Protein AF-0000000067855501 (afdb_homodimer)

pLDDT: mean 94.35, std 5.97, range [51.69, 98.94]

Sequence (644 aa):
MAQNIAILSTIPRLSYHLQMQLPNLMIFDVSPDKCDTLSKLQNADILITDCDLFLPYTNKLPSLKWVQTTWAGIEPLVSNLKDKNINYSITRFSDKSFGLAMSEYVIAHIFNFERNQKQQYQNQKHNQWMKDGKISDHRLICDLSVGILGLGNIGKSIAEKLKIFGATVWGMSRTPLKENLNYLDEHRTTACLSEMLTNCDYIINVLPSTPNTVGLLNGNVLQNCKNRGSVFINIGRGTIIKEADLLYALEQQWILGAILDVFEEEPLSKKSKLWTLPQVTISPHISGTSRAQDVVKFFIQNYEKYIKGEKLLNTVNLVEGYMAQNIAILSTIPRLSYHLQMQLPNLMIFDVSPDKCDTLSKLQNADILITDCDLFLPYTNKLPSLKWVQTTWAGIEPLVSNLKDKNINYSITRFSDKSFGLAMSEYVIAHIFNFERNQKQQYQNQKHNQWMKDGKISDHRLICDLSVGILGLGNIGKSIAEKLKIFGATVWGMSRTPLKENLNYLDEHRTTACLSEMLTNCDYIINVLPSTPNTVGLLNGNVLQNCKNRGSVFINIGRGTIIKEADLLYALEQQWILGAILDVFEEEPLSKKSKLWTLPQVTISPHISGTSRAQDVVKFFIQNYEKYIKGEKLLNTVNLVEGY

Structure (mmCIF, N/CA/C/O backbone):
data_AF-0000000067855501-model_v1
#
loop_
_entity.id
_entity.type
_entity.pdbx_description
1 polymer 'Uncharacterized protein LOC725056 isoform X1'
#
loop_
_atom_site.group_PDB
_atom_site.id
_atom_site.type_symbol
_atom_site.label_atom_id
_atom_site.label_alt_id
_atom_site.label_comp_id
_atom_site.label_asym_id
_atom_site.label_entity_id
_atom_site.label_seq_id
_atom_site.pdbx_PDB_ins_code
_atom_site.Cartn_x
_atom_site.Cartn_y
_atom_site.Cartn_z
_atom_site.occupancy
_atom_site.B_iso_or_equiv
_atom_site.auth_seq_id
_atom_site.auth_comp_id
_atom_site.auth_asym_id
_atom_site.auth_atom_id
_atom_site.pdbx_PDB_model_num
ATOM 1 N N . MET A 1 1 ? -10.844 -26.719 -38.219 1 51.69 1 MET A N 1
ATOM 2 C CA . MET A 1 1 ? -11.594 -27.625 -37.344 1 51.69 1 MET A CA 1
ATOM 3 C C . MET A 1 1 ? -12 -26.938 -36.062 1 51.69 1 MET A C 1
ATOM 5 O O . MET A 1 1 ? -11.289 -26.047 -35.594 1 51.69 1 MET A O 1
ATOM 9 N N . ALA A 1 2 ? -13.156 -27.203 -35.625 1 64.25 2 ALA A N 1
ATOM 10 C CA . ALA A 1 2 ? -13.672 -26.516 -34.438 1 64.25 2 ALA A CA 1
ATOM 11 C C . ALA A 1 2 ? -12.852 -26.891 -33.219 1 64.25 2 ALA A C 1
ATOM 13 O O . ALA A 1 2 ? -12.516 -28.062 -33 1 64.25 2 ALA A O 1
ATOM 14 N N . GLN A 1 3 ? -12.227 -25.969 -32.562 1 85.31 3 GLN A N 1
ATOM 15 C CA . GLN A 1 3 ? -11.422 -26.266 -31.359 1 85.31 3 GLN A CA 1
ATOM 16 C C . GLN A 1 3 ? -12.297 -26.359 -30.125 1 85.31 3 GLN A C 1
ATOM 18 O O . GLN A 1 3 ? -13.188 -25.531 -29.906 1 85.31 3 GLN A O 1
ATOM 23 N N . ASN A 1 4 ? -12.203 -27.594 -29.484 1 92.75 4 ASN A N 1
ATOM 24 C CA . ASN A 1 4 ? -12.859 -27.797 -28.203 1 92.75 4 ASN A CA 1
ATOM 25 C C . ASN A 1 4 ? -11.977 -27.359 -27.047 1 92.75 4 ASN A C 1
ATOM 27 O O . ASN A 1 4 ? -10.859 -27.859 -26.875 1 92.75 4 ASN A O 1
ATOM 31 N N . ILE A 1 5 ? -12.492 -26.453 -26.297 1 96.44 5 ILE A N 1
ATOM 32 C CA . ILE A 1 5 ? -11.742 -25.938 -25.156 1 96.44 5 ILE A CA 1
ATOM 33 C C . ILE A 1 5 ? -12.398 -26.406 -23.859 1 96.44 5 ILE A C 1
ATOM 35 O O . ILE A 1 5 ? -13.562 -26.078 -23.578 1 96.44 5 ILE A O 1
ATOM 39 N N . ALA A 1 6 ? -11.695 -27.203 -23.125 1 96.75 6 ALA A N 1
ATOM 40 C CA . ALA A 1 6 ? -12.164 -27.656 -21.812 1 96.75 6 ALA A CA 1
ATOM 41 C C . ALA A 1 6 ? -11.594 -26.797 -20.688 1 96.75 6 ALA A C 1
ATOM 43 O O . ALA A 1 6 ? -10.477 -26.297 -20.797 1 96.75 6 ALA A O 1
ATOM 44 N N . ILE A 1 7 ? -12.367 -26.594 -19.672 1 97.25 7 ILE A N 1
ATOM 45 C CA . ILE A 1 7 ? -11.938 -25.875 -18.484 1 97.25 7 ILE A CA 1
ATOM 46 C C . ILE A 1 7 ? -12.039 -26.781 -17.25 1 97.25 7 ILE A C 1
ATOM 48 O O . ILE A 1 7 ? -13.125 -27.25 -16.906 1 97.25 7 ILE A O 1
ATOM 52 N N . LEU A 1 8 ? -10.93 -27.078 -16.703 1 96.94 8 LEU A N 1
ATOM 53 C CA . LEU A 1 8 ? -10.828 -27.828 -15.445 1 96.94 8 LEU A CA 1
ATOM 54 C C . LEU A 1 8 ? -10.195 -26.969 -14.359 1 96.94 8 LEU A C 1
ATOM 56 O O . LEU A 1 8 ? -8.984 -27.047 -14.133 1 96.94 8 LEU A O 1
ATOM 60 N N . SER A 1 9 ? -10.984 -26.156 -13.719 1 96.12 9 SER A N 1
ATOM 61 C CA . SER A 1 9 ? -10.492 -25.156 -12.773 1 96.12 9 SER A CA 1
ATOM 62 C C . SER A 1 9 ? -11.539 -24.859 -11.711 1 96.12 9 SER A C 1
ATOM 64 O O . SER A 1 9 ? -12.742 -24.969 -11.953 1 96.12 9 SER A O 1
ATOM 66 N N . THR A 1 10 ? -11.07 -24.5 -10.555 1 91.38 10 THR A N 1
ATOM 67 C CA . THR A 1 10 ? -11.969 -24.078 -9.477 1 91.38 10 THR A CA 1
ATOM 68 C C . THR A 1 10 ? -12.188 -22.562 -9.508 1 91.38 10 THR A C 1
ATOM 70 O O . THR A 1 10 ? -12.969 -22.031 -8.719 1 91.38 10 THR A O 1
ATOM 73 N N . ILE A 1 11 ? -11.461 -21.859 -10.391 1 91.62 11 ILE A N 1
ATOM 74 C CA . ILE A 1 11 ? -11.648 -20.406 -10.5 1 91.62 11 ILE A CA 1
ATOM 75 C C . ILE A 1 11 ? -13.062 -20.109 -10.984 1 91.62 11 ILE A C 1
ATOM 77 O O . ILE A 1 11 ? -13.469 -20.547 -12.062 1 91.62 11 ILE A O 1
ATOM 81 N N . PRO A 1 12 ? -13.789 -19.359 -10.25 1 86.44 12 PRO A N 1
ATOM 82 C CA . PRO A 1 12 ? -15.188 -19.109 -10.602 1 86.44 12 PRO A CA 1
ATOM 83 C C . PRO A 1 12 ? -15.336 -18.312 -11.891 1 86.44 12 PRO A C 1
ATOM 85 O O . PRO A 1 12 ? -14.547 -17.391 -12.148 1 86.44 12 PRO A O 1
ATOM 88 N N . ARG A 1 13 ? -16.266 -18.625 -12.734 1 88.31 13 ARG A N 1
ATOM 89 C CA . ARG A 1 13 ? -16.766 -17.875 -13.883 1 88.31 13 ARG A CA 1
ATOM 90 C C . ARG A 1 13 ? -15.727 -17.828 -15 1 88.31 13 ARG A C 1
ATOM 92 O O . ARG A 1 13 ? -15.742 -16.922 -15.828 1 88.31 13 ARG A O 1
ATOM 99 N N . LEU A 1 14 ? -14.75 -18.75 -14.906 1 93.81 14 LEU A N 1
ATOM 100 C CA . LEU A 1 14 ? -13.727 -18.797 -15.953 1 93.81 14 LEU A CA 1
ATOM 101 C C . LEU A 1 14 ? -14.359 -19.047 -17.312 1 93.81 14 LEU A C 1
ATOM 103 O O . LEU A 1 14 ? -14.055 -18.344 -18.281 1 93.81 14 LEU A O 1
ATOM 107 N N . SER A 1 15 ? -15.297 -19.984 -17.391 1 93.69 15 SER A N 1
ATOM 108 C CA . SER A 1 15 ? -15.945 -20.328 -18.656 1 93.69 15 SER A CA 1
ATOM 109 C C . SER A 1 15 ? -16.781 -19.172 -19.188 1 93.69 15 SER A C 1
ATOM 111 O O . SER A 1 15 ? -16.812 -18.922 -20.391 1 93.69 15 SER A O 1
ATOM 113 N N . TYR A 1 16 ? -17.453 -18.516 -18.266 1 93.12 16 TYR A N 1
ATOM 114 C CA . TYR A 1 16 ? -18.25 -17.359 -18.641 1 93.12 16 TYR A CA 1
ATOM 115 C C . TYR A 1 16 ? -17.391 -16.281 -19.297 1 93.12 16 TYR A C 1
ATOM 117 O O . TYR A 1 16 ? -17.719 -15.789 -20.375 1 93.12 16 TYR A O 1
ATOM 125 N N . HIS A 1 17 ? -16.266 -15.945 -18.672 1 94.56 17 HIS A N 1
ATOM 126 C CA . HIS A 1 17 ? -15.375 -14.906 -19.188 1 94.56 17 HIS A CA 1
ATOM 127 C C . HIS A 1 17 ? -14.781 -15.32 -20.531 1 94.56 17 HIS A C 1
ATOM 129 O O . HIS A 1 17 ? -14.609 -14.484 -21.422 1 94.56 17 HIS A O 1
ATOM 135 N N . LEU A 1 18 ? -14.453 -16.594 -20.641 1 95.44 18 LEU A N 1
ATOM 136 C CA . LEU A 1 18 ? -13.859 -17.094 -21.891 1 95.44 18 LEU A CA 1
ATOM 137 C C . LEU A 1 18 ? -14.875 -17.078 -23.016 1 95.44 18 LEU A C 1
ATOM 139 O O . LEU A 1 18 ? -14.555 -16.656 -24.141 1 95.44 18 LEU A O 1
ATOM 143 N N . GLN A 1 19 ? -16.125 -17.469 -22.734 1 94.38 19 GLN A N 1
ATOM 144 C CA . GLN A 1 19 ? -17.188 -17.516 -23.734 1 94.38 19 GLN A CA 1
ATOM 145 C C . GLN A 1 19 ? -17.531 -16.109 -24.234 1 94.38 19 GLN A C 1
ATOM 147 O O . GLN A 1 19 ? -17.844 -15.914 -25.406 1 94.38 19 GLN A O 1
ATOM 152 N N . MET A 1 20 ? -17.469 -15.203 -23.328 1 94.31 20 MET A N 1
ATOM 153 C CA . MET A 1 20 ? -17.766 -13.82 -23.703 1 94.31 20 MET A CA 1
ATOM 154 C C . MET A 1 20 ? -16.75 -13.297 -24.703 1 94.31 20 MET A C 1
ATOM 156 O O . MET A 1 20 ? -17.094 -12.5 -25.578 1 94.31 20 MET A O 1
ATOM 160 N N . GLN A 1 21 ? -15.547 -13.758 -24.609 1 93.19 21 GLN A N 1
ATOM 161 C CA . GLN A 1 21 ? -14.477 -13.25 -25.469 1 93.19 21 GLN A CA 1
ATOM 162 C C . GLN A 1 21 ? -14.328 -14.086 -26.719 1 93.19 21 GLN A C 1
ATOM 164 O O . GLN A 1 21 ? -13.867 -13.594 -27.75 1 93.19 21 GLN A O 1
ATOM 169 N N . LEU A 1 22 ? -14.641 -15.328 -26.594 1 92.38 22 LEU A N 1
ATOM 170 C CA . LEU A 1 22 ? -14.57 -16.266 -27.719 1 92.38 22 LEU A CA 1
ATOM 171 C C . LEU A 1 22 ? -15.891 -17 -27.906 1 92.38 22 LEU A C 1
ATOM 173 O O . LEU A 1 22 ? -15.945 -18.219 -27.781 1 92.38 22 LEU A O 1
ATOM 177 N N . PRO A 1 23 ? -16.906 -16.312 -28.359 1 89.69 23 PRO A N 1
ATOM 178 C CA . PRO A 1 23 ? -18.25 -16.891 -28.406 1 89.69 23 PRO A CA 1
ATOM 179 C C . PRO A 1 23 ? -18.406 -17.984 -29.469 1 89.69 23 PRO A C 1
ATOM 181 O O . PRO A 1 23 ? -19.312 -18.812 -29.375 1 89.69 23 PRO A O 1
ATOM 184 N N . ASN A 1 24 ? -17.547 -18.062 -30.344 1 89.94 24 ASN A N 1
ATOM 185 C CA . ASN A 1 24 ? -17.719 -19 -31.438 1 89.94 24 ASN A CA 1
ATOM 186 C C . ASN A 1 24 ? -17.031 -20.328 -31.156 1 89.94 24 ASN A C 1
ATOM 188 O O . ASN A 1 24 ? -17.156 -21.281 -31.938 1 89.94 24 ASN A O 1
ATOM 192 N N . LEU A 1 25 ? -16.391 -20.359 -30.047 1 90.69 25 LEU A N 1
ATOM 193 C CA . LEU A 1 25 ? -15.672 -21.594 -29.719 1 90.69 25 LEU A CA 1
ATOM 194 C C . LEU A 1 25 ? -16.5 -22.469 -28.781 1 90.69 25 LEU A C 1
ATOM 196 O O . LEU A 1 25 ? -17.375 -21.984 -28.078 1 90.69 25 LEU A O 1
ATOM 200 N N . MET A 1 26 ? -16.25 -23.781 -28.969 1 92.94 26 MET A N 1
ATOM 201 C CA . MET A 1 26 ? -16.891 -24.719 -28.047 1 92.94 26 MET A CA 1
ATOM 202 C C . MET A 1 26 ? -16.141 -24.766 -26.719 1 92.94 26 MET A C 1
ATOM 204 O O . MET A 1 26 ? -15.031 -25.312 -26.656 1 92.94 26 MET A O 1
ATOM 208 N N . ILE A 1 27 ? -16.719 -24.219 -25.75 1 94.38 27 ILE A N 1
ATOM 209 C CA . ILE A 1 27 ? -16.141 -24.156 -24.422 1 94.38 27 ILE A CA 1
ATOM 210 C C . ILE A 1 27 ? -17 -24.922 -23.422 1 94.38 27 ILE A C 1
ATOM 212 O O . ILE A 1 27 ? -18.234 -24.766 -23.406 1 94.38 27 ILE A O 1
ATOM 216 N N . PHE A 1 28 ? -16.391 -25.828 -22.672 1 91.75 28 PHE A N 1
ATOM 217 C CA . PHE A 1 28 ? -17.203 -26.562 -21.703 1 91.75 28 PHE A CA 1
ATOM 218 C C . PHE A 1 28 ? -16.438 -26.766 -20.406 1 91.75 28 PHE A C 1
ATOM 220 O O . PHE A 1 28 ? -15.211 -26.953 -20.422 1 91.75 28 PHE A O 1
ATOM 227 N N . ASP A 1 29 ? -17.172 -26.734 -19.297 1 94.06 29 ASP A N 1
ATOM 228 C CA . ASP A 1 29 ? -16.609 -26.969 -17.953 1 94.06 29 ASP A CA 1
ATOM 229 C C . ASP A 1 29 ? -16.5 -28.453 -17.656 1 94.06 29 ASP A C 1
ATOM 231 O O . ASP A 1 29 ? -17.375 -29.234 -18.031 1 94.06 29 ASP A O 1
ATOM 235 N N . VAL A 1 30 ? -15.391 -28.734 -17.047 1 94.31 30 VAL A N 1
ATOM 236 C CA . VAL A 1 30 ? -15.211 -30.094 -16.547 1 94.31 30 VAL A CA 1
ATOM 237 C C . VAL A 1 30 ? -15.047 -30.078 -15.031 1 94.31 30 VAL A C 1
ATOM 239 O O . VAL A 1 30 ? -14.188 -29.359 -14.5 1 94.31 30 VAL A O 1
ATOM 242 N N . SER A 1 31 ? -15.891 -30.766 -14.289 1 90.75 31 SER A N 1
ATOM 243 C CA . SER A 1 31 ? -15.797 -30.844 -12.828 1 90.75 31 SER A CA 1
ATOM 244 C C . SER A 1 31 ? -14.758 -31.891 -12.406 1 90.75 31 SER A C 1
ATOM 246 O O . SER A 1 31 ? -14.68 -32.969 -12.984 1 90.75 31 SER A O 1
ATOM 248 N N . PRO A 1 32 ? -14.07 -31.438 -11.43 1 85.94 32 PRO A N 1
ATOM 249 C CA . PRO A 1 32 ? -13.102 -32.438 -10.938 1 85.94 32 PRO A CA 1
ATOM 250 C C . PRO A 1 32 ? -13.773 -33.594 -10.219 1 85.94 32 PRO A C 1
ATOM 252 O O . PRO A 1 32 ? -14.828 -33.438 -9.609 1 85.94 32 PRO A O 1
ATOM 255 N N . ASP A 1 33 ? -13.156 -34.75 -10.195 1 79.75 33 ASP A N 1
ATOM 256 C CA . ASP A 1 33 ? -13.484 -35.938 -9.43 1 79.75 33 ASP A CA 1
ATOM 257 C C . ASP A 1 33 ? -14.883 -36.438 -9.758 1 79.75 33 ASP A C 1
ATOM 259 O O . ASP A 1 33 ? -15.625 -36.875 -8.875 1 79.75 33 ASP A O 1
ATOM 263 N N . LYS A 1 34 ? -15.297 -36.188 -10.914 1 80.06 34 LYS A N 1
ATOM 264 C CA . LYS A 1 34 ? -16.531 -36.812 -11.383 1 80.06 34 LYS A CA 1
ATOM 265 C C . LYS A 1 34 ? -16.25 -38 -12.297 1 80.06 34 LYS A C 1
ATOM 267 O O . LYS A 1 34 ? -15.133 -38.125 -12.828 1 80.06 34 LYS A O 1
ATOM 272 N N . CYS A 1 35 ? -17.172 -38.812 -12.422 1 82.31 35 CYS A N 1
ATOM 273 C CA . CYS A 1 35 ? -17.031 -40.031 -13.18 1 82.31 35 CYS A CA 1
ATOM 274 C C . CYS A 1 35 ? -16.781 -39.75 -14.656 1 82.31 35 CYS A C 1
ATOM 276 O O . CYS A 1 35 ? -16.156 -40.562 -15.352 1 82.31 35 CYS A O 1
ATOM 278 N N . ASP A 1 36 ? -17.125 -38.594 -15.094 1 87.62 36 ASP A N 1
ATOM 279 C CA . ASP A 1 36 ? -17.031 -38.375 -16.531 1 87.62 36 ASP A CA 1
ATOM 280 C C . ASP A 1 36 ? -15.938 -37.344 -16.844 1 87.62 36 ASP A C 1
ATOM 282 O O . ASP A 1 36 ? -15.852 -36.812 -17.953 1 87.62 36 ASP A O 1
ATOM 286 N N . THR A 1 37 ? -15.117 -37.031 -15.82 1 92.31 37 THR A N 1
ATOM 287 C CA . THR A 1 37 ? -14.078 -36.031 -15.992 1 92.31 37 THR A CA 1
ATOM 288 C C . THR A 1 37 ? -13.125 -36.406 -17.109 1 92.31 37 THR A C 1
ATOM 290 O O . THR A 1 37 ? -12.891 -35.625 -18.047 1 92.31 37 THR A O 1
ATOM 293 N N . LEU A 1 38 ? -12.641 -37.656 -17.094 1 93.5 38 LEU A N 1
ATOM 294 C CA . LEU A 1 38 ? -11.672 -38.125 -18.078 1 93.5 38 LEU A CA 1
ATOM 295 C C . LEU A 1 38 ? -12.273 -38.125 -19.484 1 93.5 38 LEU A C 1
ATOM 297 O O . LEU A 1 38 ? -11.656 -37.656 -20.438 1 93.5 38 LEU A O 1
ATOM 301 N N . SER A 1 39 ? -13.477 -38.656 -19.578 1 92.25 39 SER A N 1
ATOM 302 C CA . SER A 1 39 ? -14.125 -38.75 -20.891 1 92.25 39 SER A CA 1
ATOM 303 C C . SER A 1 39 ? -14.328 -37.375 -21.5 1 92.25 39 SER A C 1
ATOM 305 O O . SER A 1 39 ? -14.148 -37.188 -22.719 1 92.25 39 SER A O 1
ATOM 307 N N . LYS A 1 40 ? -14.656 -36.406 -20.75 1 92.12 40 LYS A N 1
ATOM 308 C CA . LYS A 1 40 ? -14.852 -35.062 -21.234 1 92.12 40 LYS A CA 1
ATOM 309 C C . LYS A 1 40 ? -13.531 -34.438 -21.656 1 92.12 40 LYS A C 1
ATOM 311 O O . LYS A 1 40 ? -13.469 -33.719 -22.672 1 92.12 40 LYS A O 1
ATOM 316 N N . LEU A 1 41 ? -12.516 -34.719 -20.938 1 94.94 41 LEU A N 1
ATOM 317 C CA . LEU A 1 41 ? -11.203 -34.125 -21.203 1 94.94 41 LEU A CA 1
ATOM 318 C C . LEU A 1 41 ? -10.602 -34.719 -22.469 1 94.94 41 LEU A C 1
ATOM 320 O O . LEU A 1 41 ? -9.844 -34.062 -23.188 1 94.94 41 LEU A O 1
ATOM 324 N N . GLN A 1 42 ? -10.922 -35.969 -22.75 1 92.94 42 GLN A N 1
ATOM 325 C CA . GLN A 1 42 ? -10.352 -36.656 -23.891 1 92.94 42 GLN A CA 1
ATOM 326 C C . GLN A 1 42 ? -10.82 -36.031 -25.203 1 92.94 42 GLN A C 1
ATOM 328 O O . GLN A 1 42 ? -10.156 -36.156 -2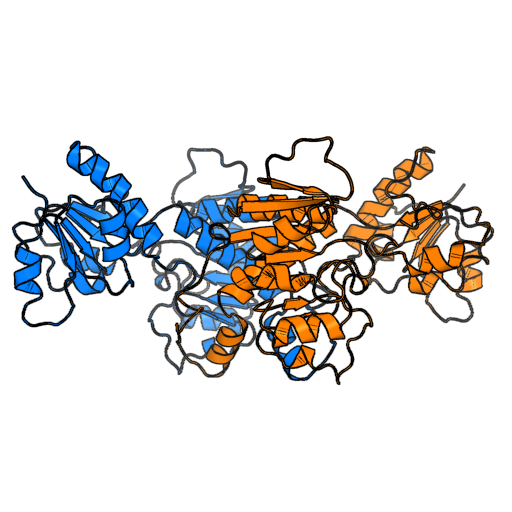6.234 1 92.94 42 GLN A O 1
ATOM 333 N N . ASN A 1 43 ? -11.883 -35.25 -25.141 1 88.81 43 ASN A N 1
ATOM 334 C CA . ASN A 1 43 ? -12.43 -34.625 -26.328 1 88.81 43 ASN A CA 1
ATOM 335 C C . ASN A 1 43 ? -11.898 -33.188 -26.5 1 88.81 43 ASN A C 1
ATOM 337 O O . ASN A 1 43 ? -12.258 -32.5 -27.453 1 88.81 43 ASN A O 1
ATOM 341 N N . ALA A 1 44 ? -11.023 -32.844 -25.672 1 94.38 44 ALA A N 1
ATOM 342 C CA . ALA A 1 44 ? -10.57 -31.453 -25.688 1 94.38 44 ALA A CA 1
ATOM 343 C C . ALA A 1 44 ? -9.305 -31.297 -26.516 1 94.38 44 ALA A C 1
ATOM 345 O O . ALA A 1 44 ? -8.406 -32.125 -26.453 1 94.38 44 ALA A O 1
ATOM 346 N N . ASP A 1 45 ? -9.227 -30.219 -27.344 1 95.81 45 ASP A N 1
ATOM 347 C CA . ASP A 1 45 ? -8.016 -29.812 -28.047 1 95.81 45 ASP A CA 1
ATOM 348 C C . ASP A 1 45 ? -7.137 -28.938 -27.172 1 95.81 45 ASP A C 1
ATOM 350 O O . ASP A 1 45 ? -5.91 -28.984 -27.266 1 95.81 45 ASP A O 1
ATOM 354 N N . ILE A 1 46 ? -7.797 -28.109 -26.422 1 97.31 46 ILE A N 1
ATOM 355 C CA . ILE A 1 46 ? -7.148 -27.156 -25.547 1 97.31 46 ILE A CA 1
ATOM 356 C C . ILE A 1 46 ? -7.738 -27.266 -24.141 1 97.31 46 ILE A C 1
ATOM 358 O O . ILE A 1 46 ? -8.945 -27.453 -23.984 1 97.31 46 ILE A O 1
ATOM 362 N N . LEU A 1 47 ? -6.887 -27.156 -23.156 1 97.56 47 LEU A N 1
ATOM 363 C CA . LEU A 1 47 ? -7.324 -27.297 -21.766 1 97.56 47 LEU A CA 1
ATOM 364 C C . LEU A 1 47 ? -6.82 -26.125 -20.938 1 97.56 47 LEU A C 1
ATOM 366 O O . LEU A 1 47 ? -5.629 -25.812 -20.953 1 97.56 47 LEU A O 1
ATOM 370 N N . ILE A 1 48 ? -7.691 -25.391 -20.328 1 97.69 48 ILE A N 1
ATOM 371 C CA . ILE A 1 48 ? -7.363 -24.453 -19.266 1 97.69 48 ILE A CA 1
ATOM 372 C C . ILE A 1 48 ? -7.586 -25.125 -17.906 1 97.69 48 ILE A C 1
ATOM 374 O O . ILE A 1 48 ? -8.688 -25.594 -17.609 1 97.69 48 ILE A O 1
ATOM 378 N N . THR A 1 49 ? -6.539 -25.188 -17.109 1 97.19 49 THR A N 1
ATOM 379 C CA . THR A 1 49 ? -6.703 -26.062 -15.953 1 97.19 49 THR A CA 1
ATOM 380 C C . THR A 1 49 ? -5.828 -25.594 -14.797 1 97.19 49 THR A C 1
ATOM 382 O O . THR A 1 49 ? -4.797 -24.953 -15.008 1 97.19 49 THR A O 1
ATOM 385 N N . ASP A 1 50 ? -6.293 -25.859 -13.578 1 95.31 50 ASP A N 1
ATOM 386 C CA . ASP A 1 50 ? -5.434 -25.766 -12.398 1 95.31 50 ASP A CA 1
ATOM 387 C C . ASP A 1 50 ? -4.395 -26.891 -12.406 1 95.31 50 ASP A C 1
ATOM 389 O O . ASP A 1 50 ? -4.699 -28.031 -12.766 1 95.31 50 ASP A O 1
ATOM 393 N N . CYS A 1 51 ? -3.252 -26.516 -11.977 1 91.62 51 CYS A N 1
ATOM 394 C CA . CYS A 1 51 ? -2.135 -27.453 -12.062 1 91.62 51 CYS A CA 1
ATOM 395 C C . CYS A 1 51 ? -2.436 -28.734 -11.297 1 91.62 51 CYS A C 1
ATOM 397 O O . CYS A 1 51 ? -2.238 -29.844 -11.82 1 91.62 51 CYS A O 1
ATOM 399 N N . ASP A 1 52 ? -2.914 -28.609 -10.148 1 90.81 52 ASP A N 1
ATOM 400 C CA . ASP A 1 52 ? -3.154 -29.781 -9.289 1 90.81 52 ASP A CA 1
ATOM 401 C C . ASP A 1 52 ? -4.281 -30.641 -9.844 1 90.81 52 ASP A C 1
ATOM 403 O O . ASP A 1 52 ? -4.238 -31.875 -9.742 1 90.81 52 ASP A O 1
ATOM 407 N N . LEU A 1 53 ? -5.242 -30.094 -10.508 1 94.19 53 LEU A N 1
ATOM 408 C CA . LEU A 1 53 ? -6.375 -30.828 -11.055 1 94.19 53 LEU A CA 1
ATOM 409 C C . LEU A 1 53 ? -5.98 -31.578 -12.328 1 94.19 53 LEU A C 1
ATOM 411 O O . LEU A 1 53 ? -6.598 -32.594 -12.672 1 94.19 53 LEU A O 1
ATOM 415 N N . PHE A 1 54 ? -4.98 -31.094 -12.945 1 95 54 PHE A N 1
ATOM 416 C CA . PHE A 1 54 ? -4.547 -31.641 -14.227 1 95 54 PHE A CA 1
ATOM 417 C C . PHE A 1 54 ? -3.676 -32.875 -14.023 1 95 54 PHE A C 1
ATOM 419 O O . PHE A 1 54 ? -3.621 -33.75 -14.891 1 95 54 PHE A O 1
ATOM 426 N N . LEU A 1 55 ? -3.066 -33.031 -12.875 1 93.75 55 LEU A N 1
ATOM 427 C CA . LEU A 1 55 ? -1.999 -33.969 -12.609 1 93.75 55 LEU A CA 1
ATOM 428 C C . LEU A 1 55 ? -2.467 -35.406 -12.898 1 93.75 55 LEU A C 1
ATOM 430 O O . LEU A 1 55 ? -1.755 -36.188 -13.539 1 93.75 55 LEU A O 1
ATOM 434 N N . PRO A 1 56 ? -3.672 -35.75 -12.539 1 92.62 56 PRO A N 1
ATOM 435 C CA . PRO A 1 56 ? -4.105 -37.125 -12.773 1 92.62 56 PRO A CA 1
ATOM 436 C C . PRO A 1 56 ? -4.336 -37.438 -14.25 1 92.62 56 PRO A C 1
ATOM 438 O O . PRO A 1 56 ? -4.473 -38.625 -14.625 1 92.62 56 PRO A O 1
ATOM 441 N N . TYR A 1 57 ? -4.309 -36.469 -15.078 1 93.5 57 TYR A N 1
ATOM 442 C CA . TYR A 1 57 ? -4.773 -36.688 -16.438 1 93.5 57 TYR A CA 1
ATOM 443 C C . TYR A 1 57 ? -3.66 -36.406 -17.453 1 93.5 57 TYR A C 1
ATOM 445 O O . TYR A 1 57 ? -3.871 -36.5 -18.656 1 93.5 57 TYR A O 1
ATOM 453 N N . THR A 1 58 ? -2.463 -36.094 -17.047 1 94.31 58 THR A N 1
ATOM 454 C CA . THR A 1 58 ? -1.396 -35.562 -17.875 1 94.31 58 THR A CA 1
ATOM 455 C C . THR A 1 58 ? -1.035 -36.562 -18.984 1 94.31 58 THR A C 1
ATOM 457 O O . THR A 1 58 ? -0.542 -36.156 -20.047 1 94.31 58 THR A O 1
ATOM 460 N N . ASN A 1 59 ? -1.272 -37.844 -18.797 1 91.25 59 ASN A N 1
ATOM 461 C CA . ASN A 1 59 ? -0.891 -38.844 -19.781 1 91.25 59 ASN A CA 1
ATOM 462 C C . ASN A 1 59 ? -2.113 -39.531 -20.375 1 91.25 59 ASN A C 1
ATOM 464 O O . ASN A 1 59 ? -1.991 -40.594 -21 1 91.25 59 ASN A O 1
ATOM 468 N N . LYS A 1 60 ? -3.244 -38.969 -20.25 1 91.69 60 LYS A N 1
ATOM 469 C CA . LYS A 1 60 ? -4.465 -39.656 -20.625 1 91.69 60 LYS A CA 1
ATOM 470 C C . LYS A 1 60 ? -5.25 -38.875 -21.672 1 91.69 60 LYS A C 1
ATOM 472 O O . LYS A 1 60 ? -6.418 -39.188 -21.938 1 91.69 60 LYS A O 1
ATOM 477 N N . LEU A 1 61 ? -4.617 -37.906 -22.234 1 93.69 61 LEU A N 1
ATOM 478 C CA . LEU A 1 61 ? -5.355 -37 -23.141 1 93.69 61 LEU A CA 1
ATOM 479 C C . LEU A 1 61 ? -4.699 -36.969 -24.516 1 93.69 61 LEU A C 1
ATOM 481 O O . LEU A 1 61 ? -4.016 -36 -24.844 1 93.69 61 LEU A O 1
ATOM 485 N N . PRO A 1 62 ? -4.992 -37.875 -25.344 1 91.31 62 PRO A N 1
ATOM 486 C CA . PRO A 1 62 ? -4.281 -38.031 -26.625 1 91.31 62 PRO A CA 1
ATOM 487 C C . PRO A 1 62 ? -4.621 -36.906 -27.609 1 91.31 62 PRO A C 1
ATOM 489 O O . PRO A 1 62 ? -3.816 -36.594 -28.484 1 91.31 62 PRO A O 1
ATOM 492 N N . SER A 1 63 ? -5.781 -36.281 -27.5 1 92.88 63 SER A N 1
ATOM 493 C CA . SER A 1 63 ? -6.199 -35.281 -28.453 1 92.88 63 SER A CA 1
ATOM 494 C C . SER A 1 63 ? -5.695 -33.875 -28.047 1 92.88 63 SER A C 1
ATOM 496 O O . SER A 1 63 ? -5.797 -32.938 -28.812 1 92.88 63 SER A O 1
ATOM 498 N N . LEU A 1 64 ? -5.172 -33.781 -26.844 1 95.44 64 LEU A N 1
ATOM 499 C CA . LEU A 1 64 ? -4.785 -32.5 -26.281 1 95.44 64 LEU A CA 1
ATOM 500 C C . LEU A 1 64 ? -3.596 -31.922 -27.031 1 95.44 64 LEU A C 1
ATOM 502 O O . LEU A 1 64 ? -2.623 -32.625 -27.312 1 95.44 64 LEU A O 1
ATOM 506 N N . LYS A 1 65 ? -3.721 -30.656 -27.359 1 96.12 65 LYS A N 1
ATOM 507 C CA . LYS A 1 65 ? -2.662 -29.969 -28.094 1 96.12 65 LYS A CA 1
ATOM 508 C C . LYS A 1 65 ? -2.012 -28.875 -27.25 1 96.12 65 LYS A C 1
ATOM 510 O O . LYS A 1 65 ? -0.823 -28.594 -27.406 1 96.12 65 LYS A O 1
ATOM 515 N N . TRP A 1 66 ? -2.785 -28.266 -26.406 1 97.25 66 TRP A N 1
ATOM 516 C CA . TRP A 1 66 ? -2.307 -27.141 -25.609 1 97.25 66 TRP A CA 1
ATOM 517 C C . TRP A 1 66 ? -2.99 -27.094 -24.234 1 97.25 66 TRP A C 1
ATOM 519 O O . TRP A 1 66 ? -4.207 -27.281 -24.141 1 97.25 66 TRP A O 1
ATOM 529 N N . VAL A 1 67 ? -2.176 -26.984 -23.219 1 97.25 67 VAL A N 1
ATOM 530 C CA . VAL A 1 67 ? -2.66 -26.797 -21.859 1 97.25 67 VAL A CA 1
ATOM 531 C C . VAL A 1 67 ? -2.176 -25.453 -21.328 1 97.25 67 VAL A C 1
ATOM 533 O O . VAL A 1 67 ? -0.981 -25.141 -21.375 1 97.25 67 VAL A O 1
ATOM 536 N N . GLN A 1 68 ? -3.074 -24.625 -20.875 1 97 68 GLN A N 1
ATOM 537 C CA . GLN A 1 68 ? -2.719 -23.438 -20.094 1 97 68 GLN A CA 1
ATOM 538 C C . GLN A 1 68 ? -3.086 -23.594 -18.625 1 97 68 GLN A C 1
ATOM 540 O O . GLN A 1 68 ? -4.254 -23.797 -18.297 1 97 68 GLN A O 1
ATOM 545 N N . THR A 1 69 ? -2.094 -23.516 -17.844 1 96 69 THR A N 1
ATOM 546 C CA . THR A 1 69 ? -2.369 -23.578 -16.422 1 96 69 THR A CA 1
ATOM 547 C C . THR A 1 69 ? -2.842 -22.219 -15.898 1 96 69 THR A C 1
ATOM 549 O O . THR A 1 69 ? -2.594 -21.188 -16.531 1 96 69 THR A O 1
ATOM 552 N N . THR A 1 70 ? -3.551 -22.266 -14.781 1 95 70 THR A N 1
ATOM 553 C CA . THR A 1 70 ? -4.141 -21.047 -14.242 1 95 70 THR A CA 1
ATOM 554 C C . THR A 1 70 ? -3.246 -20.438 -13.164 1 95 70 THR A C 1
ATOM 556 O O . THR A 1 70 ? -3.531 -19.359 -12.648 1 95 70 THR A O 1
ATOM 559 N N . TRP A 1 71 ? -2.145 -21.047 -12.828 1 89.5 71 TRP A N 1
ATOM 560 C CA . TRP A 1 71 ? -1.214 -20.578 -11.805 1 89.5 71 TRP A CA 1
ATOM 561 C C . TRP A 1 71 ? 0.158 -20.297 -12.406 1 89.5 71 TRP A C 1
ATOM 563 O O . TRP A 1 71 ? 0.491 -20.797 -13.484 1 89.5 71 TRP A O 1
ATOM 573 N N . ALA A 1 72 ? 0.892 -19.516 -11.656 1 84.69 72 ALA A N 1
ATOM 574 C CA . ALA A 1 72 ? 2.271 -19.25 -12.062 1 84.69 72 ALA A CA 1
ATOM 575 C C . ALA A 1 72 ? 3.17 -20.438 -11.734 1 84.69 72 ALA A C 1
ATOM 577 O O . ALA A 1 72 ? 4.02 -20.828 -12.539 1 84.69 72 ALA A O 1
ATOM 578 N N . GLY A 1 73 ? 2.994 -21.016 -10.602 1 84.31 73 GLY A N 1
ATOM 579 C CA . GLY A 1 73 ? 3.789 -22.156 -10.156 1 84.31 73 GLY A CA 1
ATOM 580 C C . GLY A 1 73 ? 3.371 -23.469 -10.805 1 84.31 73 GLY A C 1
ATOM 581 O O . GLY A 1 73 ? 2.191 -23.828 -10.781 1 84.31 73 GLY A O 1
ATOM 582 N N . ILE A 1 74 ? 4.336 -24.203 -11.383 1 86.06 74 ILE A N 1
ATOM 583 C CA . ILE A 1 74 ? 3.994 -25.438 -12.102 1 86.06 74 ILE A CA 1
ATOM 584 C C . ILE A 1 74 ? 4.91 -26.562 -11.648 1 86.06 74 ILE A C 1
ATOM 586 O O . ILE A 1 74 ? 5.094 -27.547 -12.367 1 86.06 74 ILE A O 1
ATOM 590 N N . GLU A 1 75 ? 5.449 -26.406 -10.453 1 84.5 75 GLU A N 1
ATOM 591 C CA . GLU A 1 75 ? 6.441 -27.359 -9.961 1 84.5 75 GLU A CA 1
ATOM 592 C C . GLU A 1 75 ? 5.879 -28.766 -9.922 1 84.5 75 GLU A C 1
ATOM 594 O O . GLU A 1 75 ? 6.531 -29.719 -10.383 1 84.5 75 GLU A O 1
ATOM 599 N N . PRO A 1 76 ? 4.707 -28.922 -9.477 1 84.62 76 PRO A N 1
ATOM 6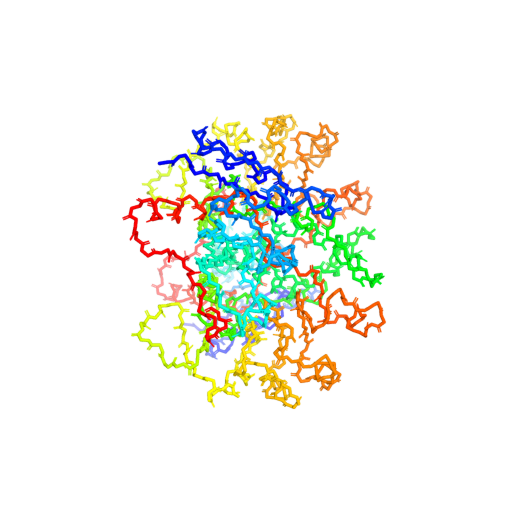00 C CA . PRO A 1 76 ? 4.172 -30.281 -9.461 1 84.62 76 PRO A CA 1
ATOM 601 C C . PRO A 1 76 ? 4.008 -30.875 -10.859 1 84.62 76 PRO A C 1
ATOM 603 O O . PRO A 1 76 ? 4.191 -32.062 -11.055 1 84.62 76 PRO A O 1
ATOM 606 N N . LEU A 1 77 ? 3.691 -30.078 -11.773 1 88.81 77 LEU A N 1
ATOM 607 C CA . LEU A 1 77 ? 3.5 -30.531 -13.148 1 88.81 77 LEU A CA 1
ATOM 608 C C . LEU A 1 77 ? 4.828 -30.922 -13.789 1 88.81 77 LEU A C 1
ATOM 610 O O . LEU A 1 77 ? 4.918 -31.938 -14.477 1 88.81 77 LEU A O 1
ATOM 614 N N . VAL A 1 78 ? 5.816 -30.109 -13.523 1 86.19 78 VAL A N 1
ATOM 615 C CA . VAL A 1 78 ? 7.145 -30.375 -14.07 1 86.19 78 VAL A CA 1
ATOM 616 C C . VAL A 1 78 ? 7.664 -31.703 -13.531 1 86.19 78 VAL A C 1
ATOM 618 O O . VAL A 1 78 ? 8.195 -32.531 -14.281 1 86.19 78 VAL A O 1
ATOM 621 N N . SER A 1 79 ? 7.5 -31.891 -12.273 1 85.94 79 SER A N 1
ATOM 622 C CA . SER A 1 79 ? 7.938 -33.125 -11.648 1 85.94 79 SER A CA 1
ATOM 623 C C . SER A 1 79 ? 7.172 -34.344 -12.195 1 85.94 79 SER A C 1
ATOM 625 O O . SER A 1 79 ? 7.75 -35.406 -12.398 1 85.94 79 SER A O 1
ATOM 627 N N . ASN A 1 80 ? 5.953 -34.188 -12.445 1 89.19 80 ASN A N 1
ATOM 628 C CA . ASN A 1 80 ? 5.094 -35.25 -12.93 1 89.19 80 ASN A CA 1
ATOM 629 C C . ASN A 1 80 ? 5.414 -35.625 -14.383 1 89.19 80 ASN A C 1
ATOM 631 O O . ASN A 1 80 ? 5.309 -36.781 -14.766 1 89.19 80 ASN A O 1
ATOM 635 N N . LEU A 1 81 ? 5.887 -34.656 -15.141 1 89.44 81 LEU A N 1
ATOM 636 C CA . LEU A 1 81 ? 6.031 -34.844 -16.578 1 89.44 81 LEU A CA 1
ATOM 637 C C . LEU A 1 81 ? 7.477 -35.188 -16.938 1 89.44 81 LEU A C 1
ATOM 639 O O . LEU A 1 81 ? 7.773 -35.469 -18.094 1 89.44 81 LEU A O 1
ATOM 643 N N . LYS A 1 82 ? 8.422 -35.031 -16.078 1 81.5 82 LYS A N 1
ATOM 644 C CA . LYS A 1 82 ? 9.859 -35.188 -16.328 1 81.5 82 LYS A CA 1
ATOM 645 C C . LYS A 1 82 ? 10.156 -36.406 -17.172 1 81.5 82 LYS A C 1
ATOM 647 O O . LYS A 1 82 ? 10.992 -36.344 -18.078 1 81.5 82 LYS A O 1
ATOM 652 N N . ASP A 1 83 ? 9.508 -37.531 -17.031 1 79.62 83 ASP A N 1
ATOM 653 C CA . ASP A 1 83 ? 9.844 -38.781 -17.75 1 79.62 83 ASP A CA 1
ATOM 654 C C . ASP A 1 83 ? 8.68 -39.219 -18.625 1 79.62 83 ASP A C 1
ATOM 656 O O . ASP A 1 83 ? 8.609 -40.406 -19 1 79.62 83 ASP A O 1
ATOM 660 N N . LYS A 1 84 ? 7.93 -38.156 -18.938 1 83.06 84 LYS A N 1
ATOM 661 C CA . LYS A 1 84 ? 6.781 -38.5 -19.766 1 83.06 84 LYS A CA 1
ATOM 662 C C . LYS A 1 84 ? 6.875 -37.844 -21.141 1 83.06 84 LYS A C 1
ATOM 664 O O . LYS A 1 84 ? 7.383 -36.719 -21.266 1 83.06 84 LYS A O 1
ATOM 669 N N . ASN A 1 85 ? 6.648 -38.594 -22.094 1 83.81 85 ASN A N 1
ATOM 670 C CA . ASN A 1 85 ? 6.551 -38.062 -23.438 1 83.81 85 ASN A CA 1
ATOM 671 C C . ASN A 1 85 ? 5.16 -37.469 -23.719 1 83.81 85 ASN A C 1
ATOM 673 O O . ASN A 1 85 ? 4.188 -38.219 -23.828 1 83.81 85 ASN A O 1
ATOM 677 N N . ILE A 1 86 ? 5.102 -36.188 -23.672 1 87.06 86 ILE A N 1
ATOM 678 C CA . ILE A 1 86 ? 3.809 -35.562 -23.922 1 87.06 86 ILE A CA 1
ATOM 679 C C . ILE A 1 86 ? 3.791 -34.938 -25.328 1 87.06 86 ILE A C 1
ATOM 681 O O . ILE A 1 86 ? 4.836 -34.594 -25.859 1 87.06 86 ILE A O 1
ATOM 685 N N . ASN A 1 87 ? 2.613 -34.906 -25.953 1 89.56 87 ASN A N 1
ATOM 686 C CA . ASN A 1 87 ? 2.443 -34.438 -27.328 1 89.56 87 ASN A CA 1
ATOM 687 C C . ASN A 1 87 ? 1.715 -33.094 -27.359 1 89.56 87 ASN A C 1
ATOM 689 O O . ASN A 1 87 ? 1.13 -32.719 -28.375 1 89.56 87 ASN A O 1
ATOM 693 N N . TYR A 1 88 ? 1.571 -32.438 -26.219 1 94 88 TYR A N 1
ATOM 694 C CA . TYR A 1 88 ? 0.925 -31.141 -26.156 1 94 88 TYR A CA 1
ATOM 695 C C . TYR A 1 88 ? 1.857 -30.094 -25.531 1 94 88 TYR A C 1
ATOM 697 O O . TYR A 1 88 ? 2.838 -30.453 -24.875 1 94 88 TYR A O 1
ATOM 705 N N . SER A 1 89 ? 1.601 -28.828 -25.797 1 94.38 89 SER A N 1
ATOM 706 C CA . SER A 1 89 ? 2.352 -27.719 -25.219 1 94.38 89 SER A CA 1
ATOM 707 C C . SER A 1 89 ? 1.73 -27.266 -23.891 1 94.38 89 SER A C 1
ATOM 709 O O . SER A 1 89 ? 0.52 -27.391 -23.703 1 94.38 89 SER A O 1
ATOM 711 N N . ILE A 1 90 ? 2.572 -26.828 -23 1 94.94 90 ILE A N 1
ATOM 712 C CA . ILE A 1 90 ? 2.105 -26.312 -21.719 1 94.94 90 ILE A CA 1
ATOM 713 C C . ILE A 1 90 ? 2.535 -24.859 -21.562 1 94.94 90 ILE A C 1
ATOM 715 O O . ILE A 1 90 ? 3.699 -24.516 -21.781 1 94.94 90 ILE A O 1
ATOM 719 N N . THR A 1 91 ? 1.542 -24.016 -21.281 1 95.25 91 THR A N 1
ATOM 720 C CA . THR A 1 91 ? 1.851 -22.641 -20.922 1 95.25 91 THR A CA 1
ATOM 721 C C . THR A 1 91 ? 1.408 -22.344 -19.5 1 95.25 91 THR A C 1
ATOM 723 O O . THR A 1 91 ? 0.358 -22.812 -19.047 1 95.25 91 THR A O 1
ATOM 726 N N . ARG A 1 92 ? 2.244 -21.609 -18.797 1 91.94 92 ARG A N 1
ATOM 727 C CA . ARG A 1 92 ? 1.902 -21.219 -17.422 1 91.94 92 ARG A CA 1
ATOM 728 C C . ARG A 1 92 ? 1.329 -19.812 -17.391 1 91.94 92 ARG A C 1
ATOM 730 O O . ARG A 1 92 ? 1.765 -18.938 -18.141 1 91.94 92 ARG A O 1
ATOM 737 N N . PHE A 1 93 ? 0.404 -19.688 -16.5 1 91.62 93 PHE A N 1
ATOM 738 C CA . PHE A 1 93 ? -0.2 -18.359 -16.359 1 91.62 93 PHE A CA 1
ATOM 739 C C . PHE A 1 93 ? 0.698 -17.438 -15.562 1 91.62 93 PHE A C 1
ATOM 741 O O . PHE A 1 93 ? 1.031 -17.734 -14.406 1 91.62 93 PHE A O 1
ATOM 748 N N . SER A 1 94 ? 1.142 -16.406 -16.094 1 85.56 94 SER A N 1
ATOM 749 C CA . SER A 1 94 ? 1.792 -15.25 -15.492 1 85.56 94 SER A CA 1
ATOM 750 C C . SER A 1 94 ? 1.665 -14.008 -16.375 1 85.56 94 SER A C 1
ATOM 752 O O . SER A 1 94 ? 2.051 -14.039 -17.547 1 85.56 94 SER A O 1
ATOM 754 N N . ASP A 1 95 ? 0.994 -13.086 -15.898 1 85.88 95 ASP A N 1
ATOM 755 C CA . ASP A 1 95 ? 0.854 -11.867 -16.688 1 85.88 95 ASP A CA 1
ATOM 756 C C . ASP A 1 95 ? 1.084 -10.625 -15.828 1 85.88 95 ASP A C 1
ATOM 758 O O . ASP A 1 95 ? 1.609 -10.719 -14.719 1 85.88 95 ASP A O 1
ATOM 762 N N . LYS A 1 96 ? 0.89 -9.516 -16.391 1 87.94 96 LYS A N 1
ATOM 763 C CA . LYS A 1 96 ? 1.127 -8.227 -15.742 1 87.94 96 LYS A CA 1
ATOM 764 C C . LYS A 1 96 ? 0.283 -8.086 -14.477 1 87.94 96 LYS A C 1
ATOM 766 O O . LYS A 1 96 ? 0.683 -7.398 -13.531 1 87.94 96 LYS A O 1
ATOM 771 N N . SER A 1 97 ? -0.789 -8.781 -14.469 1 89.94 97 SER A N 1
ATOM 772 C CA . SER A 1 97 ? -1.696 -8.656 -13.336 1 89.94 97 SER A CA 1
ATOM 773 C C . SER A 1 97 ? -1.054 -9.188 -12.055 1 89.94 97 SER A C 1
ATOM 775 O O . SER A 1 97 ? -1.301 -8.664 -10.969 1 89.94 97 SER A O 1
ATOM 777 N N . PHE A 1 98 ? -0.179 -10.203 -12.156 1 91.69 98 PHE A N 1
ATOM 778 C CA . PHE A 1 98 ? 0.522 -10.719 -10.984 1 91.69 98 PHE A CA 1
ATOM 779 C C . PHE A 1 98 ? 1.487 -9.672 -10.43 1 91.69 98 PHE A C 1
ATOM 781 O O . PHE A 1 98 ? 1.583 -9.492 -9.219 1 91.69 98 PHE A O 1
ATOM 788 N N . GLY A 1 99 ? 2.137 -9 -11.367 1 94.19 99 GLY A N 1
ATOM 789 C CA . GLY A 1 99 ? 3.033 -7.941 -10.945 1 94.19 99 GLY A CA 1
ATOM 790 C C . GLY A 1 99 ? 2.334 -6.836 -10.18 1 94.19 99 GLY A C 1
ATOM 791 O O . GLY A 1 99 ? 2.826 -6.387 -9.141 1 94.19 99 GLY A O 1
ATOM 792 N N . LEU A 1 100 ? 1.175 -6.469 -10.672 1 95.88 100 LEU A N 1
ATOM 793 C CA . LEU A 1 100 ? 0.409 -5.41 -10.023 1 95.88 100 LEU A CA 1
ATOM 794 C C . LEU A 1 100 ? -0.117 -5.875 -8.672 1 95.88 100 LEU A C 1
ATOM 796 O O . LEU A 1 100 ? 0.035 -5.172 -7.668 1 95.88 100 LEU A O 1
ATOM 800 N N . ALA A 1 101 ? -0.675 -7.09 -8.672 1 96.88 101 ALA A N 1
ATOM 801 C CA . ALA A 1 101 ? -1.258 -7.629 -7.445 1 96.88 101 ALA A CA 1
ATOM 802 C C . ALA A 1 101 ? -0.204 -7.762 -6.352 1 96.88 101 ALA A C 1
ATOM 804 O O . ALA A 1 101 ? -0.429 -7.348 -5.211 1 96.88 101 ALA A O 1
ATOM 805 N N . MET A 1 102 ? 0.928 -8.266 -6.703 1 97.88 102 MET A N 1
ATOM 806 C CA . MET A 1 102 ? 1.957 -8.57 -5.711 1 97.88 102 MET A CA 1
ATOM 807 C C . MET A 1 102 ? 2.715 -7.305 -5.312 1 97.88 102 MET A C 1
ATOM 809 O O . MET A 1 102 ? 3.229 -7.211 -4.199 1 97.88 102 MET A O 1
ATOM 813 N N . SER A 1 103 ? 2.762 -6.297 -6.215 1 98.5 103 SER A N 1
ATOM 814 C CA . SER A 1 103 ? 3.283 -4.988 -5.832 1 98.5 103 SER A CA 1
ATOM 815 C C . SER A 1 103 ? 2.402 -4.324 -4.777 1 98.5 103 SER A C 1
ATOM 817 O O . SER A 1 103 ? 2.904 -3.77 -3.801 1 98.5 103 SER A O 1
ATOM 819 N N . GLU A 1 104 ? 1.042 -4.414 -4.984 1 98.5 104 GLU A N 1
ATOM 820 C CA . GLU A 1 104 ? 0.104 -3.908 -3.988 1 98.5 104 GLU A CA 1
ATOM 821 C C . GLU A 1 104 ? 0.334 -4.566 -2.631 1 98.5 104 GLU A C 1
ATOM 823 O O . GLU A 1 104 ? 0.384 -3.885 -1.604 1 98.5 104 GLU A O 1
ATOM 828 N N . TYR A 1 105 ? 0.515 -5.852 -2.713 1 98.75 105 TYR A N 1
ATOM 829 C CA . TYR A 1 105 ? 0.715 -6.641 -1.503 1 98.75 105 TYR A CA 1
ATOM 830 C C . TYR A 1 105 ? 1.954 -6.172 -0.747 1 98.75 105 TYR A C 1
ATOM 832 O O . TYR A 1 105 ? 1.892 -5.91 0.456 1 98.75 105 TYR A O 1
ATOM 840 N N . VAL A 1 106 ? 3.035 -5.988 -1.428 1 98.88 106 VAL A N 1
ATOM 841 C CA . VAL A 1 106 ? 4.316 -5.648 -0.82 1 98.88 106 VAL A CA 1
ATOM 842 C C . VAL A 1 106 ? 4.254 -4.238 -0.232 1 98.88 106 VAL A C 1
ATOM 844 O O . VAL A 1 106 ? 4.602 -4.031 0.932 1 98.88 106 VAL A O 1
ATOM 847 N N . ILE A 1 107 ? 3.754 -3.287 -0.99 1 98.69 107 ILE A N 1
ATOM 848 C CA . ILE A 1 107 ? 3.672 -1.9 -0.546 1 98.69 107 ILE A CA 1
ATOM 849 C C . ILE A 1 107 ? 2.771 -1.804 0.684 1 98.69 107 ILE A C 1
ATOM 851 O O . ILE A 1 107 ? 3.139 -1.178 1.682 1 98.69 107 ILE A O 1
ATOM 855 N N . ALA A 1 108 ? 1.624 -2.482 0.627 1 98.81 108 ALA A N 1
ATOM 856 C CA . ALA A 1 108 ? 0.658 -2.416 1.722 1 98.81 108 ALA A CA 1
ATOM 857 C C . ALA A 1 108 ? 1.227 -3.039 2.992 1 98.81 108 ALA A C 1
ATOM 859 O O . ALA A 1 108 ? 1.051 -2.502 4.09 1 98.81 108 ALA A O 1
ATOM 860 N N . HIS A 1 109 ? 1.931 -4.121 2.832 1 98.88 109 HIS A N 1
ATOM 861 C CA . HIS A 1 109 ? 2.41 -4.812 4.023 1 98.88 109 HIS A CA 1
ATOM 862 C C . HIS A 1 109 ? 3.631 -4.113 4.613 1 98.88 109 HIS A C 1
ATOM 864 O O . HIS A 1 109 ? 3.85 -4.152 5.824 1 98.88 109 HIS A O 1
ATOM 870 N N . ILE A 1 110 ? 4.492 -3.469 3.764 1 98.88 110 ILE A N 1
ATOM 871 C CA . ILE A 1 110 ? 5.535 -2.605 4.309 1 98.88 110 ILE A CA 1
ATOM 872 C C . ILE A 1 110 ? 4.898 -1.492 5.141 1 98.88 110 ILE A C 1
ATOM 874 O O . ILE A 1 110 ? 5.297 -1.259 6.285 1 98.88 110 ILE A O 1
ATOM 878 N N . PHE A 1 111 ? 3.865 -0.833 4.594 1 98.75 111 PHE A N 1
ATOM 879 C CA . PHE A 1 111 ? 3.131 0.199 5.316 1 98.75 111 PHE A CA 1
ATOM 880 C C . PHE A 1 111 ? 2.561 -0.354 6.617 1 98.75 111 PHE A C 1
ATOM 882 O O . PHE A 1 111 ? 2.74 0.24 7.684 1 98.75 111 PHE A O 1
ATOM 889 N N . ASN A 1 112 ? 1.818 -1.502 6.512 1 98.81 112 ASN A N 1
ATOM 890 C CA . ASN A 1 112 ? 1.152 -2.096 7.664 1 98.81 112 ASN A CA 1
ATOM 891 C C . ASN A 1 112 ? 2.145 -2.428 8.773 1 98.81 112 ASN A C 1
ATOM 893 O O . ASN A 1 112 ? 1.846 -2.244 9.961 1 98.81 112 ASN A O 1
ATOM 897 N N . PHE A 1 113 ? 3.318 -2.896 8.344 1 98.69 113 PHE A N 1
ATOM 898 C CA . PHE A 1 113 ? 4.344 -3.25 9.32 1 98.69 113 PHE A CA 1
ATOM 899 C C . PHE A 1 113 ? 4.938 -2.002 9.961 1 98.69 113 PHE A C 1
ATOM 901 O O . PHE A 1 113 ? 5.031 -1.909 11.188 1 98.69 113 PHE A O 1
ATOM 908 N N . GLU A 1 114 ? 5.32 -0.996 9.164 1 98.19 114 GLU A N 1
ATOM 909 C CA . GLU A 1 114 ? 5.996 0.21 9.633 1 98.19 114 GLU A CA 1
ATOM 910 C C . GLU A 1 114 ? 5.082 1.043 10.523 1 98.19 114 GLU A C 1
ATOM 912 O O . GLU A 1 114 ? 5.551 1.738 11.43 1 98.19 114 GLU A O 1
ATOM 917 N N . ARG A 1 115 ? 3.773 0.881 10.312 1 98.06 115 ARG A N 1
ATOM 918 C CA . ARG A 1 115 ? 2.846 1.749 11.031 1 98.06 115 ARG A CA 1
ATOM 919 C C . ARG A 1 115 ? 2.049 0.961 12.062 1 98.06 115 ARG A C 1
ATOM 921 O O . ARG A 1 115 ? 1.115 1.49 12.672 1 98.06 115 ARG A O 1
ATOM 928 N N . ASN A 1 116 ? 2.361 -0.328 12.258 1 98.06 116 ASN A N 1
ATOM 929 C CA . ASN A 1 116 ? 1.711 -1.217 13.211 1 98.06 116 ASN A CA 1
ATOM 930 C C . ASN A 1 116 ? 0.195 -1.22 13.039 1 98.06 116 ASN A C 1
ATOM 932 O O . ASN A 1 116 ? -0.547 -1.021 14 1 98.06 116 ASN A O 1
ATOM 936 N N . GLN A 1 117 ? -0.245 -1.44 11.797 1 98.38 117 GLN A N 1
ATOM 937 C CA . GLN A 1 117 ? -1.66 -1.436 11.445 1 98.38 117 GLN A CA 1
ATOM 938 C C . GLN A 1 117 ? -2.441 -2.447 12.273 1 98.38 117 GLN A C 1
ATOM 940 O O . GLN A 1 117 ? -3.602 -2.213 12.617 1 98.38 117 GLN A O 1
ATOM 945 N N . LYS A 1 118 ? -1.806 -3.592 12.57 1 97.69 118 LYS A N 1
ATOM 946 C CA . LYS A 1 118 ? -2.436 -4.605 13.414 1 97.69 118 LYS A CA 1
ATOM 947 C C . LYS A 1 118 ? -2.869 -4.012 14.75 1 97.69 118 LYS A C 1
ATOM 949 O O . LYS A 1 118 ? -4.008 -4.211 15.188 1 97.69 118 LYS A O 1
ATOM 954 N N . GLN A 1 119 ? -1.982 -3.27 15.367 1 97.62 119 GLN A N 1
ATOM 955 C CA . GLN A 1 119 ? -2.293 -2.631 16.641 1 97.62 119 GLN A CA 1
ATOM 956 C C . GLN A 1 119 ? -3.379 -1.57 16.484 1 97.62 119 GLN A C 1
ATOM 958 O O . GLN A 1 119 ? -4.219 -1.39 17.359 1 97.62 119 GLN A O 1
ATOM 963 N N . GLN A 1 120 ? -3.367 -0.834 15.383 1 98.38 120 GLN A N 1
ATOM 964 C CA . GLN A 1 120 ? -4.379 0.189 15.148 1 98.38 120 GLN A CA 1
ATOM 965 C C . GLN A 1 120 ? -5.777 -0.424 15.078 1 98.38 120 GLN A C 1
ATOM 967 O O . GLN A 1 120 ? -6.738 0.159 15.578 1 98.38 120 GLN A O 1
ATOM 972 N N . TYR A 1 121 ? -5.879 -1.618 14.43 1 98 121 TYR A N 1
ATOM 973 C CA . TYR A 1 121 ? -7.164 -2.311 14.406 1 98 121 TYR A CA 1
ATOM 974 C C . TYR A 1 121 ? -7.598 -2.705 15.812 1 98 121 TYR A C 1
ATOM 976 O O . TYR A 1 121 ? -8.781 -2.623 16.156 1 98 121 TYR A O 1
ATOM 984 N N . GLN A 1 122 ? -6.641 -3.129 16.625 1 97.06 122 GLN A N 1
ATOM 985 C CA . GLN A 1 122 ? -6.949 -3.465 18.016 1 97.06 122 GLN A CA 1
ATOM 986 C C . GLN A 1 122 ? -7.402 -2.23 18.797 1 97.06 122 GLN A C 1
ATOM 988 O O . GLN A 1 122 ? -8.367 -2.291 19.547 1 97.06 122 GLN A O 1
ATOM 993 N N . ASN A 1 123 ? -6.676 -1.106 18.625 1 98.31 123 ASN A N 1
ATOM 994 C CA . ASN A 1 123 ? -7.074 0.141 19.266 1 98.31 123 ASN A CA 1
ATOM 995 C C . ASN A 1 123 ? -8.5 0.538 18.891 1 98.31 123 ASN A C 1
ATOM 997 O O . ASN A 1 123 ? -9.281 0.942 19.766 1 98.31 123 ASN A O 1
ATOM 1001 N N . GLN A 1 124 ? -8.844 0.432 17.578 1 98.25 124 GLN A N 1
ATOM 1002 C CA . GLN A 1 124 ? -10.188 0.769 17.109 1 98.25 124 GLN A CA 1
ATOM 1003 C C . GLN A 1 124 ? -11.234 -0.108 17.797 1 98.25 124 GLN A C 1
ATOM 1005 O O . GLN A 1 124 ? -12.297 0.378 18.188 1 98.25 124 GLN A O 1
ATOM 1010 N N . LYS A 1 125 ? -10.938 -1.391 17.906 1 96.88 125 LYS A N 1
ATOM 1011 C CA . LYS A 1 125 ? -11.852 -2.324 18.547 1 96.88 125 LYS A CA 1
ATOM 1012 C C . LYS A 1 125 ? -12.18 -1.88 19.969 1 96.88 125 LYS A C 1
ATOM 1014 O O . LYS A 1 125 ? -13.273 -2.141 20.469 1 96.88 125 LYS A O 1
ATOM 1019 N N . HIS A 1 126 ? -11.289 -1.183 20.594 1 97.56 126 HIS A N 1
ATOM 1020 C CA . HIS A 1 126 ? -11.461 -0.742 21.969 1 97.56 126 HIS A CA 1
ATOM 1021 C C . HIS A 1 126 ? -11.797 0.744 22.031 1 97.56 126 HIS A C 1
ATOM 1023 O O . HIS A 1 126 ? -11.734 1.354 23.109 1 97.56 126 HIS A O 1
ATOM 1029 N N . ASN A 1 127 ? -12.125 1.38 20.922 1 98.19 127 ASN A N 1
ATOM 1030 C CA . ASN A 1 127 ? -12.492 2.787 20.812 1 98.19 127 ASN A CA 1
ATOM 1031 C C . ASN A 1 127 ? -11.406 3.699 21.375 1 98.19 127 ASN A C 1
ATOM 1033 O O . ASN A 1 127 ? -11.703 4.637 22.109 1 98.19 127 ASN A O 1
ATOM 1037 N N . GLN A 1 128 ? -10.141 3.359 21.031 1 97.81 128 GLN A N 1
ATOM 1038 C CA . GLN A 1 128 ? -9.016 4.094 21.609 1 97.81 128 GLN A CA 1
ATOM 1039 C C . GLN A 1 128 ? -8.281 4.906 20.547 1 97.81 128 GLN A C 1
ATOM 1041 O O . GLN A 1 128 ? -7.848 4.363 19.531 1 97.81 128 GLN A O 1
ATOM 1046 N N . TRP A 1 129 ? -8.188 6.184 20.812 1 98.06 129 TRP A N 1
ATOM 1047 C CA . TRP A 1 129 ? -7.379 7.09 20 1 98.06 129 TRP A CA 1
ATOM 1048 C C . TRP A 1 129 ? -5.93 7.102 20.484 1 98.06 129 TRP A C 1
ATOM 1050 O O . TRP A 1 129 ? -5.57 7.875 21.375 1 98.06 129 TRP A O 1
ATOM 1060 N N . MET A 1 130 ? -5.051 6.242 19.906 1 97 130 MET A N 1
ATOM 1061 C CA . MET A 1 130 ? -3.678 6.074 20.359 1 97 130 MET A CA 1
ATOM 1062 C C . MET A 1 130 ? -2.686 6.262 19.219 1 97 130 MET A C 1
ATOM 1064 O O . MET A 1 130 ? -2.938 5.828 18.094 1 97 130 MET A O 1
ATOM 1068 N N . LYS A 1 131 ? -1.604 6.953 19.484 1 95.62 131 LYS A N 1
ATOM 1069 C CA . LYS A 1 131 ? -0.588 7.262 18.484 1 95.62 131 LYS A CA 1
ATOM 1070 C C . LYS A 1 131 ? 0.783 6.754 18.906 1 95.62 131 LYS A C 1
ATOM 1072 O O . LYS A 1 131 ? 1.812 7.246 18.438 1 95.62 131 LYS A O 1
ATOM 1077 N N . ASP A 1 132 ? 0.862 5.848 19.672 1 94.25 132 ASP A N 1
ATOM 1078 C CA . ASP A 1 132 ? 2.1 5.43 20.328 1 94.25 132 ASP A CA 1
ATOM 1079 C C . ASP A 1 132 ? 3.012 4.688 19.359 1 94.25 132 ASP A C 1
ATOM 1081 O O . ASP A 1 132 ? 2.537 4.047 18.422 1 94.25 132 ASP A O 1
ATOM 1085 N N . GLY A 1 133 ? 4.277 4.852 19.578 1 94.31 133 GLY A N 1
ATOM 1086 C CA . GLY A 1 133 ? 5.293 4.082 18.875 1 94.31 133 GLY A CA 1
ATOM 1087 C C . GLY A 1 133 ? 5.234 4.262 17.375 1 94.31 133 GLY A C 1
ATOM 1088 O O . GLY A 1 133 ? 5.199 5.391 16.875 1 94.31 133 GLY A O 1
ATOM 1089 N N . LYS A 1 134 ? 5.199 3.121 16.625 1 94.94 134 LYS A N 1
ATOM 1090 C CA . LYS A 1 134 ? 5.273 3.092 15.164 1 94.94 134 LYS A CA 1
ATOM 1091 C C . LYS A 1 134 ? 4.027 3.711 14.539 1 94.94 134 LYS A C 1
ATOM 1093 O O . LYS A 1 134 ? 4.02 4.031 13.352 1 94.94 134 LYS A O 1
ATOM 1098 N N . ILE A 1 135 ? 2.988 3.869 15.359 1 96.75 135 ILE A N 1
ATOM 1099 C CA . ILE A 1 135 ? 1.759 4.434 14.812 1 96.75 135 ILE A CA 1
ATOM 1100 C C . ILE A 1 135 ? 1.995 5.887 14.406 1 96.75 135 ILE A C 1
ATOM 1102 O O . ILE A 1 135 ? 1.512 6.336 13.367 1 96.75 135 ILE A O 1
ATOM 1106 N N . SER A 1 136 ? 2.793 6.648 15.219 1 93.88 136 SER A N 1
ATOM 1107 C CA . SER A 1 136 ? 3.059 8.039 14.867 1 93.88 136 SER A CA 1
ATOM 1108 C C . SER A 1 136 ? 4.52 8.242 14.484 1 93.88 136 SER A C 1
ATOM 1110 O O . SER A 1 136 ? 4.875 9.273 13.906 1 93.88 136 SER A O 1
ATOM 1112 N N . ASP A 1 137 ? 5.375 7.348 14.898 1 93.62 137 ASP A N 1
ATOM 1113 C CA . ASP A 1 137 ? 6.805 7.414 14.609 1 93.62 137 ASP A CA 1
ATOM 1114 C C . ASP A 1 137 ? 7.242 6.25 13.727 1 93.62 137 ASP A C 1
ATOM 1116 O O . ASP A 1 137 ? 7.66 5.203 14.227 1 93.62 137 ASP A O 1
ATOM 1120 N N . HIS A 1 138 ? 7.082 6.445 12.477 1 95.69 138 HIS A N 1
ATOM 1121 C CA . HIS A 1 138 ? 7.344 5.371 11.531 1 95.69 138 HIS A CA 1
ATOM 1122 C C . HIS A 1 138 ? 8.219 5.859 10.375 1 95.69 138 HIS A C 1
ATOM 1124 O O . HIS A 1 138 ? 8.305 7.062 10.125 1 95.69 138 HIS A O 1
ATOM 1130 N N . ARG A 1 139 ? 8.93 4.957 9.773 1 96.19 139 ARG A N 1
ATOM 1131 C CA . ARG A 1 139 ? 9.625 5.215 8.523 1 96.19 139 ARG A CA 1
ATOM 1132 C C . ARG A 1 139 ? 8.664 5.164 7.34 1 96.19 139 ARG A C 1
ATOM 1134 O O . ARG A 1 139 ? 7.648 4.473 7.387 1 96.19 139 ARG A O 1
ATOM 1141 N N . LEU A 1 140 ? 8.938 5.914 6.285 1 97.75 140 LEU A N 1
ATOM 1142 C CA . LEU A 1 140 ? 8.266 5.836 4.992 1 97.75 140 LEU A CA 1
ATOM 1143 C C . LEU A 1 140 ? 9.047 4.953 4.027 1 97.75 140 LEU A C 1
ATOM 1145 O O . LEU A 1 140 ? 10.211 4.641 4.27 1 97.75 140 LEU A O 1
ATOM 1149 N N . ILE A 1 141 ? 8.43 4.531 2.986 1 98.56 141 ILE A N 1
ATOM 1150 C CA . ILE A 1 141 ? 9.086 3.695 1.988 1 98.56 141 ILE A CA 1
ATOM 1151 C C . ILE A 1 141 ? 10.297 4.43 1.415 1 98.56 141 ILE A C 1
ATOM 1153 O O . ILE A 1 141 ? 11.32 3.812 1.128 1 98.56 141 ILE A O 1
ATOM 1157 N N . CYS A 1 142 ? 10.203 5.773 1.352 1 97.62 142 CYS A N 1
ATOM 1158 C CA . CYS A 1 142 ? 11.305 6.551 0.788 1 97.62 142 CYS A CA 1
ATOM 1159 C C . CYS A 1 142 ? 12.508 6.551 1.724 1 97.62 142 CYS A C 1
ATOM 1161 O O . CYS A 1 142 ? 13.602 6.957 1.333 1 97.62 142 CYS A O 1
ATOM 1163 N N . ASP A 1 143 ? 12.344 6.094 2.953 1 97.5 143 ASP A N 1
ATOM 1164 C CA . ASP A 1 143 ? 13.445 6.008 3.914 1 97.5 143 ASP A CA 1
ATOM 1165 C C . ASP A 1 143 ? 14.148 4.66 3.82 1 97.5 143 ASP A C 1
ATOM 1167 O O . ASP A 1 143 ? 15.203 4.461 4.426 1 97.5 143 ASP A O 1
ATOM 1171 N N . LEU A 1 144 ? 13.617 3.717 3.035 1 98.69 144 LEU A N 1
ATOM 1172 C CA . LEU A 1 144 ? 13.992 2.312 3.164 1 98.69 144 LEU A CA 1
ATOM 1173 C C . LEU A 1 144 ? 14.898 1.889 2.016 1 98.69 144 LEU A C 1
ATOM 1175 O O . LEU A 1 144 ? 14.719 2.328 0.877 1 98.69 144 LEU A O 1
ATOM 1179 N N . SER A 1 145 ? 15.828 1.051 2.281 1 98.88 145 SER A N 1
ATOM 1180 C CA . SER A 1 145 ? 16.516 0.221 1.304 1 98.88 145 SER A CA 1
ATOM 1181 C C . SER A 1 145 ? 15.898 -1.166 1.209 1 98.88 145 SER A C 1
ATOM 1183 O O . SER A 1 145 ? 15.828 -1.891 2.203 1 98.88 145 SER A O 1
ATOM 1185 N N . VAL A 1 146 ? 15.438 -1.501 0.022 1 98.94 146 VAL A N 1
ATOM 1186 C CA . VAL A 1 146 ? 14.688 -2.744 -0.147 1 98.94 146 VAL A CA 1
ATOM 1187 C C . VAL A 1 146 ? 15.406 -3.646 -1.147 1 98.94 146 VAL A C 1
ATOM 1189 O O . VAL A 1 146 ? 15.719 -3.221 -2.262 1 98.94 146 VAL A O 1
ATOM 1192 N N . GLY A 1 147 ? 15.703 -4.887 -0.708 1 98.88 147 GLY A N 1
ATOM 1193 C CA . GLY A 1 147 ? 16.312 -5.875 -1.586 1 98.88 147 GLY A CA 1
ATOM 1194 C C . GLY A 1 147 ? 15.312 -6.883 -2.121 1 98.88 147 GLY A C 1
ATOM 1195 O O . GLY A 1 147 ? 14.609 -7.547 -1.35 1 98.88 147 GLY A O 1
ATOM 1196 N N . ILE A 1 148 ? 15.25 -7.023 -3.428 1 98.88 148 ILE A N 1
ATOM 1197 C CA . ILE A 1 148 ? 14.344 -7.965 -4.086 1 98.88 148 ILE A CA 1
ATOM 1198 C C . ILE A 1 148 ? 15.141 -9.141 -4.645 1 98.88 148 ILE A C 1
ATOM 1200 O O . ILE A 1 148 ? 15.992 -8.961 -5.52 1 98.88 148 ILE A O 1
ATOM 1204 N N . LEU A 1 149 ? 14.836 -10.336 -4.035 1 98.62 149 LEU A N 1
ATOM 1205 C CA . LEU A 1 149 ? 15.422 -11.562 -4.57 1 98.62 149 LEU A CA 1
ATOM 1206 C C . LEU A 1 149 ? 14.617 -12.078 -5.754 1 98.62 149 LEU A C 1
ATOM 1208 O O . LEU A 1 149 ? 13.594 -12.742 -5.57 1 98.62 149 LEU A O 1
ATOM 1212 N N . GLY A 1 150 ? 15.094 -11.805 -6.953 1 96.56 150 GLY A N 1
ATOM 1213 C CA . GLY A 1 150 ? 14.414 -12.188 -8.18 1 96.56 150 GLY A CA 1
ATOM 1214 C C . GLY A 1 150 ? 13.938 -10.992 -8.992 1 96.56 150 GLY A C 1
ATOM 1215 O O . GLY A 1 150 ? 13.117 -10.203 -8.523 1 96.56 150 GLY A O 1
ATOM 1216 N N . LEU A 1 151 ? 14.438 -10.906 -10.227 1 95.5 151 LEU A N 1
ATOM 1217 C CA . LEU A 1 151 ? 14.078 -9.805 -11.109 1 95.5 151 LEU A CA 1
ATOM 1218 C C . LEU A 1 151 ? 13.367 -10.305 -12.359 1 95.5 151 LEU A C 1
ATOM 1220 O O . LEU A 1 151 ? 13.727 -9.922 -13.477 1 95.5 151 LEU A O 1
ATOM 1224 N N . GLY A 1 152 ? 12.414 -11.234 -12.125 1 90.44 152 GLY A N 1
ATOM 1225 C CA . GLY A 1 152 ? 11.461 -11.562 -13.172 1 90.44 152 GLY A CA 1
ATOM 1226 C C . GLY A 1 152 ? 10.359 -10.531 -13.32 1 90.44 152 GLY A C 1
ATOM 1227 O O . GLY A 1 152 ? 10.516 -9.383 -12.898 1 90.44 152 GLY A O 1
ATOM 1228 N N . ASN A 1 153 ? 9.273 -10.906 -13.961 1 89.38 153 ASN A N 1
ATOM 1229 C CA . ASN A 1 153 ? 8.164 -9.992 -14.195 1 89.38 153 ASN A CA 1
ATOM 1230 C C . ASN A 1 153 ? 7.621 -9.414 -12.891 1 89.38 153 ASN A C 1
ATOM 1232 O O . ASN A 1 153 ? 7.398 -8.203 -12.789 1 89.38 153 ASN A O 1
ATOM 1236 N N . ILE A 1 154 ? 7.457 -10.281 -11.953 1 94 154 ILE A N 1
ATOM 1237 C CA . ILE A 1 154 ? 6.887 -9.859 -10.68 1 94 154 ILE A CA 1
ATOM 1238 C C . ILE A 1 154 ? 7.891 -8.984 -9.93 1 94 154 ILE A C 1
ATOM 1240 O O . ILE A 1 154 ? 7.547 -7.898 -9.461 1 94 154 ILE A O 1
ATOM 1244 N N . GLY A 1 155 ? 9.18 -9.43 -9.828 1 96.81 155 GLY A N 1
ATOM 1245 C CA . GLY A 1 155 ? 10.219 -8.688 -9.133 1 96.81 155 GLY A CA 1
ATOM 1246 C C . GLY A 1 155 ? 10.438 -7.297 -9.711 1 96.81 155 GLY A C 1
ATOM 1247 O O . GLY A 1 155 ? 10.586 -6.328 -8.961 1 96.81 155 GLY A O 1
ATOM 1248 N N . LYS A 1 156 ? 10.422 -7.211 -11.031 1 96.81 156 LYS A N 1
ATOM 1249 C CA . LYS A 1 156 ? 10.594 -5.922 -11.695 1 96.81 156 LYS A CA 1
ATOM 1250 C C . LYS A 1 156 ? 9.43 -4.988 -11.391 1 96.81 156 LYS A C 1
ATOM 1252 O O . LYS A 1 156 ? 9.625 -3.791 -11.172 1 96.81 156 LYS A O 1
ATOM 1257 N N . SER A 1 157 ? 8.227 -5.539 -11.43 1 97.19 157 SER A N 1
ATOM 1258 C CA . SER A 1 157 ? 7.051 -4.734 -11.109 1 97.19 157 SER A CA 1
ATOM 1259 C C . SER A 1 157 ? 7.133 -4.168 -9.695 1 97.19 157 SER A C 1
ATOM 1261 O O . SER A 1 157 ? 6.859 -2.986 -9.484 1 97.19 157 SER A O 1
ATOM 1263 N N . ILE A 1 158 ? 7.562 -4.961 -8.734 1 98.56 158 ILE A N 1
ATOM 1264 C CA . ILE A 1 158 ? 7.707 -4.539 -7.344 1 98.56 158 ILE A CA 1
ATOM 1265 C C . ILE A 1 158 ? 8.789 -3.467 -7.242 1 98.56 158 ILE A C 1
ATOM 1267 O O . ILE A 1 158 ? 8.594 -2.439 -6.586 1 98.56 158 ILE A O 1
ATOM 1271 N N . ALA A 1 159 ? 9.875 -3.721 -7.93 1 98.69 159 ALA A N 1
ATOM 1272 C CA . ALA A 1 159 ? 10.992 -2.775 -7.922 1 98.69 159 ALA A CA 1
ATOM 1273 C C . ALA A 1 159 ? 10.555 -1.406 -8.43 1 98.69 159 ALA A C 1
ATOM 1275 O O . ALA A 1 159 ? 10.867 -0.38 -7.824 1 98.69 159 ALA A O 1
ATOM 1276 N N . GLU A 1 160 ? 9.852 -1.429 -9.508 1 98.19 160 GLU A N 1
ATOM 1277 C CA . GLU A 1 160 ? 9.367 -0.191 -10.117 1 98.19 160 GLU A CA 1
ATOM 1278 C C . GLU A 1 160 ? 8.477 0.589 -9.156 1 98.19 160 GLU A C 1
ATOM 1280 O O . GLU A 1 160 ? 8.648 1.799 -8.984 1 98.19 160 GLU A O 1
ATOM 1285 N N . LYS A 1 161 ? 7.52 -0.08 -8.547 1 98.44 161 LYS A N 1
ATOM 1286 C CA . LYS A 1 161 ? 6.59 0.583 -7.637 1 98.44 161 LYS A CA 1
ATOM 1287 C C . LYS A 1 161 ? 7.312 1.117 -6.402 1 98.44 161 LYS A C 1
ATOM 1289 O O . LYS A 1 161 ? 7.055 2.238 -5.961 1 98.44 161 LYS A O 1
ATOM 1294 N N . LEU A 1 162 ? 8.25 0.322 -5.844 1 98.75 162 LEU A N 1
ATOM 1295 C CA . LEU A 1 162 ? 9.023 0.764 -4.688 1 98.75 162 LEU A CA 1
ATOM 1296 C C . LEU A 1 162 ? 9.828 2.016 -5.016 1 98.75 162 LEU A C 1
ATOM 1298 O O . LEU A 1 162 ? 9.906 2.938 -4.199 1 98.75 162 LEU A O 1
ATOM 1302 N N . LYS A 1 163 ? 10.367 2.045 -6.203 1 98.56 163 LYS A N 1
ATOM 1303 C CA . LYS A 1 163 ? 11.156 3.197 -6.629 1 98.56 163 LYS A CA 1
ATOM 1304 C C . LYS A 1 163 ? 10.297 4.449 -6.723 1 98.56 163 LYS A C 1
ATOM 1306 O O . LYS A 1 163 ? 10.727 5.539 -6.34 1 98.56 163 LYS A O 1
ATOM 1311 N N . ILE A 1 164 ? 9.117 4.297 -7.211 1 97.5 164 ILE A N 1
ATOM 1312 C CA . ILE A 1 164 ? 8.195 5.414 -7.375 1 97.5 164 ILE A CA 1
ATOM 1313 C C . ILE A 1 164 ? 7.848 6.004 -6.008 1 97.5 164 ILE A C 1
ATOM 1315 O O . ILE A 1 164 ? 7.652 7.215 -5.879 1 97.5 164 ILE A O 1
ATOM 1319 N N . PHE A 1 165 ? 7.883 5.199 -4.973 1 97.81 165 PHE A N 1
ATOM 1320 C CA . PHE A 1 165 ? 7.645 5.676 -3.617 1 97.81 165 PHE A CA 1
ATOM 1321 C C . PHE A 1 165 ? 8.938 6.164 -2.979 1 97.81 165 PHE A C 1
ATOM 1323 O O . PHE A 1 165 ? 8.953 6.559 -1.811 1 97.81 165 PHE A O 1
ATOM 1330 N N . GLY A 1 166 ? 10.055 6.039 -3.676 1 97.5 166 GLY A N 1
ATOM 1331 C CA . GLY A 1 166 ? 11.281 6.707 -3.279 1 97.5 166 GLY A CA 1
ATOM 1332 C C . GLY A 1 166 ? 12.258 5.789 -2.568 1 97.5 166 GLY A C 1
ATOM 1333 O O . GLY A 1 166 ? 13.281 6.246 -2.047 1 97.5 166 GLY A O 1
ATOM 1334 N N . ALA A 1 167 ? 12 4.492 -2.559 1 98.62 167 ALA A N 1
ATOM 1335 C CA . ALA A 1 167 ? 12.898 3.557 -1.885 1 98.62 167 ALA A CA 1
ATOM 1336 C C . ALA A 1 167 ? 14.227 3.443 -2.623 1 98.62 167 ALA A C 1
ATOM 1338 O O . ALA A 1 167 ? 14.305 3.709 -3.826 1 98.62 167 ALA A O 1
ATOM 1339 N N . THR A 1 168 ? 15.273 3.164 -1.858 1 98.81 168 THR A N 1
ATOM 1340 C CA . THR A 1 168 ? 16.484 2.617 -2.471 1 98.81 168 THR A CA 1
ATOM 1341 C C . THR A 1 168 ? 16.297 1.136 -2.793 1 98.81 168 THR A C 1
ATOM 1343 O O . THR A 1 168 ? 16.078 0.324 -1.894 1 98.81 168 THR A O 1
ATOM 1346 N N . VAL A 1 169 ? 16.422 0.782 -4.074 1 98.88 169 VAL A N 1
ATOM 1347 C CA . VAL A 1 169 ? 15.992 -0.551 -4.496 1 98.88 169 VAL A CA 1
ATOM 1348 C C . VAL A 1 169 ? 17.219 -1.36 -4.934 1 98.88 169 VAL A C 1
ATOM 1350 O O . VAL A 1 169 ? 17.953 -0.944 -5.824 1 98.88 169 VAL A O 1
ATOM 1353 N N . TRP A 1 170 ? 17.391 -2.484 -4.246 1 98.69 170 TRP A N 1
ATOM 1354 C CA . TRP A 1 170 ? 18.375 -3.502 -4.633 1 98.69 170 TRP A CA 1
ATOM 1355 C C . TRP A 1 170 ? 17.688 -4.676 -5.328 1 98.69 170 TRP A C 1
ATOM 1357 O O . TRP A 1 170 ? 16.609 -5.109 -4.91 1 98.69 170 TRP A O 1
ATOM 1367 N N . GLY A 1 171 ? 18.219 -5.141 -6.387 1 98.44 171 GLY A N 1
ATOM 1368 C CA . GLY A 1 171 ? 17.703 -6.305 -7.086 1 98.44 171 GLY A CA 1
ATOM 1369 C C . GLY A 1 171 ? 18.75 -7.387 -7.289 1 98.44 171 GLY A C 1
ATOM 1370 O O . GLY A 1 171 ? 19.922 -7.086 -7.492 1 98.44 171 GLY A O 1
ATOM 1371 N N . MET A 1 172 ? 18.297 -8.633 -7.211 1 97.75 172 MET A N 1
ATOM 1372 C CA . MET A 1 172 ? 19.188 -9.766 -7.402 1 97.75 172 MET A CA 1
ATOM 1373 C C . MET A 1 172 ? 18.719 -10.656 -8.547 1 97.75 172 MET A C 1
ATOM 1375 O O . MET A 1 172 ? 17.516 -10.906 -8.68 1 97.75 172 MET A O 1
ATOM 1379 N N . SER A 1 173 ? 19.547 -11.031 -9.367 1 95.25 173 SER A N 1
ATOM 1380 C CA . SER A 1 173 ? 19.328 -12.055 -10.391 1 95.25 173 SER A CA 1
ATOM 1381 C C . SER A 1 173 ? 20.453 -13.07 -10.406 1 95.25 173 SER A C 1
ATOM 1383 O O . SER A 1 173 ? 21.484 -12.883 -9.75 1 95.25 173 SER A O 1
ATOM 1385 N N . ARG A 1 174 ? 20.188 -14.211 -11.031 1 90.88 174 ARG A N 1
ATOM 1386 C CA . ARG A 1 174 ? 21.203 -15.258 -11.117 1 90.88 174 ARG A CA 1
ATOM 1387 C C . ARG A 1 174 ? 22.422 -14.781 -11.906 1 90.88 174 ARG A C 1
ATOM 1389 O O . ARG A 1 174 ? 23.547 -15.039 -11.508 1 90.88 174 ARG A O 1
ATOM 1396 N N . THR A 1 175 ? 22.141 -14.078 -13.062 1 90.44 175 THR A N 1
ATOM 1397 C CA . THR A 1 175 ? 23.172 -13.547 -13.93 1 90.44 175 THR A CA 1
ATOM 1398 C C . THR A 1 175 ? 23.078 -12.031 -14.039 1 90.44 175 THR A C 1
ATOM 1400 O O . THR A 1 175 ? 22.031 -11.453 -13.719 1 90.44 175 THR A O 1
ATOM 1403 N N . PRO A 1 176 ? 24.141 -11.406 -14.383 1 91.25 176 PRO A N 1
ATOM 1404 C CA . PRO A 1 176 ? 24.078 -9.953 -14.531 1 91.25 176 PRO A CA 1
ATOM 1405 C C . PRO A 1 176 ? 22.984 -9.5 -15.5 1 91.25 176 PRO A C 1
ATOM 1407 O O . PRO A 1 176 ? 22.75 -10.156 -16.516 1 91.25 176 PRO A O 1
ATOM 1410 N N . LEU A 1 177 ? 22.375 -8.453 -15.148 1 91.25 177 LEU A N 1
ATOM 1411 C CA . LEU A 1 177 ? 21.344 -7.898 -16 1 91.25 177 LEU A CA 1
ATOM 1412 C C . LEU A 1 177 ? 21.922 -7.398 -17.312 1 91.25 177 LEU A C 1
ATOM 1414 O O . LEU A 1 177 ? 23.016 -6.805 -17.328 1 91.25 177 LEU A O 1
ATOM 1418 N N . LYS A 1 178 ? 21.25 -7.672 -18.328 1 87.94 178 LYS A N 1
ATOM 1419 C CA . LYS A 1 178 ? 21.672 -7.191 -19.641 1 87.94 178 LYS A CA 1
ATOM 1420 C C . LYS A 1 178 ? 21.141 -5.785 -19.906 1 87.94 178 LYS A C 1
ATOM 1422 O O . LYS A 1 178 ? 21.688 -5.062 -20.75 1 87.94 178 LYS A O 1
ATOM 1427 N N . GLU A 1 179 ? 20.047 -5.391 -19.281 1 89.25 179 GLU A N 1
ATOM 1428 C CA . GLU A 1 179 ? 19.422 -4.086 -19.453 1 89.25 179 GLU A CA 1
ATOM 1429 C C . GLU A 1 179 ? 19.578 -3.223 -18.203 1 89.25 179 GLU A C 1
ATOM 1431 O O . GLU A 1 179 ? 19.797 -3.742 -17.109 1 89.25 179 GLU A O 1
ATOM 1436 N N . ASN A 1 180 ? 19.625 -1.985 -18.516 1 91 180 ASN A N 1
ATOM 1437 C CA . ASN A 1 180 ? 19.609 -1.046 -17.406 1 91 180 ASN A CA 1
ATOM 1438 C C . ASN A 1 180 ? 18.172 -0.744 -16.953 1 91 180 ASN A C 1
ATOM 1440 O O . ASN A 1 180 ? 17.359 -0.291 -17.766 1 91 180 ASN A O 1
ATOM 1444 N N . LEU A 1 181 ? 17.938 -1.059 -15.773 1 95.06 181 LEU A N 1
ATOM 1445 C CA . LEU A 1 181 ? 16.641 -0.752 -15.188 1 95.06 181 LEU A CA 1
ATOM 1446 C C . LEU A 1 181 ? 16.703 0.515 -14.344 1 95.06 181 LEU A C 1
ATOM 1448 O O . LEU A 1 181 ? 17.344 0.532 -13.297 1 95.06 181 LEU A O 1
ATOM 1452 N N . ASN A 1 182 ? 16.047 1.572 -14.703 1 95.75 182 ASN A N 1
ATOM 1453 C CA . ASN A 1 182 ? 16.172 2.896 -14.102 1 95.75 182 ASN A CA 1
ATOM 1454 C C . ASN A 1 182 ? 15.602 2.924 -12.688 1 95.75 182 ASN A C 1
ATOM 1456 O O . ASN A 1 182 ? 15.844 3.865 -11.938 1 95.75 182 ASN A O 1
ATOM 1460 N N . TYR A 1 183 ? 14.945 1.911 -12.375 1 97.44 183 TYR A N 1
ATOM 1461 C CA . TYR A 1 183 ? 14.336 1.882 -11.047 1 97.44 183 TYR A CA 1
ATOM 1462 C C . TYR A 1 183 ? 15.164 1.045 -10.078 1 97.44 183 TYR A C 1
ATOM 1464 O O . TYR A 1 183 ? 14.781 0.856 -8.922 1 97.44 183 TYR A O 1
ATOM 1472 N N . LEU A 1 184 ? 16.266 0.527 -10.492 1 97.94 184 LEU A N 1
ATOM 1473 C CA . LEU A 1 184 ? 17.203 -0.178 -9.633 1 97.94 184 LEU A CA 1
ATOM 1474 C C . LEU A 1 184 ? 18.375 0.723 -9.25 1 97.94 184 LEU A C 1
ATOM 1476 O O . LEU A 1 184 ? 19 1.322 -10.125 1 97.94 184 LEU A O 1
ATOM 1480 N N . ASP A 1 185 ? 18.609 0.844 -8 1 98.44 185 ASP A N 1
ATOM 1481 C CA . ASP A 1 185 ? 19.781 1.6 -7.539 1 98.44 185 ASP A CA 1
ATOM 1482 C C . ASP A 1 185 ? 21.016 0.714 -7.477 1 98.44 185 ASP A C 1
ATOM 1484 O O . ASP A 1 185 ? 22.141 1.186 -7.699 1 98.44 185 ASP A O 1
ATOM 1488 N N . GLU A 1 186 ? 20.797 -0.555 -7.105 1 97.5 186 GLU A N 1
ATOM 1489 C CA . GLU A 1 186 ? 21.875 -1.538 -6.996 1 97.5 186 GLU A CA 1
ATOM 1490 C C . GLU A 1 186 ? 21.453 -2.887 -7.57 1 97.5 186 GLU A C 1
ATOM 1492 O O . GLU A 1 186 ? 20.312 -3.316 -7.379 1 97.5 186 GLU A O 1
ATOM 1497 N N . HIS A 1 187 ? 22.297 -3.512 -8.258 1 97.81 187 HIS A N 1
ATOM 1498 C CA . HIS A 1 187 ? 22.094 -4.871 -8.75 1 97.81 187 HIS A CA 1
ATOM 1499 C C . HIS A 1 187 ? 23.172 -5.812 -8.227 1 97.81 187 HIS A C 1
ATOM 1501 O O . HIS A 1 187 ? 24.344 -5.445 -8.164 1 97.81 187 HIS A O 1
ATOM 1507 N N . ARG A 1 188 ? 22.766 -6.98 -7.84 1 97.12 188 ARG A N 1
ATOM 1508 C CA . ARG A 1 188 ? 23.672 -8.047 -7.426 1 97.12 188 ARG A CA 1
ATOM 1509 C C . ARG A 1 188 ? 23.281 -9.375 -8.055 1 97.12 188 ARG A C 1
ATOM 1511 O O . ARG A 1 188 ? 22.125 -9.586 -8.406 1 97.12 188 ARG A O 1
ATOM 1518 N N . THR A 1 189 ? 24.266 -10.219 -8.195 1 96.62 189 THR A N 1
ATOM 1519 C CA . THR A 1 189 ? 23.984 -11.609 -8.523 1 96.62 189 THR A CA 1
ATOM 1520 C C . THR A 1 189 ? 23.906 -12.461 -7.258 1 96.62 189 THR A C 1
ATOM 1522 O O . THR A 1 189 ? 24.234 -11.984 -6.164 1 96.62 189 THR A O 1
ATOM 1525 N N . THR A 1 190 ? 23.5 -13.672 -7.391 1 94.94 190 THR A N 1
ATOM 1526 C CA . THR A 1 190 ? 23.328 -14.57 -6.258 1 94.94 190 THR A CA 1
ATOM 1527 C C . THR A 1 190 ? 24.641 -14.727 -5.48 1 94.94 190 THR A C 1
ATOM 1529 O O . THR A 1 190 ? 24.609 -14.922 -4.262 1 94.94 190 THR A O 1
ATOM 1532 N N . ALA A 1 191 ? 25.75 -14.508 -6.129 1 94.19 191 ALA A N 1
ATOM 1533 C CA . ALA A 1 191 ? 27.062 -14.625 -5.508 1 94.19 191 ALA A CA 1
ATOM 1534 C C . ALA A 1 191 ? 27.266 -13.531 -4.465 1 94.19 191 ALA A C 1
ATOM 1536 O O . ALA A 1 191 ? 28.078 -13.695 -3.541 1 94.19 191 ALA A O 1
ATOM 1537 N N . CYS A 1 192 ? 26.516 -12.461 -4.551 1 96.38 192 CYS A N 1
ATOM 1538 C CA . CYS A 1 192 ? 26.688 -11.328 -3.652 1 96.38 192 CYS A CA 1
ATOM 1539 C C . CYS A 1 192 ? 25.469 -11.141 -2.758 1 96.38 192 CYS A C 1
ATOM 1541 O O . CYS A 1 192 ? 25.156 -10.023 -2.346 1 96.38 192 CYS A O 1
ATOM 1543 N N . LEU A 1 193 ? 24.797 -12.227 -2.51 1 97.69 193 LEU A N 1
ATOM 1544 C CA . LEU A 1 193 ? 23.594 -12.195 -1.693 1 97.69 193 LEU A CA 1
ATOM 1545 C C . LEU A 1 193 ? 23.875 -11.57 -0.334 1 97.69 193 LEU A C 1
ATOM 1547 O O . LEU A 1 193 ? 23.047 -10.789 0.172 1 97.69 193 LEU A O 1
ATOM 1551 N N . SER A 1 194 ? 24.984 -11.828 0.288 1 98 194 SER A N 1
ATOM 1552 C CA . SER A 1 194 ? 25.312 -11.344 1.621 1 98 194 SER A CA 1
ATOM 1553 C C . SER A 1 194 ? 25.359 -9.82 1.658 1 98 194 SER A C 1
ATOM 1555 O O . SER A 1 194 ? 24.969 -9.211 2.656 1 98 194 SER A O 1
ATOM 1557 N N . GLU A 1 195 ? 25.797 -9.18 0.604 1 97.88 195 GLU A N 1
ATOM 1558 C CA . GLU A 1 195 ? 25.844 -7.723 0.533 1 97.88 195 GLU A CA 1
ATOM 1559 C C . GLU A 1 195 ? 24.438 -7.129 0.585 1 97.88 195 GLU A C 1
ATOM 1561 O O . GLU A 1 195 ? 24.219 -6.117 1.256 1 97.88 195 GLU A O 1
ATOM 1566 N N . MET A 1 196 ? 23.594 -7.746 -0.096 1 97.75 196 MET A N 1
ATOM 1567 C CA . MET A 1 196 ? 22.219 -7.27 -0.107 1 97.75 196 MET A CA 1
ATOM 1568 C C . MET A 1 196 ? 21.578 -7.43 1.267 1 97.75 196 MET A C 1
ATOM 1570 O O . MET A 1 196 ? 20.906 -6.516 1.757 1 97.75 196 MET A O 1
ATOM 1574 N N . LEU A 1 197 ? 21.828 -8.578 1.881 1 98.69 197 LEU A N 1
ATOM 1575 C CA . LEU A 1 197 ? 21.25 -8.867 3.188 1 98.69 197 LEU A CA 1
ATOM 1576 C C . LEU A 1 197 ? 21.781 -7.902 4.246 1 98.69 197 LEU A C 1
ATOM 1578 O O . LEU A 1 197 ? 21.062 -7.551 5.184 1 98.69 197 LEU A O 1
ATOM 1582 N N . THR A 1 198 ? 22.953 -7.383 4.113 1 98.56 198 THR A N 1
ATOM 1583 C CA . THR A 1 198 ? 23.609 -6.496 5.074 1 98.56 198 THR A CA 1
ATOM 1584 C C . THR A 1 198 ? 23.094 -5.066 4.922 1 98.56 198 THR A C 1
ATOM 1586 O O . THR A 1 198 ? 23.062 -4.305 5.891 1 98.56 198 THR A O 1
ATOM 1589 N N . ASN A 1 199 ? 22.547 -4.73 3.775 1 98.38 199 ASN A N 1
ATOM 1590 C CA . ASN A 1 199 ? 22.359 -3.312 3.48 1 98.38 199 ASN A CA 1
ATOM 1591 C C . ASN A 1 199 ? 20.891 -2.961 3.334 1 98.38 199 ASN A C 1
ATOM 1593 O O . ASN A 1 199 ? 20.531 -1.789 3.184 1 98.38 199 ASN A O 1
ATOM 1597 N N . CYS A 1 200 ? 20.031 -3.936 3.416 1 98.81 200 CYS A N 1
ATOM 1598 C CA . CYS A 1 200 ? 18.641 -3.66 3.111 1 98.81 200 CYS A CA 1
ATOM 1599 C C . CYS A 1 200 ? 17.766 -3.773 4.359 1 98.81 200 CYS A C 1
ATOM 1601 O O . CYS A 1 200 ? 17.969 -4.68 5.176 1 98.81 200 CYS A O 1
ATOM 1603 N N . ASP A 1 201 ? 16.828 -2.805 4.496 1 98.81 201 ASP A N 1
ATOM 1604 C CA . ASP A 1 201 ? 15.867 -2.801 5.594 1 98.81 201 ASP A CA 1
ATOM 1605 C C . ASP A 1 201 ? 14.812 -3.891 5.402 1 98.81 201 ASP A C 1
ATOM 1607 O O . ASP A 1 201 ? 14.258 -4.395 6.379 1 98.81 201 ASP A O 1
ATOM 1611 N N . TYR A 1 202 ? 14.508 -4.211 4.156 1 98.94 202 TYR A N 1
ATOM 1612 C CA . TYR A 1 202 ? 13.586 -5.266 3.76 1 98.94 202 TYR A CA 1
ATOM 1613 C C . TYR A 1 202 ? 14.227 -6.195 2.736 1 98.94 202 TYR A C 1
ATOM 1615 O O . TYR A 1 202 ? 14.945 -5.742 1.841 1 98.94 202 TYR A O 1
ATOM 1623 N N . ILE A 1 203 ? 13.969 -7.488 2.895 1 98.88 203 ILE A N 1
ATOM 1624 C CA . ILE A 1 203 ? 14.352 -8.508 1.922 1 98.88 203 ILE A CA 1
ATOM 1625 C C . ILE A 1 203 ? 13.102 -9.203 1.391 1 98.88 203 ILE A C 1
ATOM 1627 O O . ILE A 1 203 ? 12.398 -9.891 2.139 1 98.88 203 ILE A O 1
ATOM 1631 N N . ILE A 1 204 ? 12.852 -9.016 0.101 1 98.94 204 ILE A N 1
ATOM 1632 C CA . ILE A 1 204 ? 11.648 -9.555 -0.517 1 98.94 204 ILE A CA 1
ATOM 1633 C C . ILE A 1 204 ? 12.016 -10.711 -1.446 1 98.94 204 ILE A C 1
ATOM 1635 O O . ILE A 1 204 ? 12.727 -10.516 -2.438 1 98.94 204 ILE A O 1
ATOM 1639 N N . ASN A 1 205 ? 11.539 -11.852 -1.132 1 98.81 205 ASN A N 1
ATOM 1640 C CA . ASN A 1 205 ? 11.781 -13 -1.995 1 98.81 205 ASN A CA 1
ATOM 1641 C C . ASN A 1 205 ? 10.633 -13.219 -2.975 1 98.81 205 ASN A C 1
ATOM 1643 O O . ASN A 1 205 ? 9.477 -13.336 -2.564 1 98.81 205 ASN A O 1
ATOM 1647 N N . VAL A 1 206 ? 10.938 -13.258 -4.223 1 96.94 206 VAL A N 1
ATOM 1648 C CA . VAL A 1 206 ? 9.953 -13.578 -5.254 1 96.94 206 VAL A CA 1
ATOM 1649 C C . VAL A 1 206 ? 10.492 -14.664 -6.172 1 96.94 206 VAL A C 1
ATOM 1651 O O . VAL A 1 206 ? 10.008 -14.844 -7.293 1 96.94 206 VAL A O 1
ATOM 1654 N N . LEU A 1 207 ? 11.5 -15.391 -5.711 1 94.88 207 LEU A N 1
ATOM 1655 C CA . LEU A 1 207 ? 12.172 -16.406 -6.516 1 94.88 207 LEU A CA 1
ATOM 1656 C C . LEU A 1 207 ? 11.289 -17.641 -6.68 1 94.88 207 LEU A C 1
ATOM 1658 O O . LEU A 1 207 ? 10.578 -18.031 -5.75 1 94.88 207 LEU A O 1
ATOM 1662 N N . PRO A 1 208 ? 11.406 -18.266 -7.836 1 89.25 208 PRO A N 1
ATOM 1663 C CA . PRO A 1 208 ? 10.766 -19.578 -7.996 1 89.25 208 PRO A CA 1
ATOM 1664 C C . PRO A 1 208 ? 11.508 -20.688 -7.277 1 89.25 208 PRO A C 1
ATOM 1666 O O . PRO A 1 208 ? 12.625 -20.484 -6.789 1 89.25 208 PRO A O 1
ATOM 1669 N N . SER A 1 209 ? 10.867 -21.797 -7.164 1 89.75 209 SER A N 1
ATOM 1670 C CA . SER A 1 209 ? 11.531 -22.984 -6.629 1 89.75 209 SER A CA 1
ATOM 1671 C C . SER A 1 209 ? 12.289 -23.734 -7.719 1 89.75 209 SER A C 1
ATOM 1673 O O . SER A 1 209 ? 11.68 -24.281 -8.648 1 89.75 209 SER A O 1
ATOM 1675 N N . THR A 1 210 ? 13.531 -23.688 -7.715 1 84.44 210 THR A N 1
ATOM 1676 C CA . THR A 1 210 ? 14.438 -24.391 -8.609 1 84.44 210 THR A CA 1
ATOM 1677 C C . THR A 1 210 ? 15.578 -25.047 -7.828 1 84.44 210 THR A C 1
ATOM 1679 O O . THR A 1 210 ? 15.766 -24.766 -6.645 1 84.44 210 THR A O 1
ATOM 1682 N N . PRO A 1 211 ? 16.297 -25.922 -8.438 1 85 211 PRO A N 1
ATOM 1683 C CA . PRO A 1 211 ? 17.438 -26.5 -7.73 1 85 211 PRO A CA 1
ATOM 1684 C C . PRO A 1 211 ? 18.422 -25.453 -7.219 1 85 211 PRO A C 1
ATOM 1686 O O . PRO A 1 211 ? 19.094 -25.672 -6.207 1 85 211 PRO A O 1
ATOM 1689 N N . ASN A 1 212 ? 18.438 -24.297 -7.855 1 89 212 ASN A N 1
ATOM 1690 C CA . ASN A 1 212 ? 19.375 -23.25 -7.496 1 89 212 ASN A CA 1
ATOM 1691 C C . ASN A 1 212 ? 18.812 -22.328 -6.414 1 89 212 ASN A C 1
ATOM 1693 O O . ASN A 1 212 ? 19.562 -21.562 -5.801 1 89 212 ASN A O 1
ATOM 1697 N N . THR A 1 213 ? 17.516 -22.359 -6.152 1 92.94 213 THR A N 1
ATOM 1698 C CA . THR A 1 213 ? 16.953 -21.406 -5.223 1 92.94 213 THR A CA 1
ATOM 1699 C C . THR A 1 213 ? 16.484 -22.094 -3.945 1 92.94 213 THR A C 1
ATOM 1701 O O . THR A 1 213 ? 16.328 -21.453 -2.906 1 92.94 213 THR A O 1
ATOM 1704 N N . VAL A 1 214 ? 16.281 -23.422 -4.062 1 94.56 214 VAL A N 1
ATOM 1705 C CA . VAL A 1 214 ? 15.828 -24.172 -2.896 1 94.56 214 VAL A CA 1
ATOM 1706 C C . VAL A 1 214 ? 16.875 -24.078 -1.787 1 94.56 214 VAL A C 1
ATOM 1708 O O . VAL A 1 214 ? 18.047 -24.375 -2.014 1 94.56 214 VAL A O 1
ATOM 1711 N N . GLY A 1 215 ? 16.469 -23.578 -0.653 1 97.75 215 GLY A N 1
ATOM 1712 C CA . GLY A 1 215 ? 17.328 -23.531 0.517 1 97.75 215 GLY A CA 1
ATOM 1713 C C . GLY A 1 215 ? 18.375 -22.422 0.447 1 97.75 215 GLY A C 1
ATOM 1714 O O . GLY A 1 215 ? 19.328 -22.438 1.21 1 97.75 215 GLY A O 1
ATOM 1715 N N . LEU A 1 216 ? 18.203 -21.547 -0.479 1 97.5 216 LEU A N 1
ATOM 1716 C CA . LEU A 1 216 ? 19.156 -20.438 -0.664 1 97.5 216 LEU A CA 1
ATOM 1717 C C . LEU A 1 216 ? 19.359 -19.688 0.641 1 97.5 216 LEU A C 1
ATOM 1719 O O . LEU A 1 216 ? 20.469 -19.203 0.907 1 97.5 216 LEU A O 1
ATOM 1723 N N . LEU A 1 217 ? 18.328 -19.609 1.535 1 98.5 217 LEU A N 1
ATOM 1724 C CA . LEU A 1 217 ? 18.406 -18.844 2.777 1 98.5 217 LEU A CA 1
ATOM 1725 C C . LEU A 1 217 ? 18.469 -19.781 3.982 1 98.5 217 LEU A C 1
ATOM 1727 O O . LEU A 1 217 ? 18.25 -19.344 5.117 1 98.5 217 LEU A O 1
ATOM 1731 N N . ASN A 1 218 ? 18.766 -21.062 3.799 1 98.5 218 ASN A N 1
ATOM 1732 C CA . ASN A 1 218 ? 18.859 -22.016 4.898 1 98.5 218 ASN A CA 1
ATOM 1733 C C . ASN A 1 218 ? 20.031 -21.688 5.828 1 98.5 218 ASN A C 1
ATOM 1735 O O . ASN A 1 218 ? 20.906 -20.906 5.473 1 98.5 218 ASN A O 1
ATOM 1739 N N . GLY A 1 219 ? 19.953 -22.266 6.984 1 97.88 219 GLY A N 1
ATOM 1740 C CA . GLY A 1 219 ? 21.031 -22.125 7.957 1 97.88 219 GLY A CA 1
ATOM 1741 C C . GLY A 1 219 ? 21.109 -20.719 8.547 1 97.88 219 GLY A C 1
ATOM 1742 O O . GLY A 1 219 ? 20.094 -20.188 9.008 1 97.88 219 GLY A O 1
ATOM 1743 N N . ASN A 1 220 ? 22.328 -20.141 8.547 1 98 220 ASN A N 1
ATOM 1744 C CA . ASN A 1 220 ? 22.547 -18.859 9.219 1 98 220 ASN A CA 1
ATOM 1745 C C . ASN A 1 220 ? 22.672 -17.719 8.219 1 98 220 ASN A C 1
ATOM 1747 O O . ASN A 1 220 ? 23.266 -16.672 8.523 1 98 220 ASN A O 1
ATOM 1751 N N . VAL A 1 221 ? 22.156 -17.938 7.031 1 98.44 221 VAL A N 1
ATOM 1752 C CA . VAL A 1 221 ? 22.328 -16.938 5.977 1 98.44 221 VAL A CA 1
ATOM 1753 C C . VAL A 1 221 ? 21.734 -15.602 6.422 1 98.44 221 VAL A C 1
ATOM 1755 O O . VAL A 1 221 ? 22.312 -14.547 6.191 1 98.44 221 VAL A O 1
ATOM 1758 N N . LEU A 1 222 ? 20.609 -15.609 7.164 1 98.69 222 LEU A N 1
ATOM 1759 C CA . LEU A 1 222 ? 19.906 -14.391 7.555 1 98.69 222 LEU A CA 1
ATOM 1760 C C . LEU A 1 222 ? 20.641 -13.68 8.688 1 98.69 222 LEU A C 1
ATOM 1762 O O . LEU A 1 222 ? 20.281 -12.555 9.055 1 98.69 222 LEU A O 1
ATOM 1766 N N . GLN A 1 223 ? 21.688 -14.312 9.219 1 98.62 223 GLN A N 1
ATOM 1767 C CA . GLN A 1 223 ? 22.516 -13.633 10.211 1 98.62 223 GLN A CA 1
ATOM 1768 C C . GLN A 1 223 ? 23.109 -12.352 9.633 1 98.62 223 GLN A C 1
ATOM 1770 O O . GLN A 1 223 ? 23.359 -11.391 10.367 1 98.62 223 GLN A O 1
ATOM 1775 N N . ASN A 1 224 ? 23.281 -12.328 8.312 1 98.62 224 ASN A N 1
ATOM 1776 C CA . ASN A 1 224 ? 23.812 -11.156 7.629 1 98.62 224 ASN A CA 1
ATOM 1777 C C . ASN A 1 224 ? 22.906 -9.945 7.812 1 98.62 224 ASN A C 1
ATOM 1779 O O . ASN A 1 224 ? 23.328 -8.805 7.605 1 98.62 224 ASN A O 1
ATOM 1783 N N . CYS A 1 225 ? 21.625 -10.125 8.219 1 98.62 225 CYS A N 1
ATOM 1784 C CA . CYS A 1 225 ? 20.641 -9.055 8.359 1 98.62 225 CYS A CA 1
ATOM 1785 C C . CYS A 1 225 ? 20.719 -8.43 9.75 1 98.62 225 CYS A C 1
ATOM 1787 O O . CYS A 1 225 ? 20.062 -7.414 10.008 1 98.62 225 CYS A O 1
ATOM 1789 N N . LYS A 1 226 ? 21.469 -8.977 10.648 1 97.75 226 LYS A N 1
ATOM 1790 C CA . LYS A 1 226 ? 21.391 -8.711 12.086 1 97.75 226 LYS A CA 1
ATOM 1791 C C . LYS A 1 226 ? 21.594 -7.227 12.383 1 97.75 226 LYS A C 1
ATOM 1793 O O . LYS A 1 226 ? 20.828 -6.621 13.125 1 97.75 226 LYS A O 1
ATOM 1798 N N . ASN A 1 227 ? 22.562 -6.574 11.797 1 96.81 227 ASN A N 1
ATOM 1799 C CA . ASN A 1 227 ? 22.906 -5.188 12.117 1 96.81 227 ASN A CA 1
ATOM 1800 C C . ASN A 1 227 ? 21.859 -4.223 11.562 1 96.81 227 ASN A C 1
ATOM 1802 O O . ASN A 1 227 ? 21.609 -3.168 12.148 1 96.81 227 ASN A O 1
ATOM 1806 N N . ARG A 1 228 ? 21.266 -4.594 10.492 1 95.81 228 ARG A N 1
ATOM 1807 C CA . ARG A 1 228 ? 20.266 -3.75 9.844 1 95.81 228 ARG A CA 1
ATOM 1808 C C . ARG A 1 228 ? 18.891 -3.924 10.492 1 95.81 228 ARG A C 1
ATOM 1810 O O . ARG A 1 228 ? 18.094 -2.99 10.508 1 95.81 228 ARG A O 1
ATOM 1817 N N . GLY A 1 229 ? 18.703 -5.199 11.039 1 95.06 229 GLY A N 1
ATOM 1818 C CA . GLY A 1 229 ? 17.375 -5.543 11.547 1 95.06 229 GLY A CA 1
ATOM 1819 C C . GLY A 1 229 ? 16.328 -5.633 10.461 1 95.06 229 GLY A C 1
ATOM 1820 O O . GLY A 1 229 ? 15.258 -5.023 10.57 1 95.06 229 GLY A O 1
ATOM 1821 N N . SER A 1 230 ? 16.562 -6.379 9.469 1 98.44 230 SER A N 1
ATOM 1822 C CA . SER A 1 230 ? 15.734 -6.422 8.266 1 98.44 230 SER A CA 1
ATOM 1823 C C . SER A 1 230 ? 14.422 -7.148 8.523 1 98.44 230 SER A C 1
ATOM 1825 O O . SER A 1 230 ? 14.305 -7.922 9.477 1 98.44 230 SER A O 1
ATOM 1827 N N . VAL A 1 231 ? 13.406 -6.812 7.781 1 98.88 231 VAL A N 1
ATOM 1828 C CA . VAL A 1 231 ? 12.156 -7.562 7.711 1 98.88 231 VAL A CA 1
ATOM 1829 C C . VAL A 1 231 ? 12.141 -8.43 6.457 1 98.88 231 VAL A C 1
ATOM 1831 O O . VAL A 1 231 ? 12.461 -7.961 5.363 1 98.88 231 VAL A O 1
ATOM 1834 N N . PHE A 1 232 ? 11.867 -9.703 6.66 1 98.94 232 PHE A N 1
ATOM 1835 C CA . PHE A 1 232 ? 11.852 -10.648 5.551 1 98.94 232 PHE A CA 1
ATOM 1836 C C . PHE A 1 232 ? 10.438 -10.836 5.012 1 98.94 232 PHE A C 1
ATOM 1838 O O . PHE A 1 232 ? 9.516 -11.141 5.77 1 98.94 232 PHE A O 1
ATOM 1845 N N . ILE A 1 233 ? 10.234 -10.578 3.705 1 98.94 233 ILE A N 1
ATOM 1846 C CA . ILE A 1 233 ? 8.961 -10.797 3.025 1 98.94 233 ILE A CA 1
ATOM 1847 C C . ILE A 1 233 ? 9.094 -11.953 2.041 1 98.94 233 ILE A C 1
ATOM 1849 O O . ILE A 1 233 ? 9.906 -11.906 1.117 1 98.94 233 ILE A O 1
ATOM 1853 N N . ASN A 1 234 ? 8.305 -13 2.221 1 98.88 234 ASN A N 1
ATOM 1854 C CA . ASN A 1 234 ? 8.344 -14.125 1.293 1 98.88 234 ASN A CA 1
ATOM 1855 C C . ASN A 1 234 ? 7.031 -14.273 0.529 1 98.88 234 ASN A C 1
ATOM 1857 O O . ASN A 1 234 ? 6.027 -14.711 1.092 1 98.88 234 ASN A O 1
ATOM 1861 N N . ILE A 1 235 ? 7.035 -13.945 -0.745 1 98.25 235 ILE A N 1
ATOM 1862 C CA . ILE A 1 235 ? 5.863 -14.086 -1.602 1 98.25 235 ILE A CA 1
ATOM 1863 C C . ILE A 1 235 ? 6.227 -14.891 -2.846 1 98.25 235 ILE A C 1
ATOM 1865 O O . ILE A 1 235 ? 5.477 -14.898 -3.826 1 98.25 235 ILE A O 1
ATOM 1869 N N . GLY A 1 236 ? 7.395 -15.453 -2.857 1 95.81 236 GLY A N 1
ATOM 1870 C CA . GLY A 1 236 ? 7.805 -16.391 -3.887 1 95.81 236 GLY A CA 1
ATOM 1871 C C . GLY A 1 236 ? 7.41 -17.828 -3.578 1 95.81 236 GLY A C 1
ATOM 1872 O O . GLY A 1 236 ? 6.234 -18.188 -3.684 1 95.81 236 GLY A O 1
ATOM 1873 N N . ARG A 1 237 ? 8.477 -18.594 -3.143 1 95.12 237 ARG A N 1
ATOM 1874 C CA . ARG A 1 237 ? 8.227 -19.969 -2.748 1 95.12 237 ARG A CA 1
ATOM 1875 C C . ARG A 1 237 ? 8.758 -20.25 -1.343 1 95.12 237 ARG A C 1
ATOM 1877 O O . ARG A 1 237 ? 9.82 -19.75 -0.968 1 95.12 237 ARG A O 1
ATOM 1884 N N . GLY A 1 238 ? 8.031 -21.078 -0.643 1 96.75 238 GLY A N 1
ATOM 1885 C CA . GLY A 1 238 ? 8.398 -21.391 0.729 1 96.75 238 GLY A CA 1
ATOM 1886 C C . GLY A 1 238 ? 9.68 -22.203 0.835 1 96.75 238 GLY A C 1
ATOM 1887 O O . GLY A 1 238 ? 10.312 -22.234 1.89 1 96.75 238 GLY A O 1
ATOM 1888 N N . THR A 1 239 ? 10.109 -22.797 -0.299 1 95.31 239 THR A N 1
ATOM 1889 C CA . THR A 1 239 ? 11.25 -23.703 -0.295 1 95.31 239 THR A CA 1
ATOM 1890 C C . THR A 1 239 ? 12.562 -22.938 -0.212 1 95.31 239 THR A C 1
ATOM 1892 O O . THR A 1 239 ? 13.633 -23.531 -0.05 1 95.31 239 THR A O 1
ATOM 1895 N N . ILE A 1 240 ? 12.531 -21.609 -0.231 1 97.69 240 ILE A N 1
ATOM 1896 C CA . ILE A 1 240 ? 13.727 -20.781 -0.23 1 97.69 240 ILE A CA 1
ATOM 1897 C C . ILE A 1 240 ? 14.43 -20.891 1.125 1 97.69 240 ILE A C 1
ATOM 1899 O O . ILE A 1 240 ? 15.633 -20.641 1.232 1 97.69 240 ILE A O 1
ATOM 1903 N N . ILE A 1 241 ? 13.633 -21.234 2.164 1 98.5 241 ILE A N 1
ATOM 1904 C CA . ILE A 1 241 ? 14.164 -21.297 3.523 1 98.5 241 ILE A CA 1
ATOM 1905 C C . ILE A 1 241 ? 13.352 -22.297 4.34 1 98.5 241 ILE A C 1
ATOM 1907 O O . ILE A 1 241 ? 12.125 -22.359 4.227 1 98.5 241 ILE A O 1
ATOM 1911 N N . LYS A 1 242 ? 14.047 -23.078 5.141 1 97.88 242 LYS A N 1
ATOM 1912 C CA . LYS A 1 242 ? 13.367 -23.984 6.066 1 97.88 242 LYS A CA 1
ATOM 1913 C C . LYS A 1 242 ? 12.68 -23.203 7.188 1 97.88 242 LYS A C 1
ATOM 1915 O O . LYS A 1 242 ? 13.219 -22.203 7.684 1 97.88 242 LYS A O 1
ATOM 1920 N N . GLU A 1 243 ? 11.508 -23.719 7.559 1 97.31 243 GLU A N 1
ATOM 1921 C CA . GLU A 1 243 ? 10.758 -23.062 8.617 1 97.31 243 GLU A CA 1
ATOM 1922 C C . GLU A 1 243 ? 11.578 -22.969 9.898 1 97.31 243 GLU A C 1
ATOM 1924 O O . GLU A 1 243 ? 11.562 -21.938 10.578 1 97.31 243 GLU A O 1
ATOM 1929 N N . ALA A 1 244 ? 12.297 -24.016 10.234 1 97.31 244 ALA A N 1
ATOM 1930 C CA . ALA A 1 244 ? 13.117 -24.031 11.445 1 97.31 244 ALA A CA 1
ATOM 1931 C C . ALA A 1 244 ? 14.188 -22.953 11.398 1 97.31 244 ALA A C 1
ATOM 1933 O O . ALA A 1 244 ? 14.477 -22.312 12.422 1 97.31 244 ALA A O 1
ATOM 1934 N N . ASP A 1 245 ? 14.781 -22.734 10.25 1 98.31 245 ASP A N 1
ATOM 1935 C CA . ASP A 1 245 ? 15.812 -21.719 10.094 1 98.31 245 ASP A CA 1
ATOM 1936 C C . ASP A 1 245 ? 15.219 -20.312 10.219 1 98.31 245 ASP A C 1
ATOM 1938 O O . ASP A 1 245 ? 15.828 -19.422 10.812 1 98.31 245 ASP A O 1
ATOM 1942 N N . LEU A 1 246 ? 14.07 -20.141 9.648 1 98.44 246 LEU A N 1
ATOM 1943 C CA . LEU A 1 246 ? 13.375 -18.859 9.75 1 98.44 246 LEU A CA 1
ATOM 1944 C C . LEU A 1 246 ? 13.031 -18.531 11.195 1 98.44 246 LEU A C 1
ATOM 1946 O O . LEU A 1 246 ? 13.266 -17.422 11.656 1 98.44 246 LEU A O 1
ATOM 1950 N N . LEU A 1 247 ? 12.516 -19.531 11.898 1 97.94 247 LEU A N 1
ATOM 1951 C CA . LEU A 1 247 ? 12.18 -19.375 13.305 1 97.94 247 LEU A CA 1
ATOM 1952 C C . LEU A 1 247 ? 13.414 -19.016 14.125 1 97.94 247 LEU A C 1
ATOM 1954 O O . LEU A 1 247 ? 13.367 -18.125 14.977 1 97.94 247 LEU A O 1
ATOM 1958 N N . TYR A 1 248 ? 14.453 -19.719 13.82 1 98.06 248 TYR A N 1
ATOM 1959 C CA . TYR A 1 248 ? 15.695 -19.469 14.531 1 98.06 248 TYR A CA 1
ATOM 1960 C C . TYR A 1 248 ? 16.188 -18.047 14.289 1 98.06 248 TYR A C 1
ATOM 1962 O O . TYR A 1 248 ? 16.594 -17.359 15.227 1 98.06 248 TYR A O 1
ATOM 1970 N N . ALA A 1 249 ? 16.141 -17.531 13.062 1 98.56 249 ALA A N 1
ATOM 1971 C CA . ALA A 1 249 ? 16.562 -16.172 12.719 1 98.56 249 ALA A CA 1
ATOM 1972 C C . ALA A 1 249 ? 15.711 -15.133 13.453 1 98.56 249 ALA A C 1
ATOM 1974 O O . ALA A 1 249 ? 16.234 -14.102 13.898 1 98.56 249 ALA A O 1
ATOM 1975 N N . LEU A 1 250 ? 14.422 -15.344 13.594 1 98.44 250 LEU A N 1
ATOM 1976 C CA . LEU A 1 250 ? 13.516 -14.461 14.312 1 98.44 250 LEU A CA 1
ATOM 1977 C C . LEU A 1 250 ? 13.82 -14.453 15.805 1 98.44 250 LEU A C 1
ATOM 1979 O O . LEU A 1 250 ? 13.859 -13.398 16.438 1 98.44 250 LEU A O 1
ATOM 1983 N N . GLU A 1 251 ? 14.07 -15.625 16.328 1 97.38 251 GLU A N 1
ATOM 1984 C CA . GLU A 1 251 ? 14.375 -15.766 17.75 1 97.38 251 GLU A CA 1
ATOM 1985 C C . GLU A 1 251 ? 15.688 -15.078 18.094 1 97.38 251 GLU A C 1
ATOM 1987 O O . GLU A 1 251 ? 15.805 -14.453 19.156 1 97.38 251 GLU A O 1
ATOM 1992 N N . GLN A 1 252 ? 16.672 -15.172 17.203 1 97.38 252 GLN A N 1
ATOM 1993 C CA . GLN A 1 252 ? 17.984 -14.562 17.422 1 97.38 252 GLN A CA 1
ATOM 1994 C C . GLN A 1 252 ? 17.953 -13.07 17.094 1 97.38 252 GLN A C 1
ATOM 1996 O O . GLN A 1 252 ? 18.953 -12.375 17.297 1 97.38 252 GLN A O 1
ATOM 2001 N N . GLN A 1 253 ? 16.859 -12.609 16.516 1 97.94 253 GLN A N 1
ATOM 2002 C CA . GLN A 1 253 ? 16.672 -11.219 16.125 1 97.94 253 GLN A CA 1
ATOM 2003 C C . GLN A 1 253 ? 17.656 -10.82 15.031 1 97.94 253 GLN A C 1
ATOM 2005 O O . GLN A 1 253 ? 18.156 -9.703 15.023 1 97.94 253 GLN A O 1
ATOM 2010 N N . TRP A 1 254 ? 18.031 -11.898 14.258 1 98.31 254 TRP A N 1
ATOM 2011 C CA . TRP A 1 254 ? 18.766 -11.555 13.031 1 98.31 254 TRP A CA 1
ATOM 2012 C C . TRP A 1 254 ? 17.891 -10.742 12.086 1 98.31 254 TRP A C 1
ATOM 2014 O O . TRP A 1 254 ? 18.375 -9.844 11.398 1 98.31 254 TRP A O 1
ATOM 2024 N N . ILE A 1 255 ? 16.625 -11.086 12.016 1 98.56 255 ILE A N 1
ATOM 2025 C CA . ILE A 1 255 ? 15.586 -10.281 11.383 1 98.56 255 ILE A CA 1
ATOM 2026 C C . ILE A 1 255 ? 14.547 -9.867 12.422 1 98.56 255 ILE A C 1
ATOM 2028 O O . ILE A 1 255 ? 14.258 -10.617 13.359 1 98.56 255 ILE A O 1
ATOM 2032 N N . LEU A 1 256 ? 14 -8.656 12.281 1 97.62 256 LEU A N 1
ATOM 2033 C CA . LEU A 1 256 ? 13.141 -8.086 13.305 1 97.62 256 LEU A CA 1
ATOM 2034 C C . LEU A 1 256 ? 11.672 -8.383 13.008 1 97.62 256 LEU A C 1
ATOM 2036 O O . LEU A 1 256 ? 10.797 -8.102 13.836 1 97.62 256 LEU A O 1
ATOM 2040 N N . GLY A 1 257 ? 11.367 -8.961 11.82 1 98.5 257 GLY A N 1
ATOM 2041 C CA . GLY A 1 257 ? 10.016 -9.352 11.445 1 98.5 257 GLY A CA 1
ATOM 2042 C C . GLY A 1 257 ? 9.961 -10.148 10.156 1 98.5 257 GLY A C 1
ATOM 2043 O O . GLY A 1 257 ? 10.977 -10.297 9.469 1 98.5 257 GLY A O 1
ATOM 2044 N N . ALA A 1 258 ? 8.852 -10.695 9.875 1 98.88 258 ALA A N 1
ATOM 2045 C CA . ALA A 1 258 ? 8.633 -11.445 8.641 1 98.88 258 ALA A CA 1
ATOM 2046 C C . ALA A 1 258 ? 7.188 -11.312 8.172 1 98.88 258 ALA A C 1
ATOM 2048 O O . ALA A 1 258 ? 6.262 -11.273 8.984 1 98.88 258 ALA A O 1
ATOM 2049 N N . ILE A 1 259 ? 7 -11.141 6.941 1 98.94 259 ILE A N 1
ATOM 2050 C CA . ILE A 1 259 ? 5.715 -11.164 6.25 1 98.94 259 ILE A CA 1
ATOM 2051 C C . ILE A 1 259 ? 5.68 -12.328 5.262 1 98.94 259 ILE A C 1
ATOM 2053 O O . ILE A 1 259 ? 6.383 -12.312 4.246 1 98.94 259 ILE A O 1
ATOM 2057 N N . LEU A 1 260 ? 4.859 -13.297 5.574 1 98.88 260 LEU A N 1
ATOM 2058 C CA . LEU A 1 260 ? 4.965 -14.586 4.902 1 98.88 260 LEU A CA 1
ATOM 2059 C C . LEU A 1 260 ? 3.652 -14.945 4.211 1 98.88 260 LEU A C 1
ATOM 2061 O O . LEU A 1 260 ? 2.621 -15.102 4.867 1 98.88 260 LEU A O 1
ATOM 2065 N N . ASP A 1 261 ? 3.707 -15.125 2.914 1 98.75 261 ASP A N 1
ATOM 2066 C CA . ASP A 1 261 ? 2.549 -15.539 2.127 1 98.75 261 ASP A CA 1
ATOM 2067 C C . ASP A 1 261 ? 2.678 -17 1.682 1 98.75 261 ASP A C 1
ATOM 2069 O O . ASP A 1 261 ? 1.695 -17.609 1.267 1 98.75 261 ASP A O 1
ATOM 2073 N N . VAL A 1 262 ? 3.9 -17.547 1.741 1 97.88 262 VAL A N 1
ATOM 2074 C CA . VAL A 1 262 ? 4.152 -18.906 1.297 1 97.88 262 VAL A CA 1
ATOM 2075 C C . VAL A 1 262 ? 4.988 -19.641 2.34 1 97.88 262 VAL A C 1
ATOM 2077 O O . VAL A 1 262 ? 5.715 -19.016 3.115 1 97.88 262 VAL A O 1
ATOM 2080 N N . PHE A 1 263 ? 4.871 -20.906 2.307 1 97.31 263 PHE A N 1
ATOM 2081 C CA . PHE A 1 263 ? 5.512 -21.781 3.287 1 97.31 263 PHE A CA 1
ATOM 2082 C C . PHE A 1 263 ? 5.961 -23.078 2.641 1 97.31 263 PHE A C 1
ATOM 2084 O O . PHE A 1 263 ? 5.535 -23.406 1.531 1 97.31 263 PHE A O 1
ATOM 2091 N N . GLU A 1 264 ? 6.797 -23.734 3.291 1 93.62 264 GLU A N 1
ATOM 2092 C CA . GLU A 1 264 ? 7.246 -25.031 2.801 1 93.62 264 GLU A CA 1
ATOM 2093 C C . GLU A 1 264 ? 6.074 -26 2.631 1 93.62 264 GLU A C 1
ATOM 2095 O O . GLU A 1 264 ? 6 -26.719 1.638 1 93.62 264 GLU A O 1
ATOM 2100 N N . GLU A 1 265 ? 5.258 -25.984 3.604 1 93.25 265 GLU A N 1
ATOM 2101 C CA . GLU A 1 265 ? 4.035 -26.781 3.57 1 93.25 265 GLU A CA 1
ATOM 2102 C C . GLU A 1 265 ? 2.799 -25.906 3.746 1 93.25 265 GLU A C 1
ATOM 2104 O O . GLU A 1 265 ? 2.742 -25.078 4.656 1 93.25 265 GLU A O 1
ATOM 2109 N N . GLU A 1 266 ? 1.864 -26.062 2.836 1 94.56 266 GLU A N 1
ATOM 2110 C CA . GLU A 1 266 ? 0.625 -25.297 2.893 1 94.56 266 GLU A CA 1
ATOM 2111 C C . GLU A 1 266 ? -0.595 -26.219 2.85 1 94.56 266 GLU A C 1
ATOM 2113 O O . GLU A 1 266 ? -0.62 -27.188 2.098 1 94.56 266 GLU A O 1
ATOM 2118 N N . PRO A 1 267 ? -1.623 -26.016 3.656 1 96.75 267 PRO A N 1
ATOM 2119 C CA . PRO A 1 267 ? -1.748 -24.906 4.613 1 96.75 267 PRO A CA 1
ATOM 2120 C C . PRO A 1 267 ? -0.754 -25.016 5.766 1 96.75 267 PRO A C 1
ATOM 2122 O O . PRO A 1 267 ? -0.352 -26.109 6.141 1 96.75 267 PRO A O 1
ATOM 2125 N N . LEU A 1 268 ? -0.373 -23.828 6.324 1 97.88 268 LEU A N 1
ATOM 2126 C CA . LEU A 1 268 ? 0.519 -23.812 7.48 1 97.88 268 LEU A CA 1
ATOM 2127 C C . LEU A 1 268 ? -0.119 -24.531 8.672 1 97.88 268 LEU A C 1
ATOM 2129 O O . LEU A 1 268 ? -1.284 -24.281 8.992 1 97.88 268 LEU A O 1
ATOM 2133 N N . SER A 1 269 ? 0.656 -25.406 9.258 1 97.25 269 SER A N 1
ATOM 2134 C CA . SER A 1 269 ? 0.142 -26.156 10.398 1 97.25 269 SER A CA 1
ATOM 2135 C C . SER A 1 269 ? -0.317 -25.234 11.516 1 97.25 269 SER A C 1
ATOM 2137 O O . SER A 1 269 ? 0.344 -24.234 11.812 1 97.25 269 SER A O 1
ATOM 2139 N N . LYS A 1 270 ? -1.407 -25.578 12.156 1 97.19 270 LYS A N 1
ATOM 2140 C CA . LYS A 1 270 ? -1.919 -24.797 13.281 1 97.19 270 LYS A CA 1
ATOM 2141 C C . LYS A 1 270 ? -0.923 -24.781 14.43 1 97.19 270 LYS A C 1
ATOM 2143 O O . LYS A 1 270 ? -0.986 -23.906 15.297 1 97.19 270 LYS A O 1
ATOM 2148 N N . LYS A 1 271 ? -0.048 -25.688 14.406 1 96.88 271 LYS A N 1
ATOM 2149 C CA . LYS A 1 271 ? 0.909 -25.844 15.492 1 96.88 271 LYS A CA 1
ATOM 2150 C C . LYS A 1 271 ? 2.148 -24.984 15.266 1 96.88 271 LYS A C 1
ATOM 2152 O O . LYS A 1 271 ? 3.002 -24.875 16.141 1 96.88 271 LYS A O 1
ATOM 2157 N N . SER A 1 272 ? 2.252 -24.453 14.102 1 97.5 272 SER A N 1
ATOM 2158 C CA . SER A 1 272 ? 3.438 -23.672 13.805 1 97.5 272 SER A CA 1
ATOM 2159 C C . SER A 1 272 ? 3.574 -22.484 14.758 1 97.5 272 SER A C 1
ATOM 2161 O O . SER A 1 272 ? 2.611 -21.75 14.984 1 97.5 272 SER A O 1
ATOM 2163 N N . LYS A 1 273 ? 4.793 -22.219 15.227 1 97.5 273 LYS A N 1
ATOM 2164 C CA . LYS A 1 273 ? 5.07 -21.109 16.125 1 97.5 273 LYS A CA 1
ATOM 2165 C C . LYS A 1 273 ? 4.992 -19.781 15.391 1 97.5 273 LYS A C 1
ATOM 2167 O O . LYS A 1 273 ? 4.883 -18.719 16.016 1 97.5 273 LYS A O 1
ATOM 2172 N N . LEU A 1 274 ? 5.027 -19.797 14.07 1 98 274 LEU A N 1
ATOM 2173 C CA . LEU A 1 274 ? 5.027 -18.578 13.266 1 98 274 LEU A CA 1
ATOM 2174 C C . LEU A 1 274 ? 3.721 -17.812 13.445 1 98 274 LEU A C 1
ATOM 2176 O O . LEU A 1 274 ? 3.699 -16.578 13.336 1 98 274 LEU A O 1
ATOM 2180 N N . TRP A 1 275 ? 2.645 -18.531 13.828 1 98 275 TRP A N 1
ATOM 2181 C CA . TRP A 1 275 ? 1.33 -17.906 13.953 1 98 275 TRP A CA 1
ATOM 2182 C C . TRP A 1 275 ? 1.324 -16.859 15.062 1 98 275 TRP A C 1
ATOM 2184 O O . TRP A 1 275 ? 0.577 -15.883 14.992 1 98 275 TRP A O 1
ATOM 2194 N N . THR A 1 276 ? 2.207 -17.047 16.047 1 96.31 276 THR A N 1
ATOM 2195 C CA . THR A 1 276 ? 1.974 -16.328 17.297 1 96.31 276 THR A CA 1
ATOM 2196 C C . THR A 1 276 ? 3.066 -15.289 17.531 1 96.31 276 THR A C 1
ATOM 2198 O O . THR A 1 276 ? 2.982 -14.5 18.484 1 96.31 276 THR A O 1
ATOM 2201 N N . LEU A 1 277 ? 4.098 -15.305 16.719 1 97.12 277 LEU A N 1
ATOM 2202 C CA . LEU A 1 277 ? 5.129 -14.281 16.859 1 97.12 277 LEU A CA 1
ATOM 2203 C C . LEU A 1 277 ? 4.59 -12.914 16.453 1 97.12 277 LEU A C 1
ATOM 2205 O O . LEU A 1 277 ? 4.117 -12.734 15.32 1 97.12 277 LEU A O 1
ATOM 2209 N N . PRO A 1 278 ? 4.641 -11.922 17.312 1 95.44 278 PRO A N 1
ATOM 2210 C CA . PRO A 1 278 ? 4 -10.633 17.047 1 95.44 278 PRO A CA 1
ATOM 2211 C C . PRO A 1 278 ? 4.609 -9.906 15.852 1 95.44 278 PRO A C 1
ATOM 2213 O O . PRO A 1 278 ? 3.938 -9.094 15.203 1 95.44 278 PRO A O 1
ATOM 2216 N N . GLN A 1 279 ? 5.883 -10.211 15.547 1 97.06 279 GLN A N 1
ATOM 2217 C CA . GLN A 1 279 ? 6.566 -9.516 14.461 1 97.06 279 GLN A CA 1
ATOM 2218 C C . GLN A 1 279 ? 6.391 -10.25 13.133 1 97.06 279 GLN A C 1
ATOM 2220 O O . GLN A 1 279 ? 7.023 -9.898 12.133 1 97.06 279 GLN A O 1
ATOM 2225 N N . VAL A 1 280 ? 5.531 -11.305 13.133 1 98.69 280 VAL A N 1
ATOM 2226 C CA . VAL A 1 280 ? 5.285 -12.086 11.93 1 98.69 280 VAL A CA 1
ATOM 2227 C C . VAL A 1 280 ? 3.861 -11.852 11.438 1 98.69 280 VAL A C 1
ATOM 2229 O O . VAL A 1 280 ? 2.922 -11.812 12.234 1 98.69 280 VAL A O 1
ATOM 2232 N N . THR A 1 281 ? 3.678 -11.555 10.18 1 98.88 281 THR A N 1
ATOM 2233 C CA . THR A 1 281 ? 2.387 -11.492 9.508 1 98.88 281 THR A CA 1
ATOM 2234 C C . THR A 1 281 ? 2.238 -12.648 8.516 1 98.88 281 THR A C 1
ATOM 2236 O O . THR A 1 281 ? 3.16 -12.93 7.746 1 98.88 281 THR A O 1
ATOM 2239 N N . ILE A 1 282 ? 1.132 -13.336 8.578 1 98.69 282 ILE A N 1
ATOM 2240 C CA . ILE A 1 282 ? 0.894 -14.508 7.742 1 98.69 282 ILE A CA 1
ATOM 2241 C C . ILE A 1 282 ? -0.334 -14.273 6.863 1 98.69 282 ILE A C 1
ATOM 2243 O O . ILE A 1 282 ? -1.36 -13.781 7.34 1 98.69 282 ILE A O 1
ATOM 2247 N N . SER A 1 283 ? -0.24 -14.469 5.617 1 98.56 283 SER A N 1
ATOM 2248 C CA . SER A 1 283 ? -1.369 -14.57 4.699 1 98.56 283 SER A CA 1
ATOM 2249 C C . SER A 1 283 ? -1.401 -15.93 4.008 1 98.56 283 SER A C 1
ATOM 2251 O O . SER A 1 283 ? -0.373 -16.594 3.9 1 98.56 283 SER A O 1
ATOM 2253 N N . PRO A 1 284 ? -2.535 -16.438 3.643 1 98.12 284 PRO A N 1
ATOM 2254 C CA . PRO A 1 284 ? -2.689 -17.812 3.145 1 98.12 284 PRO A CA 1
ATOM 2255 C C . PRO A 1 284 ? -2.502 -17.906 1.632 1 98.12 284 PRO A C 1
ATOM 2257 O O . PRO A 1 284 ? -3.393 -18.391 0.926 1 98.12 284 PRO A O 1
ATOM 2260 N N . HIS A 1 285 ? -1.308 -17.531 1.168 1 96.94 285 HIS A N 1
ATOM 2261 C CA . HIS A 1 285 ? -0.91 -17.656 -0.23 1 96.94 285 HIS A CA 1
ATOM 2262 C C . HIS A 1 285 ? -1.873 -16.906 -1.146 1 96.94 285 HIS A C 1
ATOM 2264 O O . HIS A 1 285 ? -2.396 -17.484 -2.104 1 96.94 285 HIS A O 1
ATOM 2270 N N . ILE A 1 286 ? -2.025 -15.586 -0.851 1 96.88 286 ILE A N 1
ATOM 2271 C CA . ILE A 1 286 ? -3.012 -14.805 -1.58 1 96.88 286 ILE A CA 1
ATOM 2272 C C . ILE A 1 286 ? -2.354 -13.547 -2.148 1 96.88 286 ILE A C 1
ATOM 2274 O O . ILE A 1 286 ? -3.043 -12.602 -2.551 1 96.88 286 ILE A O 1
ATOM 2278 N N . SER A 1 287 ? -0.979 -13.422 -2.072 1 97 287 SER A N 1
ATOM 2279 C CA . SER A 1 287 ? -0.32 -12.242 -2.613 1 97 287 SER A CA 1
ATOM 2280 C C . SER A 1 287 ? -0.589 -12.094 -4.109 1 97 287 SER A C 1
ATOM 2282 O O . SER A 1 287 ? -0.713 -10.977 -4.613 1 97 287 SER A O 1
ATOM 2284 N N . GLY A 1 288 ? -0.641 -13.172 -4.812 1 93.81 288 GLY A N 1
ATOM 2285 C CA . GLY A 1 288 ? -0.948 -13.242 -6.234 1 93.81 288 GLY A CA 1
ATOM 2286 C C . GLY A 1 288 ? -2.006 -14.281 -6.562 1 93.81 288 GLY A C 1
ATOM 2287 O O . GLY A 1 288 ? -1.683 -15.422 -6.898 1 93.81 288 GLY A O 1
ATOM 2288 N N . THR A 1 289 ? -3.244 -13.922 -6.48 1 92.31 289 THR A N 1
ATOM 2289 C CA . THR A 1 289 ? -4.348 -14.82 -6.789 1 92.31 289 THR A CA 1
ATOM 2290 C C . THR A 1 289 ? -4.723 -14.727 -8.266 1 92.31 289 THR A C 1
ATOM 2292 O O . THR A 1 289 ? -4.812 -13.633 -8.828 1 92.31 289 THR A O 1
ATOM 2295 N N . SER A 1 290 ? -4.848 -15.93 -8.883 1 92.5 290 SER A N 1
ATOM 2296 C CA . SER A 1 290 ? -5.312 -15.953 -10.266 1 92.5 290 SER A CA 1
ATOM 2297 C C . SER A 1 290 ? -6.781 -15.539 -10.367 1 92.5 290 SER A C 1
ATOM 2299 O O . SER A 1 290 ? -7.629 -16.078 -9.648 1 92.5 290 SER A O 1
ATOM 2301 N N . ARG A 1 291 ? -7.055 -14.656 -11.211 1 93.44 291 ARG A N 1
ATOM 2302 C CA . ARG A 1 291 ? -8.422 -14.203 -11.453 1 93.44 291 ARG A CA 1
ATOM 2303 C C . ARG A 1 291 ? -8.906 -14.633 -12.836 1 93.44 291 ARG A C 1
ATOM 2305 O O . ARG A 1 291 ? -8.133 -14.641 -13.797 1 93.44 291 ARG A O 1
ATOM 2312 N N . ALA A 1 292 ? -10.188 -14.914 -12.883 1 93.88 292 ALA A N 1
ATOM 2313 C CA . ALA A 1 292 ? -10.766 -15.43 -14.125 1 93.88 292 ALA A CA 1
ATOM 2314 C C . ALA A 1 292 ? -10.484 -14.492 -15.289 1 93.88 292 ALA A C 1
ATOM 2316 O O . ALA A 1 292 ? -10 -14.922 -16.344 1 93.88 292 ALA A O 1
ATOM 2317 N N . GLN A 1 293 ? -10.711 -13.234 -15.078 1 93.38 293 GLN A N 1
ATOM 2318 C CA . GLN A 1 293 ? -10.578 -12.266 -16.156 1 93.38 293 GLN A CA 1
ATOM 2319 C C . GLN A 1 293 ? -9.133 -12.172 -16.641 1 93.38 293 GLN A C 1
ATOM 2321 O O . GLN A 1 293 ? -8.875 -12 -17.828 1 93.38 293 GLN A O 1
ATOM 2326 N N . ASP A 1 294 ? -8.211 -12.289 -15.727 1 94.56 294 ASP A N 1
ATOM 2327 C CA . ASP A 1 294 ? -6.801 -12.203 -16.094 1 94.56 294 ASP A CA 1
ATOM 2328 C C . ASP A 1 294 ? -6.344 -13.461 -16.828 1 94.56 294 ASP A C 1
ATOM 2330 O O . ASP A 1 294 ? -5.617 -13.383 -17.812 1 94.56 294 ASP A O 1
ATOM 2334 N N . VAL A 1 295 ? -6.758 -14.617 -16.312 1 95.5 295 VAL A N 1
ATOM 2335 C CA . VAL A 1 295 ? -6.426 -15.891 -16.953 1 95.5 295 VAL A CA 1
ATOM 2336 C C . VAL A 1 295 ? -6.973 -15.914 -18.375 1 95.5 295 VAL A C 1
ATOM 2338 O O . VAL A 1 295 ? -6.27 -16.312 -19.312 1 95.5 295 VAL A O 1
ATOM 2341 N N . VAL A 1 296 ? -8.203 -15.469 -18.531 1 96.06 296 VAL A N 1
ATOM 2342 C CA . VAL A 1 296 ? -8.867 -15.469 -19.828 1 96.06 296 VAL A CA 1
ATOM 2343 C C . VAL A 1 296 ? -8.156 -14.5 -20.781 1 96.06 296 VAL A C 1
ATOM 2345 O O . VAL A 1 296 ? -7.906 -14.836 -21.938 1 96.06 296 VAL A O 1
ATOM 2348 N N . LYS A 1 297 ? -7.844 -13.344 -20.25 1 95.25 297 LYS A N 1
ATOM 2349 C CA . LYS A 1 297 ? -7.137 -12.375 -21.078 1 95.25 297 LYS A CA 1
ATOM 2350 C C . LYS A 1 297 ? -5.82 -12.945 -21.594 1 95.25 297 LYS A C 1
ATOM 2352 O O . LYS A 1 297 ? -5.492 -12.797 -22.766 1 95.25 297 LYS A O 1
ATOM 2357 N N . PHE A 1 298 ? -5.086 -13.547 -20.734 1 95.25 298 PHE A N 1
ATOM 2358 C CA . PHE A 1 298 ? -3.822 -14.172 -21.109 1 95.25 298 PHE A CA 1
ATOM 2359 C C . PHE A 1 298 ? -4.051 -15.312 -22.094 1 95.25 298 PHE A C 1
ATOM 2361 O O . PHE A 1 298 ? -3.307 -15.461 -23.062 1 95.25 298 PHE A O 1
ATOM 2368 N N . PHE A 1 299 ? -5.07 -16.062 -21.875 1 96.38 299 PHE A N 1
ATOM 2369 C CA . PHE A 1 299 ? -5.414 -17.172 -22.75 1 96.38 299 PHE A CA 1
ATOM 2370 C C . PHE A 1 299 ? -5.73 -16.672 -24.156 1 96.38 299 PHE A C 1
ATOM 2372 O O . PHE A 1 299 ? -5.273 -17.25 -25.141 1 96.38 299 PHE A O 1
ATOM 2379 N N . ILE A 1 300 ? -6.473 -15.617 -24.234 1 96.44 300 ILE A N 1
ATOM 2380 C CA . ILE A 1 300 ? -6.887 -15.078 -25.516 1 96.44 300 ILE A CA 1
ATOM 2381 C C . ILE A 1 300 ? -5.66 -14.633 -26.312 1 96.44 300 ILE A C 1
ATOM 2383 O O . ILE A 1 300 ? -5.574 -14.867 -27.516 1 96.44 300 ILE A O 1
ATOM 2387 N N . GLN A 1 301 ? -4.738 -14.023 -25.625 1 96.25 301 GLN A N 1
ATOM 2388 C CA . GLN A 1 301 ? -3.494 -13.641 -26.281 1 96.25 301 GLN A CA 1
ATOM 2389 C C . GLN A 1 301 ? -2.771 -14.852 -26.859 1 96.25 301 GLN A C 1
ATOM 2391 O O . GLN A 1 301 ? -2.312 -14.828 -28 1 96.25 301 GLN A O 1
ATOM 2396 N N . ASN A 1 302 ? -2.676 -15.891 -26.109 1 96.94 302 ASN A N 1
ATOM 2397 C CA . ASN A 1 302 ? -2.014 -17.125 -26.531 1 96.94 302 ASN A CA 1
ATOM 2398 C C . ASN A 1 302 ? -2.82 -17.844 -27.609 1 96.94 302 ASN A C 1
ATOM 2400 O O . ASN A 1 302 ? -2.248 -18.469 -28.5 1 96.94 302 ASN A O 1
ATOM 2404 N N . TYR A 1 303 ? -4.156 -17.75 -27.484 1 96.12 303 TYR A N 1
ATOM 2405 C CA . TYR A 1 303 ? -5.008 -18.406 -28.453 1 96.12 303 TYR A CA 1
ATOM 2406 C C . TYR A 1 303 ? -4.809 -17.812 -29.844 1 96.12 303 TYR A C 1
ATOM 2408 O O . TYR A 1 303 ? -4.766 -18.531 -30.844 1 96.12 303 TYR A O 1
ATOM 2416 N N . GLU A 1 304 ? -4.715 -16.531 -29.859 1 95.94 304 GLU A N 1
ATOM 2417 C CA . GLU A 1 304 ? -4.441 -15.867 -31.141 1 95.94 304 GLU A CA 1
ATOM 2418 C C . GLU A 1 304 ? -3.129 -16.359 -31.734 1 95.94 304 GLU A C 1
ATOM 2420 O O . GLU A 1 304 ? -3.045 -16.594 -32.938 1 95.94 304 GLU A O 1
ATOM 2425 N N . LYS A 1 305 ? -2.145 -16.5 -30.922 1 97.12 305 LYS A N 1
ATOM 2426 C CA . LYS A 1 305 ? -0.863 -17.031 -31.391 1 97.12 305 LYS A CA 1
ATOM 2427 C C . LYS A 1 305 ? -0.996 -18.484 -31.828 1 97.12 305 LYS A C 1
ATOM 2429 O O . LYS A 1 305 ? -0.36 -18.922 -32.781 1 97.12 305 LYS A O 1
ATOM 2434 N N . TYR A 1 306 ? -1.753 -19.219 -31.109 1 96 306 TYR A N 1
ATOM 2435 C CA . TYR A 1 306 ? -1.969 -20.625 -31.375 1 96 306 TYR A CA 1
ATOM 2436 C C . TYR A 1 306 ? -2.58 -20.844 -32.75 1 96 306 TYR A C 1
ATOM 2438 O O . TYR A 1 306 ? -2.107 -21.672 -33.531 1 96 306 TYR A O 1
ATOM 2446 N N . ILE A 1 307 ? -3.559 -20.078 -33.062 1 94.88 307 ILE A N 1
ATOM 2447 C CA . ILE A 1 307 ? -4.273 -20.234 -34.344 1 94.88 307 ILE A CA 1
ATOM 2448 C C . ILE A 1 307 ? -3.367 -19.828 -35.5 1 94.88 307 ILE A C 1
ATOM 2450 O O . ILE A 1 307 ? -3.508 -20.328 -36.625 1 94.88 307 ILE A O 1
ATOM 2454 N N . LYS A 1 308 ? -2.434 -18.984 -35.219 1 96.25 308 LYS A N 1
ATOM 2455 C CA . LYS A 1 308 ? -1.519 -18.516 -36.25 1 96.25 308 LYS A CA 1
ATOM 2456 C C . LYS A 1 308 ? -0.276 -19.391 -36.344 1 96.25 308 LYS A C 1
ATOM 2458 O O . LYS A 1 308 ? 0.587 -19.172 -37.188 1 96.25 308 LYS A O 1
ATOM 2463 N N . GLY A 1 309 ? -0.196 -20.297 -35.469 1 95.12 309 GLY A N 1
ATOM 2464 C CA . GLY A 1 309 ? 0.962 -21.172 -35.438 1 95.12 309 GLY A CA 1
ATOM 2465 C C . GLY A 1 309 ? 2.211 -20.5 -34.906 1 95.12 309 GLY A C 1
ATOM 2466 O O . GLY A 1 309 ? 3.33 -20.891 -35.25 1 95.12 309 GLY A O 1
ATOM 2467 N N . GLU A 1 310 ? 2 -19.484 -34.094 1 96.88 310 GLU A N 1
ATOM 2468 C CA . GLU A 1 310 ? 3.107 -18.766 -33.469 1 96.88 310 GLU A CA 1
ATOM 2469 C C . GLU A 1 310 ? 3.477 -19.359 -32.125 1 96.88 310 GLU A C 1
ATOM 2471 O O . GLU A 1 310 ? 2.723 -20.156 -31.562 1 96.88 310 GLU A O 1
ATOM 2476 N N . LYS A 1 311 ? 4.648 -19.016 -31.703 1 95.81 311 LYS A N 1
ATOM 2477 C CA . LYS A 1 311 ? 5.086 -19.453 -30.391 1 95.81 311 LYS A CA 1
ATOM 2478 C C . LYS A 1 311 ? 4.195 -18.891 -29.297 1 95.81 311 LYS A C 1
ATOM 2480 O O . LYS A 1 311 ? 3.908 -17.688 -29.281 1 95.81 311 LYS A O 1
ATOM 2485 N N . LEU A 1 312 ? 3.797 -19.75 -28.406 1 96.44 312 LEU A N 1
ATOM 2486 C CA . LEU A 1 312 ? 2.93 -19.328 -27.312 1 96.44 312 LEU A CA 1
ATOM 2487 C C . LEU A 1 312 ? 3.73 -18.625 -26.234 1 96.44 312 LEU A C 1
ATOM 2489 O O . LEU A 1 312 ? 4.926 -18.875 -26.062 1 96.44 312 LEU A O 1
ATOM 2493 N N . LEU A 1 313 ? 3.055 -17.719 -25.531 1 94.12 313 LEU A N 1
ATOM 2494 C CA . LEU A 1 313 ? 3.67 -17.016 -24.406 1 94.12 313 LEU A CA 1
ATOM 2495 C C . LEU A 1 313 ? 3.812 -17.953 -23.203 1 94.12 313 LEU A C 1
ATOM 2497 O O . LEU A 1 313 ? 2.936 -18.781 -22.938 1 94.12 313 LEU A O 1
ATOM 2501 N N . ASN A 1 314 ? 4.91 -17.797 -22.438 1 92.12 314 ASN A N 1
ATOM 2502 C CA . ASN A 1 314 ? 5.152 -18.484 -21.172 1 92.12 314 ASN A CA 1
ATOM 2503 C C . ASN A 1 314 ? 5.105 -20 -21.344 1 92.12 314 ASN A C 1
ATOM 2505 O O . ASN A 1 314 ? 4.52 -20.703 -20.516 1 92.12 314 ASN A O 1
ATOM 2509 N N . THR A 1 315 ? 5.609 -20.5 -22.469 1 93.38 315 THR A N 1
ATOM 2510 C CA . THR A 1 315 ? 5.715 -21.938 -22.672 1 93.38 315 THR A CA 1
ATOM 2511 C C . THR A 1 315 ? 6.668 -22.547 -21.656 1 93.38 315 THR A C 1
ATOM 2513 O O . THR A 1 315 ? 7.742 -22.016 -21.391 1 93.38 315 THR A O 1
ATOM 2516 N N . VAL A 1 316 ? 6.211 -23.641 -21.062 1 89.06 316 VAL A N 1
ATOM 2517 C CA . VAL A 1 316 ? 6.977 -24.312 -20.016 1 89.06 316 VAL A CA 1
ATOM 2518 C C . VAL A 1 316 ? 8.078 -25.156 -20.641 1 89.06 316 VAL A C 1
ATOM 2520 O O . VAL A 1 316 ? 7.848 -25.859 -21.625 1 89.06 316 VAL A O 1
ATOM 2523 N N . ASN A 1 317 ? 9.234 -24.922 -20.109 1 81.81 317 ASN A N 1
ATOM 2524 C CA . ASN A 1 317 ? 10.336 -25.828 -20.422 1 81.81 317 ASN A CA 1
ATOM 2525 C C . ASN A 1 317 ? 10.469 -26.922 -19.359 1 81.81 317 ASN A C 1
ATOM 2527 O O . ASN A 1 317 ? 10.961 -26.672 -18.266 1 81.81 317 ASN A O 1
ATOM 2531 N N . LEU A 1 318 ? 10.094 -28.062 -19.688 1 79.31 318 LEU A N 1
ATOM 2532 C CA . LEU A 1 318 ? 10.023 -29.172 -18.734 1 79.31 318 LEU A CA 1
ATOM 2533 C C . LEU A 1 318 ? 11.422 -29.547 -18.25 1 79.31 318 LEU A C 1
ATOM 2535 O O . LEU A 1 318 ? 11.578 -30.109 -17.172 1 79.31 318 LEU A O 1
ATOM 2539 N N . VAL A 1 319 ? 12.398 -29.266 -19.125 1 71.56 319 VAL A N 1
ATOM 2540 C CA . VAL A 1 319 ? 13.773 -29.562 -18.734 1 71.56 319 VAL A CA 1
ATOM 2541 C C . VAL A 1 319 ? 14.242 -28.547 -17.688 1 71.56 319 VAL A C 1
ATOM 2543 O O . VAL A 1 319 ? 14.82 -28.938 -16.672 1 71.56 319 VAL A O 1
ATOM 2546 N N . GLU A 1 320 ? 13.828 -27.328 -17.922 1 66.69 320 GLU A N 1
ATOM 2547 C CA . GLU A 1 320 ? 14.258 -26.266 -17.016 1 66.69 320 GLU A CA 1
ATOM 2548 C C . GLU A 1 320 ? 13.328 -26.156 -15.812 1 66.69 320 GLU A C 1
ATOM 2550 O O . GLU A 1 320 ? 13.711 -25.609 -14.773 1 66.69 320 GLU A O 1
ATOM 2555 N N . GLY A 1 321 ? 12.234 -26.828 -15.961 1 64.06 321 GLY A N 1
ATOM 2556 C CA . GLY A 1 321 ? 11.305 -26.875 -14.844 1 64.06 321 GLY A CA 1
ATOM 2557 C C . GLY A 1 321 ? 10.469 -25.625 -14.703 1 64.06 321 GLY A C 1
ATOM 2558 O O . GLY A 1 321 ? 9.922 -25.344 -13.633 1 64.06 321 GLY A O 1
ATOM 2559 N N . TYR A 1 322 ? 10.633 -24.703 -15.602 1 67.38 322 TYR A N 1
ATOM 2560 C CA . TYR A 1 322 ? 9.797 -23.516 -15.562 1 67.38 322 TYR A CA 1
ATOM 2561 C C . TYR A 1 322 ? 9.555 -22.969 -16.953 1 67.38 322 TYR A C 1
ATOM 2563 O O . TYR A 1 322 ? 10.305 -23.281 -17.891 1 67.38 322 TYR A O 1
ATOM 2571 N N . MET B 1 1 ? 23.844 39.844 10.766 1 51.88 1 MET B N 1
ATOM 2572 C CA . MET B 1 1 ? 23.5 39.656 12.18 1 51.88 1 MET B CA 1
ATOM 2573 C C . MET B 1 1 ? 23.172 38.219 12.484 1 51.88 1 MET B C 1
ATOM 2575 O O . MET B 1 1 ? 22.656 37.5 11.625 1 51.88 1 MET B O 1
ATOM 2579 N N . ALA B 1 2 ? 23.609 37.781 13.594 1 63.88 2 ALA B N 1
ATOM 2580 C CA . ALA B 1 2 ? 23.406 36.406 13.945 1 63.88 2 ALA B CA 1
ATOM 2581 C C . ALA B 1 2 ? 21.922 36.094 14.117 1 63.88 2 ALA B C 1
ATOM 2583 O O . ALA B 1 2 ? 21.188 36.844 14.734 1 63.88 2 ALA B O 1
ATOM 2584 N N . GLN B 1 3 ? 21.375 35.188 13.352 1 85.31 3 GLN B N 1
ATOM 2585 C CA . GLN B 1 3 ? 19.953 34.844 13.461 1 85.31 3 GLN B CA 1
ATOM 2586 C C . GLN B 1 3 ? 19.719 33.812 14.562 1 85.31 3 GLN B C 1
ATOM 2588 O O . GLN B 1 3 ? 20.453 32.844 14.664 1 85.31 3 GLN B O 1
ATOM 2593 N N . ASN B 1 4 ? 18.859 34.25 15.547 1 92.75 4 ASN B N 1
ATOM 2594 C CA . ASN B 1 4 ? 18.406 33.344 16.594 1 92.75 4 ASN B CA 1
ATOM 2595 C C . ASN B 1 4 ? 17.172 32.531 16.141 1 92.75 4 ASN B C 1
ATOM 2597 O O . ASN B 1 4 ? 16.141 33.125 15.812 1 92.75 4 ASN B O 1
ATOM 2601 N N . ILE B 1 5 ? 17.344 31.266 16.141 1 96.44 5 ILE B N 1
ATOM 2602 C CA . ILE B 1 5 ? 16.25 30.391 15.734 1 96.44 5 ILE B CA 1
ATOM 2603 C C . ILE B 1 5 ? 15.719 29.625 16.953 1 96.44 5 ILE B C 1
ATOM 2605 O O . ILE B 1 5 ? 16.453 28.859 17.578 1 96.44 5 ILE B O 1
ATOM 2609 N N . ALA B 1 6 ? 14.5 29.891 17.297 1 96.69 6 ALA B N 1
ATOM 2610 C CA . ALA B 1 6 ? 13.836 29.172 18.375 1 96.69 6 ALA B CA 1
ATOM 2611 C C . ALA B 1 6 ? 12.992 28.031 17.844 1 96.69 6 ALA B C 1
ATOM 2613 O O . ALA B 1 6 ? 12.438 28.109 16.75 1 96.69 6 ALA B O 1
ATOM 2614 N N . ILE B 1 7 ? 12.93 26.969 18.578 1 97.19 7 ILE B N 1
ATOM 2615 C CA . ILE B 1 7 ? 12.094 25.812 18.25 1 97.19 7 ILE B CA 1
ATOM 2616 C C . ILE B 1 7 ? 11.078 25.578 19.375 1 97.19 7 ILE B C 1
ATOM 2618 O O . ILE B 1 7 ? 11.461 25.328 20.516 1 97.19 7 ILE B O 1
ATOM 2622 N N . LEU B 1 8 ? 9.852 25.781 19.062 1 96.88 8 LEU B N 1
ATOM 2623 C CA . LEU B 1 8 ? 8.742 25.469 19.953 1 96.88 8 LEU B CA 1
ATOM 2624 C C . LEU B 1 8 ? 7.863 24.375 19.375 1 96.88 8 LEU B C 1
ATOM 2626 O O . LEU B 1 8 ? 6.859 24.656 18.703 1 96.88 8 LEU B O 1
ATOM 2630 N N . SER B 1 9 ? 8.258 23.141 19.578 1 96.12 9 SER B N 1
ATOM 2631 C CA . SER B 1 9 ? 7.617 22 18.953 1 96.12 9 SER B CA 1
ATOM 2632 C C . SER B 1 9 ? 7.746 20.75 19.812 1 96.12 9 SER B C 1
ATOM 2634 O O . SER B 1 9 ? 8.695 20.609 20.594 1 96.12 9 SER B O 1
ATOM 2636 N N . THR B 1 10 ? 6.793 19.875 19.703 1 91.38 10 THR B N 1
ATOM 2637 C CA . THR B 1 10 ? 6.855 18.609 20.406 1 91.38 10 THR B CA 1
ATOM 2638 C C . THR B 1 10 ? 7.508 17.531 19.531 1 91.38 10 THR B C 1
ATOM 2640 O O . THR B 1 10 ? 7.711 16.406 19.969 1 91.38 10 THR B O 1
ATOM 2643 N N . ILE B 1 11 ? 7.801 17.859 18.266 1 91.62 11 ILE B N 1
ATOM 2644 C CA . ILE B 1 11 ? 8.469 16.906 17.375 1 91.62 11 ILE B CA 1
ATOM 2645 C C . ILE B 1 11 ? 9.859 16.594 17.922 1 91.62 11 ILE B C 1
ATOM 2647 O O . ILE B 1 11 ? 10.695 17.5 18.062 1 91.62 11 ILE B O 1
ATOM 2651 N N . PRO B 1 12 ? 10.141 15.383 18.156 1 86.5 12 PRO B N 1
ATOM 2652 C CA . PRO B 1 12 ? 11.422 15.031 18.781 1 86.5 12 PRO B CA 1
ATOM 2653 C C . PRO B 1 12 ? 12.609 15.297 17.859 1 86.5 12 PRO B C 1
ATOM 2655 O O . PRO B 1 12 ? 12.516 15.094 16.641 1 86.5 12 PRO B O 1
ATOM 2658 N N . ARG B 1 13 ? 13.695 15.797 18.359 1 88.31 13 ARG B N 1
ATOM 2659 C CA . ARG B 1 13 ? 15.023 15.891 17.75 1 88.31 13 ARG B CA 1
ATOM 2660 C C . ARG B 1 13 ? 15.039 16.922 16.625 1 88.31 13 ARG B C 1
ATOM 2662 O O . ARG B 1 13 ? 15.867 16.859 15.719 1 88.31 13 ARG B O 1
ATOM 2669 N N . LEU B 1 14 ? 14 17.812 16.641 1 93.75 14 LEU B N 1
ATOM 2670 C CA . LEU B 1 14 ? 13.969 18.859 15.633 1 93.75 14 LEU B CA 1
ATOM 2671 C C . LEU B 1 14 ? 15.219 19.719 15.703 1 93.75 14 LEU B C 1
ATOM 2673 O O . LEU B 1 14 ? 15.852 19.984 14.672 1 93.75 14 LEU B O 1
ATOM 2677 N N . SER B 1 15 ? 15.617 20.109 16.906 1 93.56 15 SER B N 1
ATOM 2678 C CA . SER B 1 15 ? 16.781 20.984 17.094 1 93.56 15 SER B CA 1
ATOM 2679 C C . SER B 1 15 ? 18.062 20.281 16.672 1 93.56 15 SER B C 1
ATOM 2681 O O . SER B 1 15 ? 18.953 20.906 16.078 1 93.56 15 SER B O 1
ATOM 2683 N N . TYR B 1 16 ? 18.125 19.016 17 1 93 16 TYR B N 1
ATOM 2684 C CA . TYR B 1 16 ? 19.297 18.219 16.609 1 93 16 TYR B CA 1
ATOM 2685 C C . TYR B 1 16 ? 19.469 18.203 15.102 1 93 16 TYR B C 1
ATOM 2687 O O . TYR B 1 16 ? 20.547 18.484 14.586 1 93 16 TYR B O 1
ATOM 2695 N N . HIS B 1 17 ? 18.375 17.922 14.375 1 94.5 17 HIS B N 1
ATOM 2696 C CA . HIS B 1 17 ? 18.422 17.859 12.914 1 94.5 17 HIS B CA 1
ATOM 2697 C C . HIS B 1 17 ? 18.766 19.219 12.305 1 94.5 17 HIS B C 1
ATOM 2699 O O . HIS B 1 17 ? 19.484 19.297 11.312 1 94.5 17 HIS B O 1
ATOM 2705 N N . LEU B 1 18 ? 18.203 20.25 12.898 1 95.38 18 LEU B N 1
ATOM 2706 C CA . LEU B 1 18 ? 18.438 21.594 12.391 1 95.38 18 LEU B CA 1
ATOM 2707 C C . LEU B 1 18 ? 19.891 22.016 12.617 1 95.38 18 LEU B C 1
ATOM 2709 O O . LEU B 1 18 ? 20.516 22.578 11.727 1 95.38 18 LEU B O 1
ATOM 2713 N N . GLN B 1 19 ? 20.438 21.703 13.797 1 94.31 19 GLN B N 1
ATOM 2714 C CA . GLN B 1 19 ? 21.812 22.062 14.141 1 94.31 19 GLN B CA 1
ATOM 2715 C C . GLN B 1 19 ? 22.812 21.344 13.25 1 94.31 19 GLN B C 1
ATOM 2717 O O . GLN B 1 19 ? 23.844 21.891 12.891 1 94.31 19 GLN B O 1
ATOM 2722 N N . MET B 1 20 ? 22.484 20.156 12.945 1 94.25 20 MET B N 1
ATOM 2723 C CA . MET B 1 20 ? 23.359 19.359 12.086 1 94.25 20 MET B CA 1
ATOM 2724 C C . MET B 1 20 ? 23.469 20 10.703 1 94.25 20 MET B C 1
ATOM 2726 O O . MET B 1 20 ? 24.531 19.938 10.07 1 94.25 20 MET B O 1
ATOM 2730 N N . GLN B 1 21 ? 22.422 20.625 10.266 1 93.12 21 GLN B N 1
ATOM 2731 C CA . GLN B 1 21 ? 22.406 21.188 8.922 1 93.12 21 GLN B CA 1
ATOM 2732 C C . GLN B 1 21 ? 22.844 22.641 8.922 1 93.12 21 GLN B C 1
ATOM 2734 O O . GLN B 1 21 ? 23.344 23.141 7.91 1 93.12 21 GLN B O 1
ATOM 2739 N N . LEU B 1 22 ? 22.594 23.312 9.992 1 92.31 22 LEU B N 1
ATOM 2740 C CA . LEU B 1 22 ? 22.969 24.703 10.148 1 92.31 22 LEU B CA 1
ATOM 2741 C C . LEU B 1 22 ? 23.766 24.922 11.43 1 92.31 22 LEU B C 1
ATOM 2743 O O . LEU B 1 22 ? 23.344 25.641 12.328 1 92.31 22 LEU B O 1
ATOM 2747 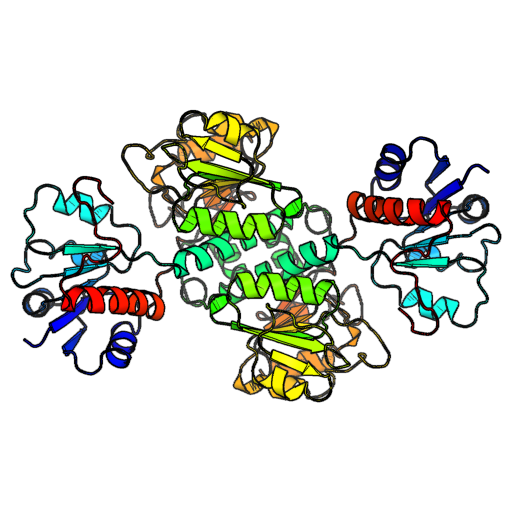N N . PRO B 1 23 ? 24.984 24.438 11.469 1 89.5 23 PRO B N 1
ATOM 2748 C CA . PRO B 1 23 ? 25.766 24.422 12.711 1 89.5 23 PRO B CA 1
ATOM 2749 C C . PRO B 1 23 ? 26.203 25.828 13.141 1 89.5 23 PRO B C 1
ATOM 2751 O O . PRO B 1 23 ? 26.5 26.047 14.32 1 89.5 23 PRO B O 1
ATOM 2754 N N . ASN B 1 24 ? 26.141 26.734 12.32 1 89.81 24 ASN B N 1
ATOM 2755 C CA . ASN B 1 24 ? 26.656 28.062 12.656 1 89.81 24 ASN B CA 1
ATOM 2756 C C . ASN B 1 24 ? 25.578 28.969 13.203 1 89.81 24 ASN B C 1
ATOM 2758 O O . ASN B 1 24 ? 25.859 30.094 13.633 1 89.81 24 ASN B O 1
ATOM 2762 N N . LEU B 1 25 ? 24.406 28.453 13.227 1 90.69 25 LEU B N 1
ATOM 2763 C CA . LEU B 1 25 ? 23.312 29.281 13.703 1 90.69 25 LEU B CA 1
ATOM 2764 C C . LEU B 1 25 ? 23 28.984 15.164 1 90.69 25 LEU B C 1
ATOM 2766 O O . LEU B 1 25 ? 23.312 27.906 15.672 1 90.69 25 LEU B O 1
ATOM 2770 N N . MET B 1 26 ? 22.531 30.078 15.82 1 92.94 26 MET B N 1
ATOM 2771 C CA . MET B 1 26 ? 22.078 29.891 17.188 1 92.94 26 MET B CA 1
ATOM 2772 C C . MET B 1 26 ? 20.688 29.266 17.219 1 92.94 26 MET B C 1
ATOM 2774 O O . MET B 1 26 ? 19.703 29.938 16.906 1 92.94 26 MET B O 1
ATOM 2778 N N . ILE B 1 27 ? 20.641 28.062 17.594 1 94.25 27 ILE B N 1
ATOM 2779 C CA . ILE B 1 27 ? 19.391 27.312 17.656 1 94.25 27 ILE B CA 1
ATOM 2780 C C . ILE B 1 27 ? 19.109 26.906 19.109 1 94.25 27 ILE B C 1
ATOM 2782 O O . ILE B 1 27 ? 20 26.406 19.797 1 94.25 27 ILE B O 1
ATOM 2786 N N . PHE B 1 28 ? 17.906 27.188 19.578 1 91.62 28 PHE B N 1
ATOM 2787 C CA . PHE B 1 28 ? 17.609 26.797 20.953 1 91.62 28 PHE B CA 1
ATOM 2788 C C . PHE B 1 28 ? 16.172 26.312 21.062 1 91.62 28 PHE B C 1
ATOM 2790 O O . PHE B 1 28 ? 15.281 26.812 20.375 1 91.62 28 PHE B O 1
ATOM 2797 N N . ASP B 1 29 ? 15.961 25.312 21.938 1 94 29 ASP B N 1
ATOM 2798 C CA . ASP B 1 29 ? 14.641 24.75 22.203 1 94 29 ASP B CA 1
ATOM 2799 C C . ASP B 1 29 ? 13.898 25.594 23.25 1 94 29 ASP B C 1
ATOM 2801 O O . ASP B 1 29 ? 14.5 26.094 24.188 1 94 29 ASP B O 1
ATOM 2805 N N . VAL B 1 30 ? 12.648 25.719 22.938 1 94.25 30 VAL B N 1
ATOM 2806 C CA . VAL B 1 30 ? 11.773 26.359 23.906 1 94.25 30 VAL B CA 1
ATOM 2807 C C . VAL B 1 30 ? 10.68 25.391 24.344 1 94.25 30 VAL B C 1
ATOM 2809 O O . VAL B 1 30 ? 9.969 24.828 23.516 1 94.25 30 VAL B O 1
ATOM 2812 N N . SER B 1 31 ? 10.562 25.094 25.625 1 90.69 31 SER B N 1
ATOM 2813 C CA . SER B 1 31 ? 9.539 24.203 26.156 1 90.69 31 SER B CA 1
ATOM 2814 C C . SER B 1 31 ? 8.211 24.938 26.344 1 90.69 31 SER B C 1
ATOM 2816 O O . SER B 1 31 ? 8.188 26.094 26.797 1 90.69 31 SER B O 1
ATOM 2818 N N . PRO B 1 32 ? 7.246 24.188 25.953 1 85.75 32 PRO B N 1
ATOM 2819 C CA . PRO B 1 32 ? 5.945 24.828 26.172 1 85.75 32 PRO B CA 1
ATOM 2820 C C . PRO B 1 32 ? 5.57 24.922 27.656 1 85.75 32 PRO B C 1
ATOM 2822 O O . PRO B 1 32 ? 5.969 24.062 28.453 1 85.75 32 PRO B O 1
ATOM 2825 N N . ASP B 1 33 ? 4.77 25.875 28.031 1 79.5 33 ASP B N 1
ATOM 2826 C CA . ASP B 1 33 ? 4.121 26.062 29.328 1 79.5 33 ASP B CA 1
ATOM 2827 C C . ASP B 1 33 ? 5.152 26.188 30.438 1 79.5 33 ASP B C 1
ATOM 2829 O O . ASP B 1 33 ? 4.957 25.672 31.531 1 79.5 33 ASP B O 1
ATOM 2833 N N . LYS B 1 34 ? 6.262 26.656 30.109 1 79.75 34 LYS B N 1
ATOM 2834 C CA . LYS B 1 34 ? 7.23 27 31.141 1 79.75 34 LYS B CA 1
ATOM 2835 C C . LYS B 1 34 ? 7.23 28.5 31.406 1 79.75 34 LYS B C 1
ATOM 2837 O O .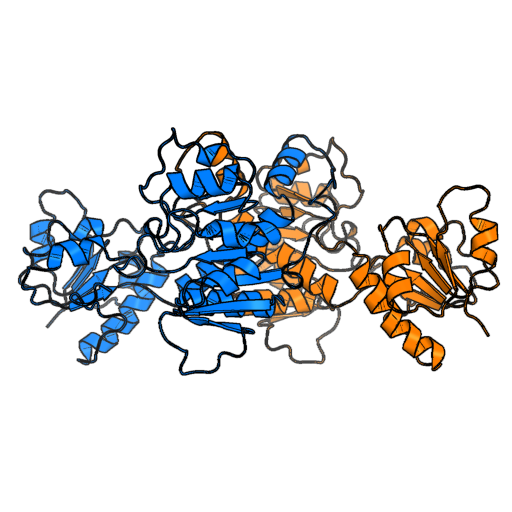 LYS B 1 34 ? 6.758 29.281 30.578 1 79.75 34 LYS B O 1
ATOM 2842 N N . CYS B 1 35 ? 7.695 28.844 32.5 1 81.81 35 CYS B N 1
ATOM 2843 C CA . CYS B 1 35 ? 7.684 30.219 32.938 1 81.81 35 CYS B CA 1
ATOM 2844 C C . CYS B 1 35 ? 8.555 31.094 32.062 1 81.81 35 CYS B C 1
ATOM 2846 O O . CYS B 1 35 ? 8.32 32.312 31.938 1 81.81 35 CYS B O 1
ATOM 2848 N N . ASP B 1 36 ? 9.438 30.516 31.344 1 87.38 36 ASP B N 1
ATOM 2849 C CA . ASP B 1 36 ? 10.375 31.344 30.594 1 87.38 36 ASP B CA 1
ATOM 2850 C C . ASP B 1 36 ? 10.141 31.203 29.094 1 87.38 36 ASP B C 1
ATOM 2852 O O . ASP B 1 36 ? 10.969 31.641 28.281 1 87.38 36 ASP B O 1
ATOM 2856 N N . THR B 1 37 ? 9.016 30.578 28.719 1 92.12 37 THR B N 1
ATOM 2857 C CA . THR B 1 37 ? 8.727 30.344 27.312 1 92.12 37 THR B CA 1
ATOM 2858 C C . THR B 1 37 ? 8.672 31.656 26.547 1 92.12 37 THR B C 1
ATOM 2860 O O . THR B 1 37 ? 9.359 31.828 25.531 1 92.12 37 THR B O 1
ATOM 2863 N N . LEU B 1 38 ? 7.938 32.625 27.062 1 93.25 38 LEU B N 1
ATOM 2864 C CA . LEU B 1 38 ? 7.754 33.906 26.391 1 93.25 38 LEU B CA 1
ATOM 2865 C C . LEU B 1 38 ? 9.078 34.656 26.266 1 93.25 38 LEU B C 1
ATOM 2867 O O . LEU B 1 38 ? 9.414 35.156 25.203 1 93.25 38 LEU B O 1
ATOM 2871 N N . SER B 1 39 ? 9.797 34.719 27.359 1 92.06 39 SER B N 1
ATOM 2872 C CA . SER B 1 39 ? 11.055 35.438 27.375 1 92.06 39 SER B CA 1
ATOM 2873 C C . SER B 1 39 ? 12.039 34.875 26.359 1 92.06 39 SER B C 1
ATOM 2875 O O . SER B 1 39 ? 12.75 35.594 25.672 1 92.06 39 SER B O 1
ATOM 2877 N N . LYS B 1 40 ? 12.078 33.594 26.219 1 91.94 40 LYS B N 1
ATOM 2878 C CA . LYS B 1 40 ? 12.961 32.938 25.266 1 91.94 40 LYS B CA 1
ATOM 2879 C C . LYS B 1 40 ? 12.523 33.219 23.828 1 91.94 40 LYS B C 1
ATOM 2881 O O . LYS B 1 40 ? 13.359 33.438 22.953 1 91.94 40 LYS B O 1
ATOM 2886 N N . LEU B 1 41 ? 11.266 33.25 23.625 1 94.81 41 LEU B N 1
ATOM 2887 C CA . LEU B 1 41 ? 10.719 33.438 22.281 1 94.81 41 LEU B CA 1
ATOM 2888 C C . LEU B 1 41 ? 10.93 34.906 21.828 1 94.81 41 LEU B C 1
ATOM 2890 O O . LEU B 1 41 ? 11.078 35.156 20.625 1 94.81 41 LEU B O 1
ATOM 2894 N N . GLN B 1 42 ? 10.93 35.812 22.766 1 92.75 42 GLN B N 1
ATOM 2895 C CA . GLN B 1 42 ? 11.062 37.219 22.438 1 92.75 42 GLN B CA 1
ATOM 2896 C C . GLN B 1 42 ? 12.43 37.531 21.828 1 92.75 42 GLN B C 1
ATOM 2898 O O . GLN B 1 42 ? 12.594 38.5 21.109 1 92.75 42 GLN B O 1
ATOM 2903 N N . ASN B 1 43 ? 13.375 36.625 22.031 1 88.69 43 ASN B N 1
ATOM 2904 C CA . ASN B 1 43 ? 14.727 36.812 21.531 1 88.69 43 ASN B CA 1
ATOM 2905 C C . ASN B 1 43 ? 14.922 36.156 20.172 1 88.69 43 ASN B C 1
ATOM 2907 O O . ASN B 1 43 ? 16.016 36.188 19.594 1 88.69 43 ASN B O 1
ATOM 2911 N N . ALA B 1 44 ? 13.898 35.625 19.672 1 94.31 44 ALA B N 1
ATOM 2912 C CA . ALA B 1 44 ? 14.031 34.844 18.453 1 94.31 44 ALA B CA 1
ATOM 2913 C C . ALA B 1 44 ? 13.758 35.688 17.219 1 94.31 44 ALA B C 1
ATOM 2915 O O . ALA B 1 44 ? 12.828 36.5 17.203 1 94.31 44 ALA B O 1
ATOM 2916 N N . ASP B 1 45 ? 14.578 35.531 16.156 1 95.69 45 ASP B N 1
ATOM 2917 C CA . ASP B 1 45 ? 14.336 36.125 14.836 1 95.69 45 ASP B CA 1
ATOM 2918 C C . ASP B 1 45 ? 13.43 35.219 14 1 95.69 45 ASP B C 1
ATOM 2920 O O . ASP B 1 45 ? 12.625 35.688 13.203 1 95.69 45 ASP B O 1
ATOM 2924 N N . ILE B 1 46 ? 13.648 33.969 14.156 1 97.31 46 ILE B N 1
ATOM 2925 C CA . ILE B 1 46 ? 12.93 32.938 13.422 1 97.31 46 ILE B CA 1
ATOM 2926 C C . ILE B 1 46 ? 12.391 31.875 14.391 1 97.31 46 ILE B C 1
ATOM 2928 O O . ILE B 1 46 ? 13.07 31.516 15.359 1 97.31 46 ILE B O 1
ATOM 2932 N N . LEU B 1 47 ? 11.211 31.422 14.125 1 97.5 47 LEU B N 1
ATOM 2933 C CA . LEU B 1 47 ? 10.57 30.438 15 1 97.5 47 LEU B CA 1
ATOM 2934 C C . LEU B 1 47 ? 10.047 29.25 14.203 1 97.5 47 LEU B C 1
ATOM 2936 O O . LEU B 1 47 ? 9.328 29.438 13.211 1 97.5 47 LEU B O 1
ATOM 2940 N N . ILE B 1 48 ? 10.5 28.078 14.5 1 97.62 48 ILE B N 1
ATOM 2941 C CA . ILE B 1 48 ? 9.875 26.844 14.062 1 97.62 48 ILE B CA 1
ATOM 2942 C C . ILE B 1 48 ? 8.938 26.328 15.148 1 97.62 48 ILE B C 1
ATOM 2944 O O . ILE B 1 48 ? 9.367 26.094 16.281 1 97.62 48 ILE B O 1
ATOM 2948 N N . THR B 1 49 ? 7.68 26.172 14.805 1 97.19 49 THR B N 1
ATOM 2949 C CA . THR B 1 49 ? 6.766 25.922 15.922 1 97.19 49 THR B CA 1
ATOM 2950 C C . THR B 1 49 ? 5.559 25.109 15.461 1 97.19 49 THR B C 1
ATOM 2952 O O . THR B 1 49 ? 5.18 25.156 14.289 1 97.19 49 THR B O 1
ATOM 2955 N N . ASP B 1 50 ? 5.012 24.328 16.391 1 95.31 50 ASP B N 1
ATOM 2956 C CA . ASP B 1 50 ? 3.68 23.766 16.203 1 95.31 50 ASP B CA 1
ATOM 2957 C C . ASP B 1 50 ? 2.607 24.844 16.281 1 95.31 50 ASP B C 1
ATOM 2959 O O . ASP B 1 50 ? 2.695 25.75 17.109 1 95.31 50 ASP B O 1
ATOM 2963 N N . CYS B 1 51 ? 1.653 24.688 15.453 1 91.69 51 CYS B N 1
ATOM 2964 C CA . CYS B 1 51 ? 0.641 25.734 15.328 1 91.69 51 CYS B CA 1
ATOM 2965 C C . CYS B 1 51 ? -0.051 25.984 16.656 1 91.69 51 CYS B C 1
ATOM 2967 O O . CYS B 1 51 ? -0.2 27.141 17.078 1 91.69 51 CYS B O 1
ATOM 2969 N N . ASP B 1 52 ? -0.419 24.969 17.312 1 90.75 52 ASP B N 1
ATOM 2970 C CA . ASP B 1 52 ? -1.173 25.109 18.547 1 90.75 52 ASP B CA 1
ATOM 2971 C C . ASP B 1 52 ? -0.306 25.703 19.656 1 90.75 52 ASP B C 1
ATOM 2973 O O . ASP B 1 52 ? -0.794 26.469 20.484 1 90.75 52 ASP B O 1
ATOM 2977 N N . LEU B 1 53 ? 0.959 25.469 19.656 1 94.12 53 LEU B N 1
ATOM 2978 C CA . LEU B 1 53 ? 1.864 25.969 20.688 1 94.12 53 LEU B CA 1
ATOM 2979 C C . LEU B 1 53 ? 2.178 27.453 20.469 1 94.12 53 LEU B C 1
ATOM 2981 O O . LEU B 1 53 ? 2.52 28.172 21.406 1 94.12 53 LEU B O 1
ATOM 2985 N N . PHE B 1 54 ? 2.031 27.859 19.266 1 94.94 54 PHE B N 1
ATOM 2986 C CA . PHE B 1 54 ? 2.385 29.219 18.875 1 94.94 54 PHE B CA 1
ATOM 2987 C C . PHE B 1 54 ? 1.257 30.188 19.219 1 94.94 54 PHE B C 1
ATOM 2989 O O . PHE B 1 54 ? 1.497 31.375 19.438 1 94.94 54 PHE B O 1
ATOM 2996 N N . LEU B 1 55 ? 0.049 29.703 19.328 1 93.62 55 LEU B N 1
ATOM 2997 C CA . LEU B 1 55 ? -1.166 30.516 19.375 1 93.62 55 LEU B CA 1
ATOM 2998 C C . LEU B 1 55 ? -1.108 31.516 20.516 1 93.62 55 LEU B C 1
ATOM 3000 O O . LEU B 1 55 ? -1.425 32.688 20.344 1 93.62 55 LEU B O 1
ATOM 3004 N N . PRO B 1 56 ? -0.608 31.141 21.672 1 92.5 56 PRO B N 1
ATOM 3005 C CA . PRO B 1 56 ? -0.6 32.094 22.797 1 92.5 56 PRO B CA 1
ATOM 3006 C C . PRO B 1 56 ? 0.415 33.219 22.609 1 92.5 56 PRO B C 1
ATOM 3008 O O . PRO B 1 56 ? 0.381 34.219 23.328 1 92.5 56 PRO B O 1
ATOM 3011 N N . TYR B 1 57 ? 1.243 33.094 21.625 1 93.44 57 TYR B N 1
ATOM 3012 C CA . TYR B 1 57 ? 2.381 34.031 21.578 1 93.44 57 TYR B CA 1
ATOM 3013 C C . TYR B 1 57 ? 2.344 34.844 20.297 1 93.44 57 TYR B C 1
ATOM 3015 O O . TYR B 1 57 ? 3.236 35.656 20.062 1 93.44 57 TYR B O 1
ATOM 3023 N N . THR B 1 58 ? 1.347 34.75 19.453 1 94.25 58 THR B N 1
ATOM 3024 C CA . THR B 1 58 ? 1.319 35.281 18.109 1 94.25 58 THR B CA 1
ATOM 3025 C C . THR B 1 58 ? 1.471 36.812 18.109 1 94.25 58 THR B C 1
ATOM 3027 O O . THR B 1 58 ? 1.932 37.406 17.125 1 94.25 58 THR B O 1
ATOM 3030 N N . ASN B 1 59 ? 1.101 37.469 19.203 1 91.19 59 ASN B N 1
ATOM 3031 C CA . ASN B 1 59 ? 1.151 38.938 19.25 1 91.19 59 ASN B CA 1
ATOM 3032 C C . ASN B 1 59 ? 2.166 39.438 20.281 1 91.19 59 ASN B C 1
ATOM 3034 O O . ASN B 1 59 ? 2.148 40.594 20.672 1 91.19 59 ASN B O 1
ATOM 3038 N N . LYS B 1 60 ? 3.059 38.594 20.688 1 91.5 60 LYS B N 1
ATOM 3039 C CA . LYS B 1 60 ? 3.926 38.938 21.797 1 91.5 60 LYS B CA 1
ATOM 3040 C C . LYS B 1 60 ? 5.395 38.875 21.406 1 91.5 60 LYS B C 1
ATOM 3042 O O . LYS B 1 60 ? 6.281 38.875 22.266 1 91.5 60 LYS B O 1
ATOM 3047 N N . LEU B 1 61 ? 5.621 38.75 20.125 1 93.5 61 LEU B N 1
ATOM 3048 C CA . LEU B 1 61 ? 6.992 38.531 19.688 1 93.5 61 LEU B CA 1
ATOM 3049 C C . LEU B 1 61 ? 7.449 39.625 18.719 1 93.5 61 LEU B C 1
ATOM 3051 O O . LEU B 1 61 ? 7.492 39.406 17.516 1 93.5 61 LEU B O 1
ATOM 3055 N N . PRO B 1 62 ? 7.902 40.719 19.219 1 91.12 62 PRO B N 1
ATOM 3056 C CA . PRO B 1 62 ? 8.195 41.875 18.375 1 91.12 62 PRO B CA 1
ATOM 3057 C C . PRO B 1 62 ? 9.422 41.656 17.5 1 91.12 62 PRO B C 1
ATOM 3059 O O . PRO B 1 62 ? 9.539 42.281 16.438 1 91.12 62 PRO B O 1
ATOM 3062 N N . SER B 1 63 ? 10.352 40.812 17.891 1 92.75 63 SER B N 1
ATOM 3063 C CA . SER B 1 63 ? 11.586 40.625 17.141 1 92.75 63 SER B CA 1
ATOM 3064 C C . SER B 1 63 ? 11.414 39.594 16.031 1 92.75 63 SER B C 1
ATOM 3066 O O . SER B 1 63 ? 12.289 39.438 15.18 1 92.75 63 SER B O 1
ATOM 3068 N N . LEU B 1 64 ? 10.305 38.906 16.078 1 95.31 64 LEU B N 1
ATOM 3069 C CA . LEU B 1 64 ? 10.086 37.781 15.172 1 95.31 64 LEU B CA 1
ATOM 3070 C C . LEU B 1 64 ? 9.938 38.25 13.734 1 95.31 64 LEU B C 1
ATOM 3072 O O . LEU B 1 64 ? 9.227 39.219 13.461 1 95.31 64 LEU B O 1
ATOM 3076 N N . LYS B 1 65 ? 10.633 37.562 12.852 1 96.06 65 LYS B N 1
ATOM 3077 C CA . LYS B 1 65 ? 10.594 37.938 11.438 1 96.06 65 LYS B CA 1
ATOM 3078 C C . LYS B 1 65 ? 9.938 36.844 10.602 1 96.06 65 LYS B C 1
ATOM 3080 O O . LYS B 1 65 ? 9.305 37.125 9.578 1 96.06 65 LYS B O 1
ATOM 3085 N N . TRP B 1 66 ? 10.117 35.625 11.008 1 97.19 66 TRP B N 1
ATOM 3086 C CA . TRP B 1 66 ? 9.633 34.469 10.242 1 97.19 66 TRP B CA 1
ATOM 3087 C C . TRP B 1 66 ? 9.234 33.312 11.164 1 97.19 66 TRP B C 1
ATOM 3089 O O . TRP B 1 66 ? 9.953 33 12.102 1 97.19 66 TRP B O 1
ATOM 3099 N N . VAL B 1 67 ? 8.047 32.844 10.93 1 97.19 67 VAL B N 1
ATOM 3100 C CA . VAL B 1 67 ? 7.559 31.641 11.609 1 97.19 67 VAL B CA 1
ATOM 3101 C C . VAL B 1 67 ? 7.309 30.516 10.594 1 97.19 67 VAL B C 1
ATOM 3103 O O . VAL B 1 67 ? 6.617 30.734 9.594 1 97.19 67 VAL B O 1
ATOM 3106 N N . GLN B 1 68 ? 7.895 29.375 10.797 1 97 68 GLN B N 1
ATOM 3107 C CA . GLN B 1 68 ? 7.531 28.172 10.055 1 97 68 GLN B CA 1
ATOM 3108 C C . GLN B 1 68 ? 6.781 27.188 10.945 1 97 68 GLN B C 1
ATOM 3110 O O . GLN B 1 68 ? 7.309 26.734 11.961 1 97 68 GLN B O 1
ATOM 3115 N N . THR B 1 69 ? 5.625 26.922 10.531 1 96 69 THR B N 1
ATOM 3116 C CA . THR B 1 69 ? 4.871 25.922 11.273 1 96 69 THR B CA 1
ATOM 3117 C C . THR B 1 69 ? 5.293 24.516 10.875 1 96 69 THR B C 1
ATOM 3119 O O . THR B 1 69 ? 5.863 24.312 9.797 1 96 69 THR B O 1
ATOM 3122 N N . THR B 1 70 ? 5.043 23.578 11.773 1 95 70 THR B N 1
ATOM 3123 C CA . THR B 1 70 ? 5.492 22.203 11.547 1 95 70 THR B CA 1
ATOM 3124 C C . THR B 1 70 ? 4.367 21.359 10.953 1 95 70 THR B C 1
ATOM 3126 O O . THR B 1 70 ? 4.578 20.188 10.602 1 95 70 THR B O 1
ATOM 3129 N N . TRP B 1 71 ? 3.199 21.875 10.766 1 89.38 71 TRP B N 1
ATOM 3130 C CA . TRP B 1 71 ? 2.045 21.172 10.219 1 89.38 71 TRP B CA 1
ATOM 3131 C C . TRP B 1 71 ? 1.569 21.828 8.922 1 89.38 71 TRP B C 1
ATOM 3133 O O . TRP B 1 71 ? 1.868 23 8.664 1 89.38 71 TRP B O 1
ATOM 3143 N N . ALA B 1 72 ? 0.819 21.031 8.203 1 84.69 72 ALA B N 1
ATOM 3144 C CA . ALA B 1 72 ? 0.209 21.578 6.988 1 84.69 72 ALA B CA 1
ATOM 3145 C C . ALA B 1 72 ? -1.005 22.438 7.324 1 84.69 72 ALA B C 1
ATOM 3147 O O . ALA B 1 72 ? -1.192 23.5 6.742 1 84.69 72 ALA B O 1
ATOM 3148 N N . GLY B 1 73 ? -1.805 22 8.242 1 84.25 73 GLY B N 1
ATOM 3149 C CA . GLY B 1 73 ? -3.002 22.719 8.648 1 84.25 73 GLY B CA 1
ATOM 3150 C C . GLY B 1 73 ? -2.709 23.906 9.555 1 84.25 73 GLY B C 1
ATOM 3151 O O . GLY B 1 73 ? -2.018 23.75 10.562 1 84.25 73 GLY B O 1
ATOM 3152 N N . ILE B 1 74 ? -3.234 25.094 9.211 1 86 74 ILE B N 1
ATOM 3153 C CA . ILE B 1 74 ? -2.926 26.297 9.992 1 86 74 ILE B CA 1
ATOM 3154 C C . ILE B 1 74 ? -4.215 27.047 10.32 1 86 74 ILE B C 1
ATOM 3156 O O . ILE B 1 74 ? -4.191 28.25 10.586 1 86 74 ILE B O 1
ATOM 3160 N N . GLU B 1 75 ? -5.309 26.312 10.297 1 84.44 75 GLU B N 1
ATOM 3161 C CA . GLU B 1 75 ? -6.617 26.938 10.469 1 84.44 75 GLU B CA 1
ATOM 3162 C C . GLU B 1 75 ? -6.703 27.688 11.789 1 84.44 75 GLU B C 1
ATOM 3164 O O . GLU B 1 75 ? -7.156 28.828 11.828 1 84.44 75 GLU B O 1
ATOM 3169 N N . PRO B 1 76 ? -6.23 27.125 12.812 1 84.75 76 PRO B N 1
ATOM 3170 C CA . PRO B 1 76 ? -6.301 27.875 14.078 1 84.75 76 PRO B CA 1
ATOM 3171 C C . PRO B 1 76 ? -5.465 29.141 14.055 1 84.75 76 PRO B C 1
ATOM 3173 O O . PRO B 1 76 ? -5.844 30.141 14.672 1 84.75 76 PRO B O 1
ATOM 3176 N N . LEU B 1 77 ? -4.406 29.109 13.398 1 88.81 77 LEU B N 1
ATOM 3177 C CA . LEU B 1 77 ? -3.52 30.266 13.32 1 88.81 77 LEU B CA 1
ATOM 3178 C C . LEU B 1 77 ? -4.148 31.375 12.484 1 88.81 77 LEU B C 1
ATOM 3180 O O . LEU B 1 77 ? -4.09 32.562 12.852 1 88.81 77 LEU B O 1
ATOM 3184 N N . VAL B 1 78 ? -4.742 30.969 11.406 1 86.31 78 VAL B N 1
ATOM 3185 C CA . VAL B 1 78 ? -5.391 31.938 10.516 1 86.31 78 VAL B CA 1
ATOM 3186 C C . VAL B 1 78 ? -6.523 32.625 11.266 1 86.31 78 VAL B C 1
ATOM 3188 O O . VAL B 1 78 ? -6.66 33.844 11.188 1 86.31 78 VAL B O 1
ATOM 3191 N N . SER B 1 79 ? -7.277 31.875 11.945 1 86 79 SER B N 1
ATOM 3192 C CA . SER B 1 79 ? -8.383 32.438 12.719 1 86 79 SER B CA 1
ATOM 3193 C C . SER B 1 79 ? -7.879 33.375 13.812 1 86 79 SER B C 1
ATOM 3195 O O . SER B 1 79 ? -8.477 34.406 14.07 1 86 79 SER B O 1
ATOM 3197 N N . ASN B 1 80 ? -6.82 33.031 14.406 1 89.31 80 ASN B N 1
ATOM 3198 C CA . ASN B 1 80 ? -6.254 33.812 15.5 1 89.31 80 ASN B CA 1
ATOM 3199 C C . ASN B 1 80 ? -5.656 35.125 15.008 1 89.31 80 ASN B C 1
ATOM 3201 O O . ASN B 1 80 ? -5.703 36.125 15.703 1 89.31 80 ASN B O 1
ATOM 3205 N N . LEU B 1 81 ? -5.195 35.125 13.773 1 89.31 81 LEU B N 1
ATOM 3206 C CA . LEU B 1 81 ? -4.422 36.25 13.273 1 89.31 81 LEU B CA 1
ATOM 3207 C C . LEU B 1 81 ? -5.297 37.188 12.438 1 89.31 81 LEU B C 1
ATOM 3209 O O . LEU B 1 81 ? -4.848 38.25 12.016 1 89.31 81 LEU B O 1
ATOM 3213 N N . LYS B 1 82 ? -6.465 36.844 12.039 1 81.44 82 LYS B N 1
ATOM 3214 C CA . LYS B 1 82 ? -7.34 37.531 11.117 1 81.44 82 LYS B CA 1
ATOM 3215 C C . LYS B 1 82 ? -7.379 39.031 11.43 1 81.44 82 LYS B C 1
ATOM 3217 O O . LYS B 1 82 ? -7.355 39.875 10.523 1 81.44 82 LYS B O 1
ATOM 3222 N N . ASP B 1 83 ? -7.383 39.5 12.656 1 79.5 83 ASP B N 1
ATOM 3223 C CA . ASP B 1 83 ? -7.535 40.906 12.992 1 79.5 83 ASP B CA 1
ATOM 3224 C C . ASP B 1 83 ? -6.309 41.438 13.742 1 79.5 83 ASP B C 1
ATOM 3226 O O . ASP B 1 83 ? -6.383 42.438 14.422 1 79.5 83 ASP B O 1
ATOM 3230 N N . LYS B 1 84 ? -5.254 40.688 13.414 1 83.06 84 LYS B N 1
ATOM 3231 C CA . LYS B 1 84 ? -4.031 41.094 14.094 1 83.06 84 LYS B CA 1
ATOM 3232 C C . LYS B 1 84 ? -2.992 41.594 13.086 1 83.06 84 LYS B C 1
ATOM 3234 O O . LYS B 1 84 ? -2.908 41.094 11.969 1 83.06 84 LYS B O 1
ATOM 3239 N N . ASN B 1 85 ? -2.463 42.688 13.398 1 83.94 85 ASN B N 1
ATOM 3240 C CA . ASN B 1 85 ? -1.344 43.156 12.602 1 83.94 85 ASN B CA 1
ATOM 3241 C C . ASN B 1 85 ? -0.029 42.531 13.023 1 83.94 85 ASN B C 1
ATOM 3243 O O . ASN B 1 85 ? 0.469 42.781 14.117 1 83.94 85 ASN B O 1
ATOM 3247 N N . ILE B 1 86 ? 0.408 41.625 12.195 1 86.94 86 ILE B N 1
ATOM 3248 C CA . ILE B 1 86 ? 1.663 40.969 12.523 1 86.94 86 ILE B CA 1
ATOM 3249 C C . ILE B 1 86 ? 2.777 41.469 11.617 1 86.94 86 ILE B C 1
ATOM 3251 O O . ILE B 1 86 ? 2.516 41.938 10.5 1 86.94 86 ILE B O 1
ATOM 3255 N N . ASN B 1 87 ? 4.012 41.5 12.125 1 89.38 87 ASN B N 1
ATOM 3256 C CA . ASN B 1 87 ? 5.168 42.031 11.406 1 89.38 87 ASN B CA 1
ATOM 3257 C C . ASN B 1 87 ? 6.113 40.906 10.969 1 89.38 87 ASN B C 1
ATOM 3259 O O . ASN B 1 87 ? 7.293 41.156 10.711 1 89.38 87 ASN B O 1
ATOM 3263 N N . TYR B 1 88 ? 5.676 39.688 11.039 1 93.94 88 TYR B N 1
ATOM 3264 C CA . TYR B 1 88 ? 6.488 38.562 10.609 1 93.94 88 TYR B CA 1
ATOM 3265 C C . TYR B 1 88 ? 5.77 37.75 9.539 1 93.94 88 TYR B C 1
ATOM 3267 O O . TYR B 1 88 ? 4.551 37.844 9.383 1 93.94 88 TYR B O 1
ATOM 3275 N N . SER B 1 89 ? 6.52 36.969 8.75 1 94.25 89 SER B N 1
ATOM 3276 C CA . SER B 1 89 ? 5.969 36.094 7.742 1 94.25 89 SER B CA 1
ATOM 3277 C C . SER B 1 89 ? 5.691 34.688 8.32 1 94.25 89 SER B C 1
ATOM 3279 O O . SER B 1 89 ? 6.359 34.281 9.266 1 94.25 89 SER B O 1
ATOM 3281 N N . ILE B 1 90 ? 4.676 34.062 7.809 1 94.94 90 ILE B N 1
ATOM 3282 C CA . ILE B 1 90 ? 4.332 32.719 8.242 1 94.94 90 ILE B CA 1
ATOM 3283 C C . ILE B 1 90 ? 4.398 31.766 7.047 1 94.94 90 ILE B C 1
ATOM 3285 O O . ILE B 1 90 ? 3.842 32.031 5.984 1 94.94 90 ILE B O 1
ATOM 3289 N N . THR B 1 91 ? 5.164 30.703 7.246 1 95.25 91 THR B N 1
ATOM 3290 C CA . THR B 1 91 ? 5.156 29.625 6.258 1 95.25 91 THR B CA 1
ATOM 3291 C C . THR B 1 91 ? 4.633 28.328 6.871 1 95.25 91 THR B C 1
ATOM 3293 O O . THR B 1 91 ? 4.926 28.031 8.031 1 95.25 91 THR B O 1
ATOM 3296 N N . ARG B 1 92 ? 3.832 27.641 6.102 1 91.94 92 ARG B N 1
ATOM 3297 C CA . ARG B 1 92 ? 3.309 26.359 6.574 1 91.94 92 ARG B CA 1
ATOM 3298 C C . ARG B 1 92 ? 4.121 25.203 6.016 1 91.94 92 ARG B C 1
ATOM 3300 O O . ARG B 1 92 ? 4.578 25.25 4.871 1 91.94 92 ARG B O 1
ATOM 3307 N N . PHE B 1 93 ? 4.219 24.219 6.859 1 91.56 93 PHE B N 1
ATOM 3308 C CA . PHE B 1 93 ? 4.977 23.062 6.414 1 91.56 93 PHE B CA 1
ATOM 3309 C C . PHE B 1 93 ? 4.125 22.172 5.512 1 91.56 93 PHE B C 1
ATOM 3311 O O . PHE B 1 93 ? 3.055 21.719 5.914 1 91.56 93 PHE B O 1
ATOM 3318 N N . SER B 1 94 ? 4.5 21.984 4.34 1 85.44 94 SER B N 1
ATOM 3319 C CA . SER B 1 94 ? 4.027 20.984 3.373 1 85.44 94 SER B CA 1
ATOM 3320 C C . SER B 1 94 ? 5.078 20.719 2.303 1 85.44 94 SER B C 1
ATOM 3322 O O . SER B 1 94 ? 5.555 21.641 1.64 1 85.44 94 SER B O 1
ATOM 3324 N N . ASP B 1 95 ? 5.527 19.547 2.289 1 85.62 95 ASP B N 1
ATOM 3325 C CA . ASP B 1 95 ? 6.527 19.234 1.275 1 85.62 95 ASP B CA 1
ATOM 3326 C C . ASP B 1 95 ? 6.215 17.891 0.608 1 85.62 95 ASP B C 1
ATOM 3328 O O . ASP B 1 95 ? 5.102 17.375 0.73 1 85.62 95 ASP B O 1
ATOM 3332 N N . LYS B 1 96 ? 7.07 17.453 -0.21 1 87.81 96 LYS B N 1
ATOM 3333 C CA . LYS B 1 96 ? 6.906 16.219 -0.987 1 87.81 96 LYS B CA 1
ATOM 3334 C C . LYS B 1 96 ? 6.719 15.016 -0.074 1 87.81 96 LYS B C 1
ATOM 3336 O O . LYS B 1 96 ? 6.043 14.055 -0.443 1 87.81 96 LYS B O 1
ATOM 3341 N N . SER B 1 97 ? 7.23 15.156 1.089 1 89.88 97 SER B N 1
ATOM 3342 C CA . SER B 1 97 ? 7.156 14.023 2.012 1 89.88 97 SER B CA 1
ATOM 3343 C C . SER B 1 97 ? 5.719 13.734 2.418 1 89.88 97 SER B C 1
ATOM 3345 O O . SER B 1 97 ? 5.344 12.578 2.625 1 89.88 97 SER B O 1
ATOM 3347 N N . PHE B 1 98 ? 4.859 14.766 2.498 1 91.62 98 PHE B N 1
ATOM 3348 C CA . PHE B 1 98 ? 3.449 14.555 2.812 1 91.62 98 PHE B CA 1
ATOM 3349 C C . PHE B 1 98 ? 2.752 13.797 1.688 1 91.62 98 PHE B C 1
ATOM 3351 O O . PHE B 1 98 ? 1.95 12.898 1.944 1 91.62 98 PHE B O 1
ATOM 3358 N N . GLY B 1 99 ? 3.123 14.172 0.479 1 94.19 99 GLY B N 1
ATOM 3359 C CA . GLY B 1 99 ? 2.562 13.469 -0.661 1 94.19 99 GLY B CA 1
ATOM 3360 C C . GLY B 1 99 ? 2.896 11.984 -0.666 1 94.19 99 GLY B C 1
ATOM 3361 O O . GLY B 1 99 ? 2.025 11.148 -0.91 1 94.19 99 GLY B O 1
ATOM 3362 N N . LEU B 1 100 ? 4.133 11.711 -0.347 1 95.81 100 LEU B N 1
ATOM 3363 C CA . LEU B 1 100 ? 4.578 10.32 -0.323 1 95.81 100 LEU B CA 1
ATOM 3364 C C . LEU B 1 100 ? 3.912 9.555 0.818 1 95.81 100 LEU B C 1
ATOM 3366 O O . LEU B 1 100 ? 3.379 8.469 0.613 1 95.81 100 LEU B O 1
ATOM 3370 N N . ALA B 1 101 ? 3.912 10.195 1.995 1 96.88 101 ALA B N 1
ATOM 3371 C CA . ALA B 1 101 ? 3.346 9.547 3.178 1 96.88 101 ALA B CA 1
ATOM 3372 C C . ALA B 1 101 ? 1.864 9.242 2.979 1 96.88 101 ALA B C 1
ATOM 3374 O O . ALA B 1 101 ? 1.411 8.133 3.258 1 96.88 101 ALA B O 1
ATOM 3375 N N . MET B 1 102 ? 1.148 10.18 2.459 1 97.88 102 MET B N 1
ATOM 3376 C CA . MET B 1 102 ? -0.302 10.047 2.35 1 97.88 102 MET B CA 1
ATOM 3377 C C . MET B 1 102 ? -0.681 9.18 1.156 1 97.88 102 MET B C 1
ATOM 3379 O O . MET B 1 102 ? -1.729 8.531 1.164 1 97.88 102 MET B O 1
ATOM 3383 N N . SER B 1 103 ? 0.191 9.117 0.124 1 98.5 103 SER B N 1
ATOM 3384 C CA . SER B 1 103 ? -0 8.148 -0.952 1 98.5 103 SER B CA 1
ATOM 3385 C C . SER B 1 103 ? 0.135 6.719 -0.44 1 98.5 103 SER B C 1
ATOM 3387 O O . SER B 1 103 ? -0.668 5.852 -0.788 1 98.5 103 SER B O 1
ATOM 3389 N N . GLU B 1 104 ? 1.182 6.484 0.428 1 98.5 104 GLU B N 1
ATOM 3390 C CA . GLU B 1 104 ? 1.344 5.176 1.057 1 98.5 104 GLU B CA 1
ATOM 3391 C C . GLU B 1 104 ? 0.096 4.781 1.842 1 98.5 104 GLU B C 1
ATOM 3393 O O . GLU B 1 104 ? -0.385 3.654 1.728 1 98.5 104 GLU B O 1
ATOM 3398 N N . TYR B 1 105 ? -0.384 5.762 2.551 1 98.75 105 TYR B N 1
ATOM 3399 C CA . TYR B 1 105 ? -1.559 5.543 3.387 1 98.75 105 TYR B CA 1
ATOM 3400 C C . TYR B 1 105 ? -2.756 5.117 2.547 1 98.75 105 TYR B C 1
ATOM 3402 O O . TYR B 1 105 ? -3.41 4.117 2.848 1 98.75 105 TYR B O 1
ATOM 3410 N N . VAL B 1 106 ? -3.006 5.797 1.473 1 98.88 106 VAL B N 1
ATOM 3411 C CA . VAL B 1 106 ? -4.18 5.57 0.635 1 98.88 106 VAL B CA 1
ATOM 3412 C C . VAL B 1 106 ? -4.066 4.211 -0.054 1 98.88 106 VAL B C 1
ATOM 3414 O O . VAL B 1 106 ? -4.992 3.4 0.004 1 98.88 106 VAL B O 1
ATOM 3417 N N . ILE B 1 107 ? -2.922 3.922 -0.642 1 98.69 107 ILE B N 1
ATOM 3418 C CA . ILE B 1 107 ? -2.713 2.668 -1.357 1 98.69 107 ILE B CA 1
ATOM 3419 C C . ILE B 1 107 ? -2.859 1.493 -0.393 1 98.69 107 ILE B C 1
ATOM 3421 O O . ILE B 1 107 ? -3.561 0.523 -0.688 1 98.69 107 ILE B O 1
ATOM 3425 N N . ALA B 1 108 ? -2.242 1.615 0.787 1 98.81 108 ALA B N 1
ATOM 3426 C CA . ALA B 1 108 ? -2.262 0.531 1.765 1 98.81 108 ALA B CA 1
ATOM 3427 C C . ALA B 1 108 ? -3.678 0.278 2.275 1 98.81 108 ALA B C 1
ATOM 3429 O O . ALA B 1 108 ? -4.094 -0.874 2.426 1 98.81 108 ALA B O 1
ATOM 3430 N N . HIS B 1 109 ? -4.402 1.341 2.488 1 98.88 109 HIS B N 1
ATOM 3431 C CA . HIS B 1 109 ? -5.727 1.156 3.072 1 98.88 109 HIS B CA 1
ATOM 3432 C C . HIS B 1 109 ? -6.73 0.686 2.023 1 98.88 109 HIS B C 1
ATOM 3434 O O . HIS B 1 109 ? -7.684 -0.028 2.348 1 98.88 109 HIS B O 1
ATOM 3440 N N . ILE B 1 110 ? -6.566 1.09 0.726 1 98.88 110 ILE B N 1
ATOM 3441 C CA . ILE B 1 110 ? -7.367 0.476 -0.33 1 98.88 110 ILE B CA 1
ATOM 3442 C C . ILE B 1 110 ? -7.113 -1.029 -0.359 1 98.88 110 ILE B C 1
ATOM 3444 O O . ILE B 1 110 ? -8.055 -1.825 -0.354 1 98.88 110 ILE B O 1
ATOM 3448 N N . PHE B 1 111 ? -5.832 -1.439 -0.322 1 98.75 111 PHE B N 1
ATOM 3449 C CA . PHE B 1 111 ? -5.469 -2.85 -0.27 1 98.75 111 PHE B CA 1
ATOM 3450 C C . PHE B 1 111 ? -6.094 -3.527 0.944 1 98.75 111 PHE B C 1
ATOM 3452 O O . PHE B 1 111 ? -6.723 -4.582 0.818 1 98.75 111 PHE B O 1
ATOM 3459 N N . ASN B 1 112 ? -5.879 -2.92 2.148 1 98.81 112 ASN B N 1
ATOM 3460 C CA . ASN B 1 112 ? -6.355 -3.504 3.396 1 98.81 112 ASN B CA 1
ATOM 3461 C C . ASN B 1 112 ? -7.867 -3.707 3.375 1 98.81 112 ASN B C 1
ATOM 3463 O O . ASN B 1 112 ? -8.375 -4.715 3.879 1 98.81 112 ASN B O 1
ATOM 3467 N N . PHE B 1 113 ? -8.555 -2.732 2.775 1 98.69 113 PHE B N 1
ATOM 3468 C CA . PHE B 1 113 ? -10.008 -2.82 2.701 1 98.69 113 PHE B CA 1
ATOM 3469 C C . PHE B 1 113 ? -10.438 -3.896 1.709 1 98.69 113 PHE B C 1
ATOM 3471 O O . PHE B 1 113 ? -11.266 -4.754 2.031 1 98.69 113 PHE B O 1
ATOM 3478 N N . GLU B 1 114 ? -9.859 -3.922 0.493 1 98.19 114 GLU B N 1
ATOM 3479 C CA . GLU B 1 114 ? -10.25 -4.832 -0.582 1 98.19 114 GLU B CA 1
ATOM 3480 C C . GLU B 1 114 ? -9.93 -6.277 -0.223 1 98.19 114 GLU B C 1
ATOM 3482 O O . GLU B 1 114 ? -10.617 -7.199 -0.662 1 98.19 114 GLU B O 1
ATOM 3487 N N . ARG B 1 115 ? -8.93 -6.441 0.652 1 98.06 115 ARG B N 1
ATOM 3488 C CA . ARG B 1 115 ? -8.477 -7.797 0.934 1 98.06 115 ARG B CA 1
ATOM 3489 C C . ARG B 1 115 ? -8.852 -8.219 2.354 1 98.06 115 ARG B C 1
ATOM 3491 O O . ARG B 1 115 ? -8.43 -9.273 2.824 1 98.06 115 ARG B O 1
ATOM 3498 N N . ASN B 1 116 ? -9.602 -7.383 3.082 1 98.06 116 ASN B N 1
ATOM 3499 C CA . ASN B 1 116 ? -10.055 -7.633 4.445 1 98.06 116 ASN B CA 1
ATOM 3500 C C . ASN B 1 116 ? -8.898 -7.996 5.367 1 98.06 116 ASN B C 1
ATOM 3502 O O . ASN B 1 116 ? -8.945 -9.008 6.062 1 98.06 116 ASN B O 1
ATOM 3506 N N . GLN B 1 117 ? -7.859 -7.16 5.355 1 98.38 117 GLN B N 1
ATOM 3507 C CA . GLN B 1 117 ? -6.652 -7.375 6.145 1 98.38 117 GLN B CA 1
ATOM 3508 C C . GLN B 1 117 ? -6.977 -7.5 7.629 1 98.38 117 GLN B C 1
ATOM 3510 O O . GLN B 1 117 ? -6.324 -8.258 8.352 1 98.38 117 GLN B O 1
ATOM 3515 N N . LYS B 1 118 ? -7.973 -6.719 8.086 1 97.75 118 LYS B N 1
ATOM 3516 C CA . LYS B 1 118 ? -8.406 -6.801 9.477 1 97.75 118 LYS B CA 1
ATOM 3517 C C . LYS B 1 118 ? -8.789 -8.234 9.852 1 97.75 118 LYS B C 1
ATOM 3519 O O . LYS B 1 118 ? -8.352 -8.75 10.875 1 97.75 118 LYS B O 1
ATOM 3524 N N . GLN B 1 119 ? -9.57 -8.867 9 1 97.62 119 GLN B N 1
ATOM 3525 C CA . GLN B 1 119 ? -9.977 -10.25 9.234 1 97.62 119 GLN B CA 1
ATOM 3526 C C . GLN B 1 119 ? -8.789 -11.195 9.172 1 97.62 119 GLN B C 1
ATOM 3528 O O . GLN B 1 119 ? -8.719 -12.172 9.914 1 97.62 119 GLN B O 1
ATOM 3533 N N . GLN B 1 120 ? -7.848 -10.961 8.273 1 98.38 120 GLN B N 1
ATOM 3534 C CA . GLN B 1 120 ? -6.668 -11.812 8.164 1 98.38 120 GLN B CA 1
ATOM 3535 C C . GLN B 1 120 ? -5.855 -11.805 9.453 1 98.38 120 GLN B C 1
ATOM 3537 O O . GLN B 1 120 ? -5.328 -12.836 9.867 1 98.38 120 GLN B O 1
ATOM 3542 N N . TYR B 1 121 ? -5.746 -10.602 10.086 1 98 121 TYR B N 1
ATOM 3543 C CA . TYR B 1 121 ? -5.062 -10.531 11.375 1 98 121 TYR B CA 1
ATOM 3544 C C . TYR B 1 121 ? -5.801 -11.344 12.43 1 98 121 TYR B C 1
ATOM 3546 O O . TYR B 1 121 ? -5.176 -12.008 13.258 1 98 121 TYR B O 1
ATOM 3554 N N . GLN B 1 122 ? -7.129 -11.297 12.383 1 97.12 122 GLN B N 1
ATOM 3555 C CA . GLN B 1 122 ? -7.918 -12.102 13.312 1 97.12 122 GLN B CA 1
ATOM 3556 C C . GLN B 1 122 ? -7.715 -13.594 13.062 1 97.12 122 GLN B C 1
ATOM 3558 O O . GLN B 1 122 ? -7.559 -14.375 14 1 97.12 122 GLN B O 1
ATOM 3563 N N . ASN B 1 123 ? -7.746 -14.008 11.781 1 98.31 123 ASN B N 1
ATOM 3564 C CA . ASN B 1 123 ? -7.496 -15.406 11.43 1 98.31 123 ASN B CA 1
ATOM 3565 C C . ASN B 1 123 ? -6.141 -15.875 11.953 1 98.31 123 ASN B C 1
ATOM 3567 O O . ASN B 1 123 ? -6.031 -16.969 12.508 1 98.31 123 ASN B O 1
ATOM 3571 N N . GLN B 1 124 ? -5.082 -15.031 11.766 1 98.25 124 GLN B N 1
ATOM 3572 C CA . GLN B 1 124 ? -3.746 -15.375 12.242 1 98.25 124 GLN B CA 1
ATOM 3573 C C . GLN B 1 124 ? -3.738 -15.578 13.758 1 98.25 124 GLN B C 1
ATOM 3575 O O . GLN B 1 124 ? -3.104 -16.5 14.258 1 98.25 124 GLN B O 1
ATOM 3580 N N . LYS B 1 125 ? -4.43 -14.703 14.469 1 96.88 125 LYS B N 1
ATOM 3581 C CA . LYS B 1 125 ? -4.512 -14.797 15.922 1 96.88 125 LYS B CA 1
ATOM 3582 C C . LYS B 1 125 ? -5.07 -16.156 16.344 1 96.88 125 LYS B C 1
ATOM 3584 O O . LYS B 1 125 ? -4.719 -16.672 17.422 1 96.88 125 LYS B O 1
ATOM 3589 N N . HIS B 1 126 ? -5.863 -16.75 15.523 1 97.62 126 HIS B N 1
ATOM 3590 C CA . HIS B 1 126 ? -6.5 -18.016 15.844 1 97.62 126 HIS B CA 1
ATOM 3591 C C . HIS B 1 126 ? -5.836 -19.172 15.086 1 97.62 126 HIS B C 1
ATOM 3593 O O . HIS B 1 126 ? -6.379 -20.281 15.031 1 97.62 126 HIS B O 1
ATOM 3599 N N . ASN B 1 127 ? -4.68 -18.953 14.469 1 98.25 127 ASN B N 1
ATOM 3600 C CA . ASN B 1 127 ? -3.906 -19.938 13.727 1 98.25 127 ASN B CA 1
ATOM 3601 C C . ASN B 1 127 ? -4.73 -20.578 12.617 1 98.25 127 ASN B C 1
ATOM 3603 O O . ASN B 1 127 ? -4.715 -21.797 12.453 1 98.25 127 ASN B O 1
ATOM 3607 N N . GLN B 1 128 ? -5.496 -19.719 11.906 1 97.81 128 GLN B N 1
ATOM 3608 C CA . GLN B 1 128 ? -6.414 -20.25 10.898 1 97.81 128 GLN B CA 1
ATOM 3609 C C . GLN B 1 128 ? -5.973 -19.844 9.492 1 97.81 128 GLN B C 1
ATOM 3611 O O . GLN B 1 128 ? -5.801 -18.656 9.203 1 97.81 128 GLN B O 1
ATOM 3616 N N . TRP B 1 129 ? -5.801 -20.844 8.664 1 98.06 129 TRP B N 1
ATOM 3617 C CA . TRP B 1 129 ? -5.547 -20.656 7.238 1 98.06 129 TRP B CA 1
ATOM 3618 C C . TRP B 1 129 ? -6.852 -20.516 6.461 1 98.06 129 TRP B C 1
ATOM 3620 O O . TRP B 1 129 ? -7.426 -21.516 6.02 1 98.06 129 TRP B O 1
ATOM 3630 N N . MET B 1 130 ? -7.359 -19.266 6.266 1 97.12 130 MET B N 1
ATOM 3631 C CA . MET B 1 130 ? -8.664 -19.016 5.66 1 97.12 130 MET B CA 1
ATOM 3632 C C . MET B 1 130 ? -8.547 -18.078 4.477 1 97.12 130 MET B C 1
ATOM 3634 O O . MET B 1 130 ? -7.785 -17.109 4.523 1 97.12 130 MET B O 1
ATOM 3638 N N . LYS B 1 131 ? -9.242 -18.375 3.4 1 95.56 131 LYS B N 1
ATOM 3639 C CA . LYS B 1 131 ? -9.195 -17.578 2.174 1 95.56 131 LYS B CA 1
ATOM 3640 C C . LYS B 1 131 ? -10.594 -17.094 1.778 1 95.56 131 LYS B C 1
ATOM 3642 O O . LYS B 1 131 ? -10.836 -16.797 0.609 1 95.56 131 LYS B O 1
ATOM 3647 N N . ASP B 1 132 ? -11.43 -16.984 2.611 1 94.25 132 ASP B N 1
ATOM 3648 C CA . ASP B 1 132 ? -12.844 -16.75 2.32 1 94.25 132 ASP B CA 1
ATOM 3649 C C . ASP B 1 132 ? -13.086 -15.305 1.873 1 94.25 132 ASP B C 1
ATOM 3651 O O . ASP B 1 132 ? -12.367 -14.398 2.291 1 94.25 132 ASP B O 1
ATOM 3655 N N . GLY B 1 133 ? -14.047 -15.156 1.018 1 94.12 133 GLY B N 1
ATOM 3656 C CA . GLY B 1 133 ? -14.531 -13.844 0.618 1 94.12 133 GLY B CA 1
ATOM 3657 C C . GLY B 1 133 ? -13.461 -12.977 -0.007 1 94.12 133 GLY B C 1
ATOM 3658 O O . GLY B 1 133 ? -12.758 -13.414 -0.919 1 94.12 133 GLY B O 1
ATOM 3659 N N . LYS B 1 134 ? -13.32 -11.727 0.504 1 94.88 134 LYS B N 1
ATOM 3660 C CA . LYS B 1 134 ? -12.438 -10.711 -0.053 1 94.88 134 LYS B CA 1
ATOM 3661 C C . LYS B 1 134 ? -10.969 -11.094 0.118 1 94.88 134 LYS B C 1
ATOM 3663 O O . LYS B 1 134 ? -10.094 -10.516 -0.519 1 94.88 134 LYS B O 1
ATOM 3668 N N . ILE B 1 135 ? -10.734 -12.07 0.994 1 96.69 135 ILE B N 1
ATOM 3669 C CA . ILE B 1 135 ? -9.352 -12.469 1.22 1 96.69 135 ILE B CA 1
ATOM 3670 C C . ILE B 1 135 ? -8.781 -13.102 -0.051 1 96.69 135 ILE B C 1
ATOM 3672 O O . ILE B 1 135 ? -7.629 -12.852 -0.412 1 96.69 135 ILE B O 1
ATOM 3676 N N . SER B 1 136 ? -9.602 -13.906 -0.792 1 93.75 136 SER B N 1
ATOM 3677 C CA . SER B 1 136 ? -9.109 -14.523 -2.016 1 93.75 136 SER B CA 1
ATOM 3678 C C . SER B 1 136 ? -9.805 -13.953 -3.246 1 93.75 136 SER B C 1
ATOM 3680 O O . SER B 1 136 ? -9.344 -14.148 -4.375 1 93.75 136 SER B O 1
ATOM 3682 N N . ASP B 1 137 ? -10.953 -13.352 -3.051 1 93.5 137 ASP B N 1
ATOM 3683 C CA . ASP B 1 137 ? -11.727 -12.75 -4.133 1 93.5 137 ASP B CA 1
ATOM 3684 C C . ASP B 1 137 ? -11.828 -11.234 -3.957 1 93.5 137 ASP B C 1
ATOM 3686 O O . ASP B 1 137 ? -12.781 -10.742 -3.352 1 93.5 137 ASP B O 1
ATOM 3690 N N . HIS B 1 138 ? -10.852 -10.586 -4.441 1 95.62 138 HIS B N 1
ATOM 3691 C CA . HIS B 1 138 ? -10.766 -9.141 -4.234 1 95.62 138 HIS B CA 1
ATOM 3692 C C . HIS B 1 138 ? -10.461 -8.414 -5.539 1 95.62 138 HIS B C 1
ATOM 3694 O O . HIS B 1 138 ? -9.961 -9.023 -6.492 1 95.62 138 HIS B O 1
ATOM 3700 N N . ARG B 1 139 ? -10.859 -7.184 -5.621 1 96.12 139 ARG B N 1
ATOM 3701 C CA . ARG B 1 139 ? -10.445 -6.293 -6.699 1 96.12 139 ARG B CA 1
ATOM 3702 C C . ARG B 1 139 ? -9.031 -5.773 -6.469 1 96.12 139 ARG B C 1
ATOM 3704 O O . ARG B 1 139 ? -8.578 -5.668 -5.328 1 96.12 139 ARG B O 1
ATOM 3711 N N . LEU B 1 140 ? -8.289 -5.48 -7.523 1 97.75 140 LEU B N 1
ATOM 3712 C CA . LEU B 1 140 ? -7.016 -4.773 -7.5 1 97.75 140 LEU B CA 1
ATOM 3713 C C . LEU B 1 140 ? -7.211 -3.287 -7.777 1 97.75 140 LEU B C 1
ATOM 3715 O O . LEU B 1 140 ? -8.273 -2.871 -8.242 1 97.75 140 LEU B O 1
ATOM 3719 N N . ILE B 1 141 ? -6.25 -2.502 -7.469 1 98.56 141 ILE B N 1
ATOM 3720 C CA . ILE B 1 141 ? -6.316 -1.063 -7.703 1 98.56 141 ILE B CA 1
ATOM 3721 C C . ILE B 1 141 ? -6.551 -0.792 -9.188 1 98.56 141 ILE B C 1
ATOM 3723 O O . ILE B 1 141 ? -7.27 0.141 -9.547 1 98.56 141 ILE B O 1
ATOM 3727 N N . CYS B 1 142 ? -6.016 -1.683 -10.055 1 97.62 142 CYS B N 1
ATOM 3728 C CA . CYS B 1 142 ? -6.16 -1.479 -11.484 1 97.62 142 CYS B CA 1
ATOM 3729 C C . CYS B 1 142 ? -7.598 -1.724 -11.93 1 97.62 142 CYS B C 1
ATOM 3731 O O . CYS B 1 142 ? -7.969 -1.389 -13.055 1 97.62 142 CYS B O 1
ATOM 3733 N N . ASP B 1 143 ? -8.43 -2.287 -11.07 1 97.5 143 ASP B N 1
ATOM 3734 C CA . ASP B 1 143 ? -9.836 -2.525 -11.375 1 97.5 143 ASP B CA 1
ATOM 3735 C C . ASP B 1 143 ? -10.695 -1.332 -10.961 1 97.5 143 ASP B C 1
ATOM 3737 O O . ASP B 1 143 ? -11.883 -1.273 -11.289 1 97.5 143 ASP B O 1
ATOM 3741 N N . LEU B 1 144 ? -10.117 -0.342 -10.273 1 98.62 144 LEU B N 1
ATOM 3742 C CA . LEU B 1 144 ? -10.914 0.634 -9.531 1 98.62 144 LEU B CA 1
ATOM 3743 C C . LEU B 1 144 ? -10.93 1.978 -10.25 1 98.62 144 LEU B C 1
ATOM 3745 O O . LEU B 1 144 ? -9.922 2.385 -10.844 1 98.62 144 LEU B O 1
ATOM 3749 N N . SER B 1 145 ? -12.008 2.656 -10.195 1 98.88 145 SER B N 1
ATOM 3750 C CA . SER B 1 145 ? -12.117 4.09 -10.445 1 98.88 145 SER B CA 1
ATOM 3751 C C . SER B 1 145 ? -12.062 4.887 -9.148 1 98.88 145 SER B C 1
ATOM 3753 O O . SER B 1 145 ? -12.891 4.688 -8.258 1 98.88 145 SER B O 1
ATOM 3755 N N . VAL B 1 146 ? -11.078 5.754 -9.055 1 98.94 146 VAL B N 1
ATOM 3756 C CA . VAL B 1 146 ? -10.852 6.465 -7.805 1 98.94 146 VAL B CA 1
ATOM 3757 C C . VAL B 1 146 ? -10.984 7.969 -8.031 1 98.94 146 VAL B C 1
ATOM 3759 O O . VAL B 1 146 ? -10.344 8.531 -8.922 1 98.94 146 VAL B O 1
ATOM 3762 N N . GLY B 1 147 ? -11.867 8.609 -7.227 1 98.88 147 GLY B N 1
ATOM 3763 C CA . GLY B 1 147 ? -12.023 10.047 -7.27 1 98.88 147 GLY B CA 1
ATOM 3764 C C . GLY B 1 147 ? -11.305 10.766 -6.141 1 98.88 147 GLY B C 1
ATOM 3765 O O . GLY B 1 147 ? -11.523 10.461 -4.969 1 98.88 147 GLY B O 1
ATOM 3766 N N . ILE B 1 148 ? -10.469 11.711 -6.488 1 98.88 148 ILE B N 1
ATOM 3767 C CA . ILE B 1 148 ? -9.719 12.492 -5.512 1 98.88 148 ILE B CA 1
ATOM 3768 C C . ILE B 1 148 ? -10.281 13.906 -5.441 1 98.88 148 ILE B C 1
ATOM 3770 O O . ILE B 1 148 ? -10.242 14.648 -6.43 1 98.88 148 ILE B O 1
ATOM 3774 N N . LEU B 1 149 ? -10.836 14.219 -4.223 1 98.62 149 LEU B N 1
ATOM 3775 C CA . LEU B 1 149 ? -11.289 15.586 -3.982 1 98.62 149 LEU B CA 1
ATOM 3776 C C . LEU B 1 149 ? -10.133 16.469 -3.539 1 98.62 149 LEU B C 1
ATOM 3778 O O . LEU B 1 149 ? -9.75 16.453 -2.365 1 98.62 149 LEU B O 1
ATOM 3782 N N . GLY B 1 150 ? -9.594 17.234 -4.465 1 96.56 150 GLY B N 1
ATOM 3783 C CA . GLY B 1 150 ? -8.445 18.094 -4.215 1 96.56 150 GLY B CA 1
ATOM 3784 C C . GLY B 1 150 ? -7.211 17.688 -5 1 96.56 150 GLY B C 1
ATOM 3785 O O . GLY B 1 150 ? -6.703 16.578 -4.832 1 96.56 150 GLY B O 1
ATOM 3786 N N . LEU B 1 151 ? -6.727 18.609 -5.82 1 95.56 151 LEU B N 1
ATOM 3787 C CA . LEU B 1 151 ? -5.559 18.344 -6.648 1 95.56 151 LEU B CA 1
ATOM 3788 C C . LEU B 1 151 ? -4.418 19.297 -6.305 1 95.56 151 LEU B C 1
ATOM 3790 O O . LEU B 1 151 ? -3.812 19.891 -7.195 1 95.56 151 LEU B O 1
ATOM 3794 N N . GLY B 1 152 ? -4.211 19.469 -4.977 1 90.5 152 GLY B N 1
ATOM 3795 C CA . GLY B 1 152 ? -2.977 20.078 -4.516 1 90.5 152 GLY B CA 1
ATOM 3796 C C . GLY B 1 152 ? -1.791 19.125 -4.551 1 90.5 152 GLY B C 1
ATOM 3797 O O . GLY B 1 152 ? -1.814 18.125 -5.262 1 90.5 152 GLY B O 1
ATOM 3798 N N . ASN B 1 153 ? -0.746 19.453 -3.82 1 89.31 153 ASN B N 1
ATOM 3799 C CA . ASN B 1 153 ? 0.469 18.656 -3.797 1 89.31 153 ASN B CA 1
ATOM 3800 C C . ASN B 1 153 ? 0.179 17.219 -3.363 1 89.31 153 ASN B C 1
ATOM 3802 O O . ASN B 1 153 ? 0.649 16.266 -3.992 1 89.31 153 ASN B O 1
ATOM 3806 N N . ILE B 1 154 ? -0.591 17.125 -2.34 1 93.94 154 ILE B N 1
ATOM 3807 C CA . ILE B 1 154 ? -0.895 15.805 -1.789 1 93.94 154 ILE B CA 1
ATOM 3808 C C . ILE B 1 154 ? -1.793 15.031 -2.756 1 93.94 154 ILE B C 1
ATOM 3810 O O . ILE B 1 154 ? -1.514 13.883 -3.09 1 93.94 154 ILE B O 1
ATOM 3814 N N . GLY B 1 155 ? -2.895 15.68 -3.258 1 96.88 155 GLY B N 1
ATOM 3815 C CA . GLY B 1 155 ? -3.82 15.047 -4.184 1 96.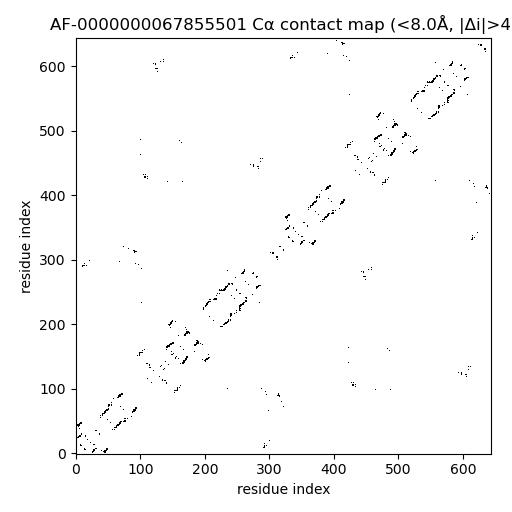88 155 GLY B CA 1
ATOM 3816 C C . GLY B 1 155 ? -3.15 14.562 -5.461 1 96.88 155 GLY B C 1
ATOM 3817 O O . GLY B 1 155 ? -3.432 13.461 -5.938 1 96.88 155 GLY B O 1
ATOM 3818 N N . LYS B 1 156 ? -2.26 15.383 -5.98 1 96.81 156 LYS B N 1
ATOM 3819 C CA . LYS B 1 156 ? -1.538 15.016 -7.195 1 96.81 156 LYS B CA 1
ATOM 3820 C C . LYS B 1 156 ? -0.627 13.812 -6.953 1 96.81 156 LYS B C 1
ATOM 3822 O O . LYS B 1 156 ? -0.529 12.922 -7.801 1 96.81 156 LYS B O 1
ATOM 3827 N N . SER B 1 157 ? 0.044 13.828 -5.816 1 97.19 157 SER B N 1
ATOM 3828 C CA . SER B 1 157 ? 0.908 12.703 -5.477 1 97.19 157 SER B CA 1
ATOM 3829 C C . SER B 1 157 ? 0.115 11.406 -5.395 1 97.19 157 SER B C 1
ATOM 3831 O O . SER B 1 157 ? 0.54 10.375 -5.93 1 97.19 157 SER B O 1
ATOM 3833 N N . ILE B 1 158 ? -1.062 11.43 -4.797 1 98.56 158 ILE B N 1
ATOM 3834 C CA . ILE B 1 158 ? -1.931 10.266 -4.672 1 98.56 158 ILE B CA 1
ATOM 3835 C C . ILE B 1 158 ? -2.398 9.82 -6.059 1 98.56 158 ILE B C 1
ATOM 3837 O O . ILE B 1 158 ? -2.359 8.633 -6.379 1 98.56 158 ILE B O 1
ATOM 3841 N N . ALA B 1 159 ? -2.785 10.797 -6.844 1 98.69 159 ALA B N 1
ATOM 3842 C CA . ALA B 1 159 ? -3.256 10.516 -8.195 1 98.69 159 ALA B CA 1
ATOM 3843 C C . ALA B 1 159 ? -2.186 9.797 -9.008 1 98.69 159 ALA B C 1
ATOM 3845 O O . ALA B 1 159 ? -2.469 8.797 -9.68 1 98.69 159 ALA B O 1
ATOM 3846 N N . GLU B 1 160 ? -0.997 10.305 -8.922 1 98.19 160 GLU B N 1
ATOM 3847 C CA . GLU B 1 160 ? 0.123 9.719 -9.664 1 98.19 160 GLU B CA 1
ATOM 3848 C C . GLU B 1 160 ? 0.356 8.266 -9.258 1 98.19 160 GLU B C 1
ATOM 3850 O O . GLU B 1 160 ? 0.517 7.398 -10.109 1 98.19 160 GLU B O 1
ATOM 3855 N N . LYS B 1 161 ? 0.406 8 -7.969 1 98.44 161 LYS B N 1
ATOM 3856 C CA . LYS B 1 161 ? 0.665 6.652 -7.48 1 98.44 161 LYS B CA 1
ATOM 3857 C C . LYS B 1 161 ? -0.467 5.703 -7.863 1 98.44 161 LYS B C 1
ATOM 3859 O O . LYS B 1 161 ? -0.218 4.57 -8.281 1 98.44 161 LYS B O 1
ATOM 3864 N N . LEU B 1 162 ? -1.73 6.164 -7.738 1 98.75 162 LEU B N 1
ATOM 3865 C CA . LEU B 1 162 ? -2.873 5.34 -8.117 1 98.75 162 LEU B CA 1
ATOM 3866 C C . LEU B 1 162 ? -2.816 4.98 -9.602 1 98.75 162 LEU B C 1
ATOM 3868 O O . LEU B 1 162 ? -3.107 3.842 -9.977 1 98.75 162 LEU B O 1
ATOM 3872 N N . LYS B 1 163 ? -2.42 5.938 -10.398 1 98.62 163 LYS B N 1
ATOM 3873 C CA . LYS B 1 163 ? -2.32 5.703 -11.836 1 98.62 163 LYS B CA 1
ATOM 3874 C C . LYS B 1 163 ? -1.264 4.648 -12.148 1 98.62 163 LYS B C 1
ATOM 3876 O O . LYS B 1 163 ? -1.468 3.799 -13.023 1 98.62 163 LYS B O 1
ATOM 3881 N N . ILE B 1 164 ? -0.174 4.695 -11.461 1 97.5 164 ILE B N 1
ATOM 3882 C CA . ILE B 1 164 ? 0.925 3.758 -11.664 1 97.5 164 ILE B CA 1
ATOM 3883 C C . ILE B 1 164 ? 0.461 2.338 -11.352 1 97.5 164 ILE B C 1
ATOM 3885 O O . ILE B 1 164 ? 0.894 1.378 -11.992 1 97.5 164 ILE B O 1
ATOM 3889 N N . PHE B 1 165 ? -0.491 2.197 -10.453 1 97.81 165 PHE B N 1
ATOM 3890 C CA . PHE B 1 165 ? -1.056 0.892 -10.133 1 97.81 165 PHE B CA 1
ATOM 3891 C C . PHE B 1 165 ? -2.207 0.551 -11.07 1 97.81 165 PHE B C 1
ATOM 3893 O O . PHE B 1 165 ? -2.844 -0.495 -10.922 1 97.81 165 PHE B O 1
ATOM 3900 N N . GLY B 1 166 ? -2.566 1.454 -11.953 1 97.5 166 GLY B N 1
ATOM 3901 C CA . GLY B 1 166 ? -3.459 1.133 -13.062 1 97.5 166 GLY B CA 1
ATOM 3902 C C . GLY B 1 166 ? -4.887 1.582 -12.82 1 97.5 166 GLY B C 1
ATOM 3903 O O . GLY B 1 166 ? -5.785 1.247 -13.594 1 97.5 166 GLY B O 1
ATOM 3904 N N . ALA B 1 167 ? -5.133 2.371 -11.789 1 98.62 167 ALA B N 1
ATOM 3905 C CA . ALA B 1 167 ? -6.488 2.83 -11.5 1 98.62 167 ALA B CA 1
ATOM 3906 C C . ALA B 1 167 ? -6.965 3.824 -12.547 1 98.62 167 ALA B C 1
ATOM 3908 O O . ALA B 1 167 ? -6.152 4.477 -13.211 1 98.62 167 ALA B O 1
ATOM 3909 N N . THR B 1 168 ? -8.273 3.842 -12.766 1 98.81 168 THR B N 1
ATOM 3910 C CA . THR B 1 168 ? -8.883 5.004 -13.398 1 98.81 168 THR B CA 1
ATOM 3911 C C . THR B 1 168 ? -9.023 6.156 -12.406 1 98.81 168 THR B C 1
ATOM 3913 O O . THR B 1 168 ? -9.703 6.027 -11.391 1 98.81 168 THR B O 1
ATOM 3916 N N . VAL B 1 169 ? -8.375 7.273 -12.703 1 98.88 169 VAL B N 1
ATOM 3917 C CA . VAL B 1 169 ? -8.234 8.32 -11.695 1 98.88 169 VAL B CA 1
ATOM 3918 C C . VAL B 1 169 ? -9.047 9.547 -12.102 1 98.88 169 VAL B C 1
ATOM 3920 O O . VAL B 1 169 ? -8.844 10.102 -13.18 1 98.88 169 VAL B O 1
ATOM 3923 N N . TRP B 1 170 ? -9.977 9.906 -11.219 1 98.69 170 TRP B N 1
ATOM 3924 C CA . TRP B 1 170 ? -10.719 11.156 -11.305 1 98.69 170 TRP B CA 1
ATOM 3925 C C . TRP B 1 170 ? -10.172 12.188 -10.328 1 98.69 170 TRP B C 1
ATOM 3927 O O . TRP B 1 170 ? -9.836 11.859 -9.188 1 98.69 170 TRP B O 1
ATOM 3937 N N . GLY B 1 171 ? -9.992 13.375 -10.75 1 98.5 171 GLY B N 1
ATOM 3938 C CA . GLY B 1 171 ? -9.555 14.461 -9.883 1 98.5 171 GLY B CA 1
ATOM 3939 C C . GLY B 1 171 ? -10.492 15.656 -9.914 1 98.5 171 GLY B C 1
ATOM 3940 O O . GLY B 1 171 ? -11.078 15.969 -10.953 1 98.5 171 GLY B O 1
ATOM 3941 N N . MET B 1 172 ? -10.625 16.297 -8.758 1 97.81 172 MET B N 1
ATOM 3942 C CA . MET B 1 172 ? -11.484 17.469 -8.641 1 97.81 172 MET B CA 1
ATOM 3943 C C . MET B 1 172 ? -10.695 18.672 -8.148 1 97.81 172 MET B C 1
ATOM 3945 O O . MET B 1 172 ? -9.867 18.547 -7.25 1 97.81 172 MET B O 1
ATOM 3949 N N . SER B 1 173 ? -10.844 19.75 -8.742 1 95.25 173 SER B N 1
ATOM 3950 C CA . SER B 1 173 ? -10.352 21.047 -8.273 1 95.25 173 SER B CA 1
ATOM 3951 C C . SER B 1 173 ? -11.445 22.109 -8.336 1 95.25 173 SER B C 1
ATOM 3953 O O . SER B 1 173 ? -12.516 21.875 -8.898 1 95.25 173 SER B O 1
ATOM 3955 N N . ARG B 1 174 ? -11.219 23.203 -7.629 1 91 174 ARG B N 1
ATOM 3956 C CA . ARG B 1 174 ? -12.195 24.281 -7.617 1 91 174 ARG B CA 1
ATOM 3957 C C . ARG B 1 174 ? -12.383 24.875 -9.016 1 91 174 ARG B C 1
ATOM 3959 O O . ARG B 1 174 ? -13.508 25.156 -9.43 1 91 174 ARG B O 1
ATOM 3966 N N . THR B 1 175 ? -11.227 25.094 -9.711 1 90.62 175 THR B N 1
ATOM 3967 C CA . THR B 1 175 ? -11.211 25.641 -11.062 1 90.62 175 THR B CA 1
ATOM 3968 C C . THR B 1 175 ? -10.586 24.656 -12.047 1 90.62 175 THR B C 1
ATOM 3970 O O . THR B 1 175 ? -9.883 23.734 -11.641 1 90.62 175 THR B O 1
ATOM 3973 N N . PRO B 1 176 ? -10.891 24.812 -13.281 1 91.44 176 PRO B N 1
ATOM 3974 C CA . PRO B 1 176 ? -10.281 23.906 -14.266 1 91.44 176 PRO B CA 1
ATOM 3975 C C . PRO B 1 176 ? -8.758 23.922 -14.211 1 91.44 176 PRO B C 1
ATOM 3977 O O . PRO B 1 176 ? -8.148 24.969 -13.984 1 91.44 176 PRO B O 1
ATOM 3980 N N . LEU B 1 177 ? -8.227 22.781 -14.391 1 91.44 177 LEU B N 1
ATOM 3981 C CA . LEU B 1 177 ? -6.77 22.656 -14.398 1 91.44 177 LEU B CA 1
ATOM 3982 C C . LEU B 1 177 ? -6.168 23.391 -15.594 1 91.44 177 LEU B C 1
ATOM 3984 O O . LEU B 1 177 ? -6.719 23.344 -16.688 1 91.44 177 LEU B O 1
ATOM 3988 N N . LYS B 1 178 ? -5.133 24.047 -15.336 1 88.12 178 LYS B N 1
ATOM 3989 C CA . LYS B 1 178 ? -4.422 24.734 -16.406 1 88.12 178 LYS B CA 1
ATOM 3990 C C . LYS B 1 178 ? -3.432 23.797 -17.109 1 88.12 178 LYS B C 1
ATOM 3992 O O . LYS B 1 178 ? -3.025 24.047 -18.234 1 88.12 178 LYS B O 1
ATOM 3997 N N . GLU B 1 179 ? -2.961 22.766 -16.422 1 89.44 179 GLU B N 1
ATOM 3998 C CA . GLU B 1 179 ? -2 21.812 -16.953 1 89.44 179 GLU B CA 1
ATOM 3999 C C . GLU B 1 179 ? -2.65 20.453 -17.188 1 89.44 179 GLU B C 1
ATOM 4001 O O . GLU B 1 179 ? -3.676 20.125 -16.578 1 89.44 179 GLU B O 1
ATOM 4006 N N . ASN B 1 180 ? -2.086 19.844 -18.156 1 91.19 180 ASN B N 1
ATOM 4007 C CA . ASN B 1 180 ? -2.496 18.453 -18.375 1 91.19 180 ASN B CA 1
ATOM 4008 C C . ASN B 1 180 ? -1.704 17.5 -17.484 1 91.19 180 ASN B C 1
ATOM 4010 O O . ASN B 1 180 ? -0.474 17.469 -17.531 1 91.19 180 ASN B O 1
ATOM 4014 N N . LEU B 1 181 ? -2.402 16.828 -16.688 1 95.19 181 LEU B N 1
ATOM 4015 C CA . LEU B 1 181 ? -1.788 15.812 -15.836 1 95.19 181 LEU B CA 1
ATOM 4016 C C . LEU B 1 181 ? -1.981 14.422 -16.422 1 95.19 181 LEU B C 1
ATOM 4018 O O . LEU B 1 181 ? -3.105 13.914 -16.469 1 95.19 181 LEU B O 1
ATOM 4022 N N . ASN B 1 182 ? -0.968 13.75 -16.844 1 95.88 182 ASN B N 1
ATOM 4023 C CA . ASN B 1 182 ? -1.021 12.5 -17.578 1 95.88 182 ASN B CA 1
ATOM 4024 C C . ASN B 1 182 ? -1.529 11.352 -16.719 1 95.88 182 ASN B C 1
ATOM 4026 O O . ASN B 1 182 ? -1.889 10.289 -17.234 1 95.88 182 ASN B O 1
ATOM 4030 N N . TYR B 1 183 ? -1.611 11.609 -15.5 1 97.44 183 TYR B N 1
ATOM 4031 C CA . TYR B 1 183 ? -2.057 10.547 -14.609 1 97.44 183 TYR B CA 1
ATOM 4032 C C . TYR B 1 183 ? -3.523 10.727 -14.234 1 97.44 183 TYR B C 1
ATOM 4034 O O . TYR B 1 183 ? -4.066 9.961 -13.438 1 97.44 183 TYR B O 1
ATOM 4042 N N . LEU B 1 184 ? -4.176 11.703 -14.75 1 97.94 184 LEU B N 1
ATOM 4043 C CA . LEU B 1 184 ? -5.613 11.898 -14.578 1 97.94 184 LEU B CA 1
ATOM 4044 C C . LEU B 1 184 ? -6.379 11.414 -15.805 1 97.94 184 LEU B C 1
ATOM 4046 O O . LEU B 1 184 ? -6.059 11.797 -16.922 1 97.94 184 LEU B O 1
ATOM 4050 N N . ASP B 1 185 ? -7.316 10.57 -15.586 1 98.44 185 ASP B N 1
ATOM 4051 C CA . ASP B 1 185 ? -8.18 10.125 -16.672 1 98.44 185 ASP B CA 1
ATOM 4052 C C . ASP B 1 185 ? -9.359 11.078 -16.875 1 98.44 185 ASP B C 1
ATOM 4054 O O . ASP B 1 185 ? -9.828 11.273 -17.984 1 98.44 185 ASP B O 1
ATOM 4058 N N . GLU B 1 186 ? -9.852 11.617 -15.75 1 97.56 186 GLU B N 1
ATOM 4059 C CA . GLU B 1 186 ? -10.977 12.547 -15.75 1 97.56 186 GLU B CA 1
ATOM 4060 C C . GLU B 1 186 ? -10.734 13.695 -14.781 1 97.56 186 GLU B C 1
ATOM 4062 O O . GLU B 1 186 ? -10.211 13.5 -13.68 1 97.56 186 GLU B O 1
ATOM 4067 N N . HIS B 1 187 ? -11.07 14.852 -15.156 1 97.81 187 HIS B N 1
ATOM 4068 C CA . HIS B 1 187 ? -11.047 16.031 -14.297 1 97.81 187 HIS B CA 1
ATOM 4069 C C . HIS B 1 187 ? -12.43 16.656 -14.172 1 97.81 187 HIS B C 1
ATOM 4071 O O . HIS B 1 187 ? -13.164 16.75 -15.164 1 97.81 187 HIS B O 1
ATOM 4077 N N . ARG B 1 188 ? -12.773 17.047 -13 1 97.19 188 ARG B N 1
ATOM 4078 C CA . ARG B 1 188 ? -14.016 17.766 -12.727 1 97.19 188 ARG B CA 1
ATOM 4079 C C . ARG B 1 188 ? -13.766 18.953 -11.812 1 97.19 188 ARG B C 1
ATOM 4081 O O . ARG B 1 188 ? -12.789 18.969 -11.047 1 97.19 188 ARG B O 1
ATOM 4088 N N . THR B 1 189 ? -14.617 19.922 -11.922 1 96.69 189 THR B N 1
ATOM 4089 C CA . THR B 1 189 ? -14.648 20.984 -10.922 1 96.69 189 THR B CA 1
ATOM 4090 C C . THR B 1 189 ? -15.688 20.688 -9.844 1 96.69 189 THR B C 1
ATOM 4092 O O . THR B 1 189 ? -16.469 19.734 -9.977 1 96.69 189 THR B O 1
ATOM 4095 N N . THR B 1 190 ? -15.719 21.469 -8.82 1 94.94 190 THR B N 1
ATOM 4096 C CA . THR B 1 190 ? -16.609 21.25 -7.691 1 94.94 190 THR B CA 1
ATOM 4097 C C . THR B 1 190 ? -18.062 21.25 -8.156 1 94.94 190 THR B C 1
ATOM 4099 O O . THR B 1 190 ? -18.906 20.562 -7.57 1 94.94 190 THR B O 1
ATOM 4102 N N . ALA B 1 191 ? -18.344 21.891 -9.258 1 94.19 191 ALA B N 1
ATOM 4103 C CA . ALA B 1 191 ? -19.688 21.984 -9.812 1 94.19 191 ALA B CA 1
ATOM 4104 C C . ALA B 1 191 ? -20.172 20.609 -10.297 1 94.19 191 ALA B C 1
ATOM 4106 O O . ALA B 1 191 ? -21.375 20.359 -10.383 1 94.19 191 ALA B O 1
ATOM 4107 N N . CYS B 1 192 ? -19.25 19.703 -10.547 1 96.38 192 CYS B N 1
ATOM 4108 C CA . CYS B 1 192 ? -19.594 18.406 -11.102 1 96.38 192 CYS B CA 1
ATOM 4109 C C . CYS B 1 192 ? -19.281 17.297 -10.102 1 96.38 192 CYS B C 1
ATOM 4111 O O . CYS B 1 192 ? -18.969 16.156 -10.5 1 96.38 192 CYS B O 1
ATOM 4113 N N . LEU B 1 193 ? -19.312 17.641 -8.859 1 97.75 193 LEU B N 1
ATOM 4114 C CA . LEU B 1 193 ? -19 16.688 -7.797 1 97.75 193 LEU B CA 1
ATOM 4115 C C . LEU B 1 193 ? -19.875 15.445 -7.906 1 97.75 193 LEU B C 1
ATOM 4117 O O . LEU B 1 193 ? -19.391 14.32 -7.719 1 97.75 193 LEU B O 1
ATOM 4121 N N . SER B 1 194 ? -21.125 15.555 -8.227 1 97.94 194 SER B N 1
ATOM 4122 C CA . SER B 1 194 ? -22.062 14.445 -8.297 1 97.94 194 SER B CA 1
ATOM 4123 C C . SER B 1 194 ? -21.625 13.414 -9.328 1 97.94 194 SER B C 1
ATOM 4125 O O . SER B 1 194 ? -21.812 12.211 -9.125 1 97.94 194 SER B O 1
ATOM 4127 N N . GLU B 1 195 ? -21.047 13.828 -10.422 1 97.88 195 GLU B N 1
ATOM 4128 C CA . GLU B 1 195 ? -20.562 12.914 -11.453 1 97.88 195 GLU B CA 1
ATOM 4129 C C . GLU B 1 195 ? -19.438 12.031 -10.922 1 97.88 195 GLU B C 1
ATOM 4131 O O . GLU B 1 195 ? -19.406 10.828 -11.211 1 97.88 195 GLU B O 1
ATOM 4136 N N . MET B 1 196 ? -18.609 12.633 -10.211 1 97.75 196 MET B N 1
ATOM 4137 C CA . MET B 1 196 ? -17.5 11.875 -9.641 1 97.75 196 MET B CA 1
ATOM 4138 C C . MET B 1 196 ? -18 10.859 -8.617 1 97.75 196 MET B C 1
ATOM 4140 O O . MET B 1 196 ? -17.562 9.703 -8.625 1 97.75 196 MET B O 1
ATOM 4144 N N . LEU B 1 197 ? -18.938 11.305 -7.797 1 98.69 197 LEU B N 1
ATOM 4145 C CA . LEU B 1 197 ? -19.484 10.445 -6.754 1 98.69 197 LEU B CA 1
ATOM 4146 C C . LEU B 1 197 ? -20.219 9.258 -7.363 1 98.69 197 LEU B C 1
ATOM 4148 O O . LEU B 1 197 ? -20.219 8.164 -6.797 1 98.69 197 LEU B O 1
ATOM 4152 N N . THR B 1 198 ? -20.797 9.367 -8.523 1 98.56 198 THR B N 1
ATOM 4153 C CA . THR B 1 198 ? -21.578 8.344 -9.188 1 98.56 198 THR B CA 1
ATOM 4154 C C . THR B 1 198 ? -20.672 7.32 -9.867 1 98.56 198 THR B C 1
ATOM 4156 O O . THR B 1 198 ? -21.047 6.152 -10.016 1 98.56 198 THR B O 1
ATOM 4159 N N . ASN B 1 199 ? -19.453 7.691 -10.156 1 98.38 199 ASN B N 1
ATOM 4160 C CA . ASN B 1 199 ? -18.688 6.875 -11.086 1 98.38 199 ASN B CA 1
ATOM 4161 C C . ASN B 1 199 ? -17.453 6.266 -10.414 1 98.38 199 ASN B C 1
ATOM 4163 O O . ASN B 1 199 ? -16.734 5.469 -11.023 1 98.38 199 ASN B O 1
ATOM 4167 N N . CYS B 1 200 ? -17.234 6.594 -9.18 1 98.81 200 CYS B N 1
ATOM 4168 C CA . CYS B 1 200 ? -15.977 6.164 -8.562 1 98.81 200 CYS B CA 1
ATOM 4169 C C . CYS B 1 200 ? -16.234 5.129 -7.473 1 98.81 200 CYS B C 1
ATOM 4171 O O . CYS B 1 200 ? -17.188 5.25 -6.703 1 98.81 200 CYS B O 1
ATOM 4173 N N . ASP B 1 201 ? -15.359 4.09 -7.461 1 98.81 201 ASP B N 1
ATOM 4174 C CA . ASP B 1 201 ? -15.406 3.047 -6.441 1 98.81 201 ASP B CA 1
ATOM 4175 C C . ASP B 1 201 ? -14.898 3.568 -5.102 1 98.81 201 ASP B C 1
ATOM 4177 O O . ASP B 1 201 ? -15.305 3.08 -4.043 1 98.81 201 ASP B O 1
ATOM 4181 N N . TYR B 1 202 ? -13.984 4.516 -5.137 1 98.94 202 TYR B N 1
ATOM 4182 C CA . TYR B 1 202 ? -13.422 5.199 -3.975 1 98.94 202 TYR B CA 1
ATOM 4183 C C . TYR B 1 202 ? -13.492 6.711 -4.141 1 98.94 202 TYR B C 1
ATOM 4185 O O . TYR B 1 202 ? -13.266 7.234 -5.234 1 98.94 202 TYR B O 1
ATOM 4193 N N . ILE B 1 203 ? -13.828 7.391 -3.057 1 98.88 203 ILE B N 1
ATOM 4194 C CA . ILE B 1 203 ? -13.781 8.852 -2.975 1 98.88 203 ILE B CA 1
ATOM 4195 C C . ILE B 1 203 ? -12.797 9.273 -1.889 1 98.88 203 ILE B C 1
ATOM 4197 O O . ILE B 1 203 ? -13.016 9.008 -0.705 1 98.88 203 ILE B O 1
ATOM 4201 N N . ILE B 1 204 ? -11.727 9.922 -2.316 1 98.94 204 ILE B N 1
ATOM 4202 C CA . ILE B 1 204 ? -10.664 10.312 -1.396 1 98.94 204 ILE B CA 1
ATOM 4203 C C . ILE B 1 204 ? -10.688 11.828 -1.201 1 98.94 204 ILE B C 1
ATOM 4205 O O . ILE B 1 204 ? -10.469 12.586 -2.148 1 98.94 204 ILE B O 1
ATOM 4209 N N . ASN B 1 205 ? -10.93 12.242 -0.012 1 98.81 205 ASN B N 1
ATOM 4210 C CA . ASN B 1 205 ? -10.906 13.672 0.287 1 98.81 205 ASN B CA 1
ATOM 4211 C C . ASN B 1 205 ? -9.547 14.109 0.822 1 98.81 205 ASN B C 1
ATOM 4213 O O . ASN B 1 205 ? -9.047 13.539 1.797 1 98.81 205 ASN B O 1
ATOM 4217 N N . VAL B 1 206 ? -8.953 15.055 0.197 1 96.94 206 VAL B N 1
ATOM 4218 C CA . VAL B 1 206 ? -7.707 15.641 0.673 1 96.94 206 VAL B CA 1
ATOM 4219 C C . VAL B 1 206 ? -7.836 17.172 0.708 1 96.94 206 VAL B C 1
ATOM 4221 O O . VAL B 1 206 ? -6.828 17.875 0.729 1 96.94 206 VAL B O 1
ATOM 4224 N N . LEU B 1 207 ? -9.062 17.672 0.709 1 94.88 207 LEU B N 1
ATOM 4225 C CA . LEU B 1 207 ? -9.328 19.094 0.661 1 94.88 207 LEU B CA 1
ATOM 4226 C C . LEU B 1 207 ? -9 19.75 1.998 1 94.88 207 LEU B C 1
ATOM 4228 O O . LEU B 1 207 ? -9.234 19.172 3.057 1 94.88 207 LEU B O 1
ATOM 4232 N N . PRO B 1 208 ? -8.531 20.984 1.925 1 89.25 208 PRO B N 1
ATOM 4233 C CA . PRO B 1 208 ? -8.398 21.766 3.16 1 89.25 208 PRO B CA 1
ATOM 4234 C C . PRO B 1 208 ? -9.734 22.266 3.689 1 89.25 208 PRO B C 1
ATOM 4236 O O . PRO B 1 208 ? -10.758 22.156 3.008 1 89.25 208 PRO B O 1
ATOM 4239 N N . SER B 1 209 ? -9.727 22.734 4.887 1 89.81 209 SER B N 1
ATOM 4240 C CA . SER B 1 209 ? -10.906 23.375 5.449 1 89.81 209 SER B CA 1
ATOM 4241 C C . SER B 1 209 ? -10.969 24.859 5.07 1 89.81 209 SER B C 1
ATOM 4243 O O . SER B 1 209 ? -10.125 25.641 5.5 1 89.81 209 SER B O 1
ATOM 4245 N N . THR B 1 210 ? -11.812 25.219 4.23 1 84.56 210 THR B N 1
ATOM 4246 C CA . THR B 1 210 ? -12.086 26.578 3.785 1 84.56 210 THR B CA 1
ATOM 4247 C C . THR B 1 210 ? -13.586 26.844 3.771 1 84.56 210 THR B C 1
ATOM 4249 O O . THR B 1 210 ? -14.391 25.922 3.887 1 84.56 210 THR B O 1
ATOM 4252 N N . PRO B 1 211 ? -13.969 28.062 3.654 1 85 211 PRO B N 1
ATOM 4253 C CA . PRO B 1 211 ? -15.406 28.344 3.568 1 85 211 PRO B CA 1
ATOM 4254 C C . PRO B 1 211 ? -16.078 27.609 2.414 1 85 211 PRO B C 1
ATOM 4256 O O . PRO B 1 211 ? -17.266 27.297 2.494 1 85 211 PRO B O 1
ATOM 4259 N N . ASN B 1 212 ? -15.305 27.266 1.405 1 89.12 212 ASN B N 1
ATOM 4260 C CA . ASN B 1 212 ? -15.867 26.625 0.22 1 89.12 212 ASN B CA 1
ATOM 4261 C C . ASN B 1 212 ? -15.883 25.109 0.365 1 89.12 212 ASN B C 1
ATOM 4263 O O . ASN B 1 212 ? -16.547 24.406 -0.408 1 89.12 212 ASN B O 1
ATOM 4267 N N . THR B 1 213 ? -15.164 24.547 1.326 1 92.94 213 THR B N 1
ATOM 4268 C CA . THR B 1 213 ? -15.062 23.094 1.395 1 92.94 213 THR B CA 1
ATOM 4269 C C . THR B 1 213 ? -15.797 22.547 2.621 1 92.94 213 THR B C 1
ATOM 4271 O O . THR B 1 213 ? -16.156 21.375 2.67 1 92.94 213 THR B O 1
ATOM 4274 N N . VAL B 1 214 ? -16 23.469 3.602 1 94.62 214 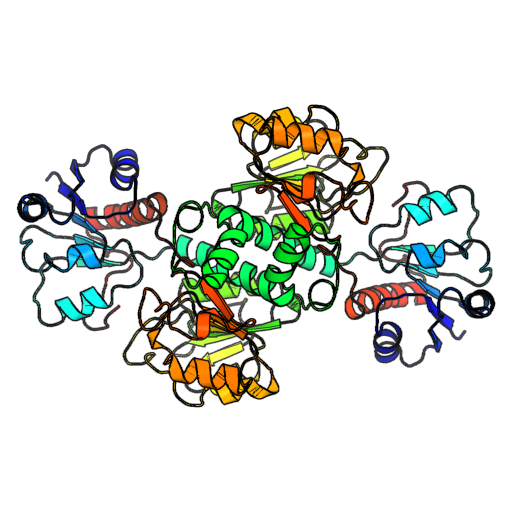VAL B N 1
ATOM 4275 C CA . VAL B 1 214 ? -16.688 23.047 4.82 1 94.62 214 VAL B CA 1
ATOM 4276 C C . VAL B 1 214 ? -18.094 22.578 4.484 1 94.62 214 VAL B C 1
ATOM 4278 O O . VAL B 1 214 ? -18.859 23.312 3.838 1 94.62 214 VAL B O 1
ATOM 4281 N N . GLY B 1 215 ? -18.391 21.344 4.816 1 97.75 215 GLY B N 1
ATOM 4282 C CA . GLY B 1 215 ? -19.734 20.812 4.648 1 97.75 215 GLY B CA 1
ATOM 4283 C C . GLY B 1 215 ? -20.062 20.453 3.211 1 97.75 215 GLY B C 1
ATOM 4284 O O . GLY B 1 215 ? -21.219 20.25 2.863 1 97.75 215 GLY B O 1
ATOM 4285 N N . LEU B 1 216 ? -19.062 20.422 2.387 1 97.56 216 LEU B N 1
ATOM 4286 C CA . LEU B 1 216 ? -19.25 20.109 0.972 1 97.56 216 LEU B CA 1
ATOM 4287 C C . LEU B 1 216 ? -20 18.797 0.795 1 97.56 216 LEU B C 1
ATOM 4289 O O . LEU B 1 216 ? -20.766 18.641 -0.15 1 97.56 216 LEU B O 1
ATOM 4293 N N . LEU B 1 217 ? -19.828 17.812 1.735 1 98.5 217 LEU B N 1
ATOM 4294 C CA . LEU B 1 217 ? -20.453 16.5 1.622 1 98.5 217 LEU B CA 1
ATOM 4295 C C . LEU B 1 217 ? -21.578 16.328 2.637 1 98.5 217 LEU B C 1
ATOM 4297 O O . LEU B 1 217 ? -22.016 15.211 2.906 1 98.5 217 LEU B O 1
ATOM 4301 N N . ASN B 1 218 ? -22.062 17.422 3.246 1 98.5 218 ASN B N 1
ATOM 4302 C CA . ASN B 1 218 ? -23.156 17.359 4.215 1 98.5 218 ASN B CA 1
ATOM 4303 C C . ASN B 1 218 ? -24.453 16.875 3.572 1 98.5 218 ASN B C 1
ATOM 4305 O O . ASN B 1 218 ? -24.578 16.875 2.346 1 98.5 218 ASN B O 1
ATOM 4309 N N . GLY B 1 219 ? -25.344 16.484 4.422 1 97.81 219 GLY B N 1
ATOM 4310 C CA . GLY B 1 219 ? -26.672 16.062 3.973 1 97.81 219 GLY B CA 1
ATOM 4311 C C . GLY B 1 219 ? -26.656 14.758 3.205 1 97.81 219 GLY B C 1
ATOM 4312 O O . GLY B 1 219 ? -26.094 13.773 3.666 1 97.81 219 GLY B O 1
ATOM 4313 N N . ASN B 1 220 ? -27.312 14.758 2.016 1 98 220 ASN B N 1
ATOM 4314 C CA . ASN B 1 220 ? -27.5 13.523 1.261 1 98 220 ASN B CA 1
ATOM 4315 C C . ASN B 1 220 ? -26.562 13.469 0.052 1 98 220 ASN B C 1
ATOM 4317 O O . ASN B 1 220 ? -26.844 12.758 -0.919 1 98 220 ASN B O 1
ATOM 4321 N N . VAL B 1 221 ? -25.516 14.234 0.111 1 98.44 221 VAL B N 1
ATOM 4322 C CA . VAL B 1 221 ? -24.625 14.328 -1.043 1 98.44 221 VAL B CA 1
ATOM 4323 C C . VAL B 1 221 ? -24.078 12.945 -1.389 1 98.44 221 VAL B C 1
ATOM 4325 O O . VAL B 1 221 ? -24 12.578 -2.562 1 98.44 221 VAL B O 1
ATOM 4328 N N . LEU B 1 222 ? -23.781 12.094 -0.389 1 98.69 222 LEU B N 1
ATOM 4329 C CA . LEU B 1 222 ? -23.156 10.789 -0.605 1 98.69 222 LEU B CA 1
ATOM 4330 C C . LEU B 1 222 ? -24.172 9.789 -1.147 1 98.69 222 LEU B C 1
ATOM 4332 O O . LEU B 1 222 ? -23.812 8.672 -1.532 1 98.69 222 LEU B O 1
ATOM 4336 N N . GLN B 1 223 ? -25.438 10.195 -1.215 1 98.62 223 GLN B N 1
ATOM 4337 C CA . GLN B 1 223 ? -26.438 9.344 -1.857 1 98.62 223 GLN B CA 1
ATOM 4338 C C . GLN B 1 223 ? -26.062 9.055 -3.309 1 98.62 223 GLN B C 1
ATOM 4340 O O . GLN B 1 223 ? -26.406 8.008 -3.852 1 98.62 223 GLN B O 1
ATOM 4345 N N . ASN B 1 224 ? -25.328 9.984 -3.904 1 98.62 224 ASN B N 1
ATOM 4346 C CA . ASN B 1 224 ? -24.875 9.82 -5.281 1 98.62 224 ASN B CA 1
ATOM 4347 C C . ASN B 1 224 ? -23.969 8.594 -5.438 1 98.62 224 ASN B C 1
ATOM 4349 O O . ASN B 1 224 ? -23.766 8.109 -6.551 1 98.62 224 ASN B O 1
ATOM 4353 N N . CYS B 1 225 ? -23.406 8.031 -4.344 1 98.62 225 CYS B N 1
ATOM 4354 C CA . CYS B 1 225 ? -22.484 6.906 -4.375 1 98.62 225 CYS B CA 1
ATOM 4355 C C . CYS B 1 225 ? -23.234 5.578 -4.332 1 98.62 225 CYS B C 1
ATOM 4357 O O . CYS B 1 225 ? -22.641 4.516 -4.5 1 98.62 225 CYS B O 1
ATOM 4359 N N . LYS B 1 226 ? -24.531 5.586 -4.137 1 97.69 226 LYS B N 1
ATOM 4360 C CA . LYS B 1 226 ? -25.312 4.418 -3.742 1 97.69 226 LYS B CA 1
ATOM 4361 C C . LYS B 1 226 ? -25.172 3.293 -4.762 1 97.69 226 LYS B C 1
ATOM 4363 O O . LYS B 1 226 ? -24.938 2.141 -4.395 1 97.69 226 LYS B O 1
ATOM 4368 N N . ASN B 1 227 ? -25.25 3.553 -6.039 1 96.69 227 ASN B N 1
ATOM 4369 C CA . ASN B 1 227 ? -25.234 2.516 -7.062 1 96.69 227 ASN B CA 1
ATOM 4370 C C . ASN B 1 227 ? -23.844 1.911 -7.242 1 96.69 227 ASN B C 1
ATOM 4372 O O . ASN B 1 227 ? -23.719 0.732 -7.574 1 96.69 227 ASN B O 1
ATOM 4376 N N . ARG B 1 228 ? -22.875 2.688 -6.984 1 95.69 228 ARG B N 1
ATOM 4377 C CA . ARG B 1 228 ? -21.484 2.242 -7.137 1 95.69 228 ARG B CA 1
ATOM 4378 C C . ARG B 1 228 ? -21.016 1.485 -5.902 1 95.69 228 ARG B C 1
ATOM 4380 O O . ARG B 1 228 ? -20.172 0.593 -5.996 1 95.69 228 ARG B O 1
ATOM 4387 N N . GLY B 1 229 ? -21.641 1.912 -4.715 1 94.88 229 GLY B N 1
ATOM 4388 C CA . GLY B 1 229 ? -21.172 1.377 -3.449 1 94.88 229 GLY B CA 1
ATOM 4389 C C . GLY B 1 229 ? -19.766 1.833 -3.092 1 94.88 229 GLY B C 1
ATOM 4390 O O . GLY B 1 229 ? -18.906 1.013 -2.77 1 94.88 229 GLY B O 1
ATOM 4391 N N . SER B 1 230 ? -19.531 3.061 -3.104 1 98.44 230 SER B N 1
ATOM 4392 C CA . SER B 1 230 ? -18.203 3.641 -2.975 1 98.44 230 SER B CA 1
ATOM 4393 C C . SER B 1 230 ? -17.688 3.535 -1.542 1 98.44 230 SER B C 1
ATOM 4395 O O . SER B 1 230 ? -18.469 3.369 -0.606 1 98.44 230 SER B O 1
ATOM 4397 N N . VAL B 1 231 ? -16.406 3.494 -1.371 1 98.88 231 VAL B N 1
ATOM 4398 C CA . VAL B 1 231 ? -15.734 3.643 -0.083 1 98.88 231 VAL B CA 1
ATOM 4399 C C . VAL B 1 231 ? -15.188 5.062 0.056 1 98.88 231 VAL B C 1
ATOM 4401 O O . VAL B 1 231 ? -14.547 5.578 -0.859 1 98.88 231 VAL B O 1
ATOM 4404 N N . PHE B 1 232 ? -15.531 5.68 1.164 1 98.94 232 PHE B N 1
ATOM 4405 C CA . PHE B 1 232 ? -15.102 7.051 1.399 1 98.94 232 PHE B CA 1
ATOM 4406 C C . PHE B 1 232 ? -13.836 7.086 2.246 1 98.94 232 PHE B C 1
ATOM 4408 O O . PHE B 1 232 ? -13.789 6.5 3.33 1 98.94 232 PHE B O 1
ATOM 4415 N N . ILE B 1 233 ? -12.766 7.719 1.741 1 98.94 233 ILE B N 1
ATOM 4416 C CA . ILE B 1 233 ? -11.516 7.914 2.467 1 98.94 233 ILE B CA 1
ATOM 4417 C C . ILE B 1 233 ? -11.336 9.391 2.799 1 98.94 233 ILE B C 1
ATOM 4419 O O . ILE B 1 233 ? -11.281 10.234 1.899 1 98.94 233 ILE B O 1
ATOM 4423 N N . ASN B 1 234 ? -11.234 9.734 4.074 1 98.88 234 ASN B N 1
ATOM 4424 C CA . ASN B 1 234 ? -11.023 11.125 4.469 1 98.88 234 ASN B CA 1
ATOM 4425 C C . ASN B 1 234 ? -9.672 11.32 5.141 1 98.88 234 ASN B C 1
ATOM 4427 O O . ASN B 1 234 ? -9.484 10.93 6.293 1 98.88 234 ASN B O 1
ATOM 4431 N N . ILE B 1 235 ? -8.734 11.945 4.449 1 98.25 235 ILE B N 1
ATOM 4432 C CA . ILE B 1 235 ? -7.41 12.242 4.992 1 98.25 235 ILE B CA 1
ATOM 4433 C C . ILE B 1 235 ? -7.113 13.727 4.852 1 98.25 235 ILE B C 1
ATOM 4435 O O . ILE B 1 235 ? -5.969 14.156 4.996 1 98.25 235 ILE B O 1
ATOM 4439 N N . GLY B 1 236 ? -8.102 14.484 4.457 1 95.81 236 GLY B N 1
ATOM 4440 C CA . GLY B 1 236 ? -8.016 15.938 4.445 1 95.81 236 GLY B CA 1
ATOM 4441 C C . GLY B 1 236 ? -8.398 16.562 5.77 1 95.81 236 GLY B C 1
ATOM 4442 O O . GLY B 1 236 ? -7.637 16.5 6.734 1 95.81 236 GLY B O 1
ATOM 4443 N N . ARG B 1 237 ? -9.656 17.141 5.754 1 95.06 237 ARG B N 1
ATOM 4444 C CA . ARG B 1 237 ? -10.18 17.719 6.984 1 95.06 237 ARG B CA 1
ATOM 4445 C C . ARG B 1 237 ? -11.547 17.141 7.332 1 95.06 237 ARG B C 1
ATOM 4447 O O . ARG B 1 237 ? -12.367 16.891 6.445 1 95.06 237 ARG B O 1
ATOM 4454 N N . GLY B 1 238 ? -11.758 16.984 8.617 1 96.75 238 GLY B N 1
ATOM 4455 C CA . GLY B 1 238 ? -13.008 16.391 9.078 1 96.75 238 GLY B CA 1
ATOM 4456 C C . GLY B 1 238 ? -14.219 17.266 8.828 1 96.75 238 GLY B C 1
ATOM 4457 O O . GLY B 1 238 ? -15.352 16.797 8.82 1 96.75 238 GLY B O 1
ATOM 4458 N N . THR B 1 239 ? -13.977 18.578 8.539 1 95.38 239 THR B N 1
ATOM 4459 C CA . THR B 1 239 ? -15.055 19.547 8.414 1 95.38 239 THR B CA 1
ATOM 4460 C C . THR B 1 239 ? -15.773 19.391 7.074 1 95.38 239 THR B C 1
ATOM 4462 O O . THR B 1 239 ? -16.812 20.016 6.84 1 95.38 239 THR B O 1
ATOM 4465 N N . ILE B 1 240 ? -15.32 18.5 6.203 1 97.75 240 ILE B N 1
ATOM 4466 C CA . ILE B 1 240 ? -15.891 18.328 4.871 1 97.75 240 ILE B CA 1
ATOM 4467 C C . ILE B 1 240 ? -17.281 17.703 4.98 1 97.75 240 ILE B C 1
ATOM 4469 O O . ILE B 1 240 ? -18.109 17.859 4.074 1 97.75 240 ILE B O 1
ATOM 4473 N N . ILE B 1 241 ? -17.516 16.984 6.102 1 98.56 241 ILE B N 1
ATOM 4474 C CA . ILE B 1 241 ? -18.781 16.281 6.293 1 98.56 241 ILE B CA 1
ATOM 4475 C C . ILE B 1 241 ? -19.062 16.156 7.785 1 98.56 241 ILE B C 1
ATOM 4477 O O . ILE B 1 241 ? -18.172 15.875 8.578 1 98.56 241 ILE B O 1
ATOM 4481 N N . LYS B 1 242 ? -20.312 16.359 8.156 1 97.88 242 LYS B N 1
ATOM 4482 C CA . LYS B 1 242 ? -20.734 16.141 9.531 1 97.88 242 LYS B CA 1
ATOM 4483 C C . LYS B 1 242 ? -20.75 14.648 9.867 1 97.88 242 LYS B C 1
ATOM 4485 O O . LYS B 1 242 ? -21.125 13.82 9.031 1 97.88 242 LYS B O 1
ATOM 4490 N N . GLU B 1 243 ? -20.344 14.359 11.109 1 97.38 243 GLU B N 1
ATOM 4491 C CA . GLU B 1 243 ? -20.312 12.961 11.539 1 97.38 243 GLU B CA 1
ATOM 4492 C C . GLU B 1 243 ? -21.672 12.305 11.398 1 97.38 243 GLU B C 1
ATOM 4494 O O . GLU B 1 243 ? -21.781 11.156 10.961 1 97.38 243 GLU B O 1
ATOM 4499 N N . ALA B 1 244 ? -22.719 13.031 11.75 1 97.38 244 ALA B N 1
ATOM 4500 C CA . ALA B 1 244 ? -24.078 12.5 11.664 1 97.38 244 ALA B CA 1
ATOM 4501 C C . ALA B 1 244 ? -24.453 12.141 10.227 1 97.38 244 ALA B C 1
ATOM 4503 O O . ALA B 1 244 ? -25.109 11.133 9.977 1 97.38 244 ALA B O 1
ATOM 4504 N N . ASP B 1 245 ? -24.031 12.969 9.289 1 98.38 245 ASP B N 1
ATOM 4505 C CA . ASP B 1 245 ? -24.328 12.711 7.879 1 98.38 245 ASP B CA 1
ATOM 4506 C C . ASP B 1 245 ? -23.547 11.5 7.371 1 98.38 245 ASP B C 1
ATOM 4508 O O . ASP B 1 245 ? -24.062 10.703 6.59 1 98.38 245 ASP B O 1
ATOM 4512 N N . LEU B 1 246 ? -22.328 11.391 7.793 1 98.5 246 LEU B N 1
ATOM 4513 C CA . LEU B 1 246 ? -21.5 10.25 7.426 1 98.5 246 LEU B CA 1
ATOM 4514 C C . LEU B 1 246 ? -22.109 8.953 7.953 1 98.5 246 LEU B C 1
ATOM 4516 O O . LEU B 1 246 ? -22.219 7.965 7.219 1 98.5 246 LEU B O 1
ATOM 4520 N N . LEU B 1 247 ? -22.516 8.984 9.211 1 98 247 LEU B N 1
ATOM 4521 C CA . LEU B 1 247 ? -23.156 7.824 9.828 1 98 247 LEU B CA 1
ATOM 4522 C C . LEU B 1 247 ? -24.422 7.43 9.078 1 98 247 LEU B C 1
ATOM 4524 O O . LEU B 1 247 ? -24.656 6.25 8.82 1 98 247 LEU B O 1
ATOM 4528 N N . TYR B 1 248 ? -25.172 8.43 8.766 1 98.12 248 TYR B N 1
ATOM 4529 C CA . TYR B 1 248 ? -26.406 8.188 8.039 1 98.12 248 TYR B CA 1
ATOM 4530 C C . TYR B 1 248 ? -26.125 7.543 6.684 1 98.12 248 TYR B C 1
ATOM 4532 O O . TYR B 1 248 ? -26.797 6.586 6.297 1 98.12 248 TYR B O 1
ATOM 4540 N N . ALA B 1 249 ? -25.141 8.008 5.926 1 98.56 249 ALA B N 1
ATOM 4541 C CA . ALA B 1 249 ? -24.766 7.461 4.625 1 98.56 249 ALA B CA 1
ATOM 4542 C C . ALA B 1 249 ? -24.328 6.004 4.746 1 98.56 249 ALA B C 1
ATOM 4544 O O . ALA B 1 249 ? -24.641 5.18 3.885 1 98.56 249 ALA B O 1
ATOM 4545 N N . LEU B 1 250 ? -23.594 5.645 5.781 1 98.44 250 LEU B N 1
ATOM 4546 C CA . LEU B 1 250 ? -23.156 4.277 6.035 1 98.44 250 LEU B CA 1
ATOM 4547 C C . LEU B 1 250 ? -24.328 3.375 6.371 1 98.44 250 LEU B C 1
ATOM 4549 O O . LEU B 1 250 ? -24.422 2.256 5.867 1 98.44 250 LEU B O 1
ATOM 4553 N N . GLU B 1 251 ? -25.219 3.895 7.176 1 97.38 251 GLU B N 1
ATOM 4554 C CA . GLU B 1 251 ? -26.391 3.133 7.586 1 97.38 251 GLU B CA 1
ATOM 4555 C C . GLU B 1 251 ? -27.312 2.854 6.398 1 97.38 251 GLU B C 1
ATOM 4557 O O . GLU B 1 251 ? -27.875 1.762 6.285 1 97.38 251 GLU B O 1
ATOM 4562 N N . GLN B 1 252 ? -27.438 3.816 5.5 1 97.38 252 GLN B N 1
ATOM 4563 C CA . GLN B 1 252 ? -28.281 3.686 4.316 1 97.38 252 GLN B CA 1
ATOM 4564 C C . GLN B 1 252 ? -27.578 2.889 3.223 1 97.38 252 GLN B C 1
ATOM 4566 O O . GLN B 1 252 ? -28.172 2.611 2.174 1 97.38 252 GLN B O 1
ATOM 4571 N N . GLN B 1 253 ? -26.297 2.615 3.428 1 97.94 253 GLN B N 1
ATOM 4572 C CA . GLN B 1 253 ? -25.469 1.883 2.473 1 97.94 253 GLN B CA 1
ATOM 4573 C C . GLN B 1 253 ? -25.312 2.668 1.175 1 97.94 253 GLN B C 1
ATOM 4575 O O . GLN B 1 253 ? -25.297 2.084 0.089 1 97.94 253 GLN B O 1
ATOM 4580 N N . TRP B 1 254 ? -25.406 4.035 1.355 1 98.25 254 TRP B N 1
ATOM 4581 C CA . TRP B 1 254 ? -25.016 4.855 0.218 1 98.25 254 TRP B CA 1
ATOM 4582 C C . TRP B 1 254 ? -23.531 4.66 -0.1 1 98.25 254 TRP B C 1
ATOM 4584 O O . TRP B 1 254 ? -23.125 4.676 -1.268 1 98.25 254 TRP B O 1
ATOM 4594 N N . ILE B 1 255 ? -22.734 4.539 0.934 1 98.56 255 ILE B N 1
ATOM 4595 C CA . ILE B 1 255 ? -21.344 4.094 0.843 1 98.56 255 ILE B CA 1
ATOM 4596 C C . ILE B 1 255 ? -21.172 2.787 1.613 1 98.56 255 ILE B C 1
ATOM 4598 O O . ILE B 1 255 ? -21.812 2.578 2.646 1 98.56 255 ILE B O 1
ATOM 4602 N N . LEU B 1 256 ? -20.312 1.908 1.114 1 97.69 256 LEU B N 1
ATOM 4603 C CA . LEU B 1 256 ? -20.203 0.561 1.662 1 97.69 256 LEU B CA 1
ATOM 4604 C C . LEU B 1 256 ? -19.078 0.489 2.701 1 97.69 256 LEU B C 1
ATOM 4606 O O . LEU B 1 256 ? -18.922 -0.528 3.381 1 97.69 256 LEU B O 1
ATOM 4610 N N . GLY B 1 257 ? -18.297 1.567 2.861 1 98.5 257 GLY B N 1
ATOM 4611 C CA . GLY B 1 257 ? -17.234 1.647 3.855 1 98.5 257 GLY B CA 1
ATOM 4612 C C . GLY B 1 257 ? -16.625 3.029 3.961 1 98.5 257 GLY B C 1
ATOM 4613 O O . GLY B 1 257 ? -16.922 3.912 3.154 1 98.5 257 GLY B O 1
ATOM 4614 N N . ALA B 1 258 ? -15.852 3.238 4.941 1 98.88 258 ALA B N 1
ATOM 4615 C CA . ALA B 1 258 ? -15.133 4.496 5.133 1 98.88 258 ALA B CA 1
ATOM 4616 C C . ALA B 1 258 ? -13.789 4.266 5.812 1 98.88 258 ALA B C 1
ATOM 4618 O O . ALA B 1 258 ? -13.672 3.402 6.688 1 98.88 258 ALA B O 1
ATOM 4619 N N . ILE B 1 259 ? -12.812 4.91 5.379 1 98.94 259 ILE B N 1
ATOM 4620 C CA . ILE B 1 259 ? -11.484 4.977 5.977 1 98.94 259 ILE B CA 1
ATOM 4621 C C . ILE B 1 259 ? -11.188 6.41 6.418 1 98.94 259 ILE B C 1
ATOM 4623 O O . ILE B 1 259 ? -11.016 7.301 5.586 1 98.94 259 ILE B O 1
ATOM 4627 N N . LEU B 1 260 ? -11.133 6.598 7.719 1 98.88 260 LEU B N 1
ATOM 4628 C CA . LEU B 1 260 ? -11.18 7.945 8.273 1 98.88 260 LEU B CA 1
ATOM 4629 C C . LEU B 1 260 ? -9.938 8.234 9.109 1 98.88 260 LEU B C 1
ATOM 4631 O O . LEU B 1 260 ? -9.703 7.57 10.125 1 98.88 260 LEU B O 1
ATOM 4635 N N . ASP B 1 261 ? -9.188 9.234 8.719 1 98.75 261 ASP B N 1
ATOM 4636 C CA . ASP B 1 261 ? -8.016 9.672 9.461 1 98.75 261 ASP B CA 1
ATOM 4637 C C . ASP B 1 261 ? -8.273 10.984 10.188 1 98.75 261 ASP B C 1
ATOM 4639 O O . ASP B 1 261 ? -7.52 11.375 11.086 1 98.75 261 ASP B O 1
ATOM 4643 N N . VAL B 1 262 ? -9.336 11.703 9.789 1 97.88 262 VAL B N 1
ATOM 4644 C CA . VAL B 1 262 ? -9.656 13 10.375 1 97.88 262 VAL B CA 1
ATOM 4645 C C . VAL B 1 262 ? -11.148 13.062 10.703 1 97.88 262 VAL B C 1
ATOM 4647 O O . VAL B 1 262 ? -11.953 12.352 10.102 1 97.88 262 VAL B O 1
ATOM 4650 N N . PHE B 1 263 ? -11.445 13.898 11.609 1 97.25 263 PHE B N 1
ATOM 4651 C CA . PHE B 1 263 ? -12.797 14.031 12.133 1 97.25 263 PHE B CA 1
ATOM 4652 C C . PHE B 1 263 ? -13.102 15.484 12.477 1 97.25 263 PHE B C 1
ATOM 4654 O O . PHE B 1 263 ? -12.188 16.312 12.57 1 97.25 263 PHE B O 1
ATOM 4661 N N . GLU B 1 264 ? -14.305 15.758 12.609 1 93.75 264 GLU B N 1
ATOM 4662 C CA . GLU B 1 264 ? -14.711 17.109 13.008 1 93.75 264 GLU B CA 1
ATOM 4663 C C . GLU B 1 264 ? -14.102 17.484 14.359 1 93.75 264 GLU B C 1
ATOM 4665 O O . GLU B 1 264 ? -13.633 18.609 14.531 1 93.75 264 GLU B O 1
ATOM 4670 N N . GLU B 1 265 ? -14.172 16.562 15.227 1 93.38 265 GLU B N 1
ATOM 4671 C CA . GLU B 1 265 ? -13.562 16.734 16.547 1 93.38 265 GLU B CA 1
ATOM 4672 C C . GLU B 1 265 ? -12.547 15.633 16.828 1 93.38 265 GLU B C 1
ATOM 4674 O O . GLU B 1 265 ? -12.836 14.453 16.641 1 93.38 265 GLU B O 1
ATOM 4679 N N . GLU B 1 266 ? -11.367 16.047 17.219 1 94.56 266 GLU B N 1
ATOM 4680 C CA . GLU B 1 266 ? -10.297 15.094 17.531 1 94.56 266 GLU B CA 1
ATOM 4681 C C . GLU B 1 266 ? -9.727 15.344 18.922 1 94.56 266 GLU B C 1
ATOM 4683 O O . GLU B 1 266 ? -9.531 16.5 19.312 1 94.56 266 GLU B O 1
ATOM 4688 N N . PRO B 1 267 ? -9.469 14.336 19.734 1 96.75 267 PRO B N 1
ATOM 4689 C CA . PRO B 1 267 ? -9.648 12.922 19.422 1 96.75 267 PRO B CA 1
ATOM 4690 C C . PRO B 1 267 ? -11.117 12.531 19.266 1 96.75 267 PRO B C 1
ATOM 4692 O O . PRO B 1 267 ? -11.992 13.148 19.875 1 96.75 267 PRO B O 1
ATOM 4695 N N . LEU B 1 268 ? -11.367 11.484 18.422 1 97.88 268 LEU B N 1
ATOM 4696 C CA . LEU B 1 268 ? -12.727 10.984 18.25 1 97.88 268 LEU B CA 1
ATOM 4697 C C . LEU B 1 268 ? -13.281 10.461 19.578 1 97.88 268 LEU B C 1
ATOM 4699 O O . LEU B 1 268 ? -12.609 9.711 20.281 1 97.88 268 LEU B O 1
ATOM 4703 N N . SER B 1 269 ? -14.484 10.914 19.891 1 97.31 269 SER B N 1
ATOM 4704 C CA . SER B 1 269 ? -15.109 10.492 21.141 1 97.31 269 SER B CA 1
ATOM 4705 C C . SER B 1 269 ? -15.219 8.977 21.219 1 97.31 269 SER B C 1
ATOM 4707 O O . SER B 1 269 ? -15.555 8.32 20.219 1 97.31 269 SER B O 1
ATOM 4709 N N . LYS B 1 270 ? -14.992 8.43 22.375 1 97.19 270 LYS B N 1
ATOM 4710 C CA . LYS B 1 270 ? -15.125 6.992 22.594 1 97.19 270 LYS B CA 1
ATOM 4711 C C . LYS B 1 270 ? -16.547 6.527 22.359 1 97.19 270 LYS B C 1
ATOM 4713 O O . LYS B 1 270 ? -16.797 5.34 22.125 1 97.19 270 LYS B O 1
ATOM 4718 N N . LYS B 1 271 ? -17.438 7.441 22.391 1 96.88 271 LYS B N 1
ATOM 4719 C CA . LYS B 1 271 ? -18.859 7.121 22.281 1 96.88 271 LYS B CA 1
ATOM 4720 C C . LYS B 1 271 ? -19.281 7.094 20.812 1 96.88 271 LYS B C 1
ATOM 4722 O O . LYS B 1 271 ? -20.406 6.691 20.5 1 96.88 271 LYS B O 1
ATOM 4727 N N . SER B 1 272 ? -18.438 7.539 19.969 1 97.5 272 SER B N 1
ATOM 4728 C CA . SER B 1 272 ? -18.812 7.586 18.547 1 97.5 272 SER B CA 1
ATOM 4729 C C . SER B 1 272 ? -19.141 6.195 18.031 1 97.5 272 SER B C 1
ATOM 4731 O O . SER B 1 272 ? -18.391 5.246 18.234 1 97.5 272 SER B O 1
ATOM 4733 N N . LYS B 1 273 ? -20.203 6.094 17.234 1 97.56 273 LYS B N 1
ATOM 4734 C CA . LYS B 1 273 ? -20.625 4.828 16.641 1 97.56 273 LYS B CA 1
ATOM 4735 C C . LYS B 1 273 ? -19.672 4.402 15.523 1 97.56 273 LYS B C 1
ATOM 4737 O O . LYS B 1 273 ? -19.656 3.24 15.117 1 97.56 273 LYS B O 1
ATOM 4742 N N . LEU B 1 274 ? -18.844 5.316 15.039 1 98.06 274 LEU B N 1
ATOM 4743 C CA . LEU B 1 274 ? -17.938 5.035 13.93 1 98.06 274 LEU B CA 1
ATOM 4744 C C . LEU B 1 274 ? -16.906 3.986 14.328 1 98.06 274 LEU B C 1
ATOM 4746 O O . LEU B 1 274 ? -16.422 3.227 13.484 1 98.06 274 LEU B O 1
ATOM 4750 N N . TRP B 1 275 ? -16.641 3.869 15.648 1 98 275 TRP B N 1
ATOM 4751 C CA . TRP B 1 275 ? -15.609 2.951 16.141 1 98 275 TRP B CA 1
ATOM 4752 C C . TRP B 1 275 ? -15.992 1.503 15.844 1 98 275 TRP B C 1
ATOM 4754 O O . TRP B 1 275 ? -15.125 0.651 15.648 1 98 275 TRP B O 1
ATOM 4764 N N . THR B 1 276 ? -17.312 1.247 15.758 1 96.31 276 THR B N 1
ATOM 4765 C CA . THR B 1 276 ? -17.734 -0.144 15.883 1 96.31 276 THR B CA 1
ATOM 4766 C C . THR B 1 276 ? -18.297 -0.651 14.562 1 96.31 276 THR B C 1
ATOM 4768 O O . THR B 1 276 ? -18.609 -1.838 14.43 1 96.31 276 THR B O 1
ATOM 4771 N N . LEU B 1 277 ? -18.5 0.222 13.602 1 97.19 277 LEU B N 1
ATOM 4772 C CA . LEU B 1 277 ? -18.953 -0.22 12.297 1 97.19 277 LEU B CA 1
ATOM 4773 C C . LEU B 1 277 ? -17.891 -1.035 11.586 1 97.19 277 LEU B C 1
ATOM 4775 O O . LEU B 1 277 ? -16.781 -0.548 11.359 1 97.19 277 LEU B O 1
ATOM 4779 N N . PRO B 1 278 ? -18.156 -2.26 11.195 1 95.5 278 PRO B N 1
ATOM 4780 C CA . PRO B 1 278 ? -17.125 -3.15 10.656 1 95.5 278 PRO B CA 1
ATOM 4781 C C . PRO B 1 278 ? -16.547 -2.645 9.336 1 95.5 278 PRO B C 1
ATOM 4783 O O . PRO B 1 278 ? -15.398 -2.973 9 1 95.5 278 PRO B O 1
ATOM 4786 N N . GLN B 1 279 ? -17.328 -1.826 8.609 1 97.06 279 GLN B N 1
ATOM 4787 C CA . GLN B 1 279 ? -16.875 -1.354 7.301 1 97.06 279 GLN B CA 1
ATOM 4788 C C . GLN B 1 279 ? -16.109 -0.032 7.426 1 97.06 279 GLN B C 1
ATOM 4790 O O . GLN B 1 279 ? -15.781 0.597 6.418 1 97.06 279 GLN B O 1
ATOM 4795 N N . VAL B 1 280 ? -15.875 0.414 8.688 1 98.69 280 VAL B N 1
ATOM 4796 C CA . VAL B 1 280 ? -15.172 1.67 8.93 1 98.69 280 VAL B CA 1
ATOM 4797 C C . VAL B 1 280 ? -13.789 1.385 9.516 1 98.69 280 VAL B C 1
ATOM 4799 O O . VAL B 1 280 ? -13.648 0.529 10.391 1 98.69 280 VAL B O 1
ATOM 4802 N N . THR B 1 281 ? -12.758 1.961 8.984 1 98.88 281 THR B N 1
ATOM 4803 C CA . THR B 1 281 ? -11.406 1.959 9.539 1 98.88 281 THR B CA 1
ATOM 4804 C C . THR B 1 281 ? -11.031 3.348 10.047 1 98.88 281 THR B C 1
ATOM 4806 O O . THR B 1 281 ? -11.266 4.348 9.367 1 98.88 281 THR B O 1
ATOM 4809 N N . ILE B 1 282 ? -10.523 3.416 11.25 1 98.75 282 ILE B N 1
ATOM 4810 C CA . ILE B 1 282 ? -10.188 4.684 11.883 1 98.75 282 ILE B CA 1
ATOM 4811 C C . ILE B 1 282 ? -8.695 4.727 12.211 1 98.75 282 ILE B C 1
ATOM 4813 O O . ILE B 1 282 ? -8.141 3.75 12.719 1 98.75 282 ILE B O 1
ATOM 4817 N N . SER B 1 283 ? -8.016 5.715 11.828 1 98.56 283 SER B N 1
ATOM 4818 C CA . SER B 1 283 ? -6.672 6.039 12.297 1 98.56 283 SER B CA 1
ATOM 4819 C C . SER B 1 283 ? -6.637 7.402 12.977 1 98.56 283 SER B C 1
ATOM 4821 O O . SER B 1 283 ? -7.492 8.25 12.727 1 98.56 283 SER B O 1
ATOM 4823 N N . PRO B 1 284 ? -5.766 7.629 13.922 1 98.06 284 PRO B N 1
ATOM 4824 C CA . PRO B 1 284 ? -5.773 8.836 14.758 1 98.06 284 PRO B CA 1
ATOM 4825 C C . PRO B 1 284 ? -4.953 9.977 14.156 1 98.06 284 PRO B C 1
ATOM 4827 O O . PRO B 1 284 ? -4.035 10.484 14.797 1 98.06 284 PRO B O 1
ATOM 4830 N N . HIS B 1 285 ? -5.352 10.406 12.961 1 96.94 285 HIS B N 1
ATOM 4831 C CA . HIS B 1 285 ? -4.762 11.555 12.281 1 96.94 285 HIS B CA 1
ATOM 4832 C C . HIS B 1 285 ? -3.264 11.359 12.07 1 96.94 285 HIS B C 1
ATOM 4834 O O . HIS B 1 285 ? -2.461 12.219 12.445 1 96.94 285 HIS B O 1
ATOM 4840 N N . ILE B 1 286 ? -2.93 10.234 11.383 1 96.88 286 ILE B N 1
ATOM 4841 C CA . ILE B 1 286 ? -1.522 9.875 11.234 1 96.88 286 ILE B CA 1
ATOM 4842 C C . ILE B 1 286 ? -1.208 9.625 9.766 1 96.88 286 ILE B C 1
ATOM 4844 O O . ILE B 1 286 ? -0.172 9.039 9.43 1 96.88 286 ILE B O 1
ATOM 4848 N N . SER B 1 287 ? -2.176 9.93 8.82 1 97 287 SER B N 1
ATOM 4849 C CA . SER B 1 287 ? -1.899 9.719 7.406 1 97 287 SER B CA 1
ATOM 4850 C C . SER B 1 287 ? -0.697 10.531 6.945 1 97 287 SER B C 1
ATOM 4852 O O . SER B 1 287 ? 0.077 10.086 6.098 1 97 287 SER B O 1
ATOM 4854 N N . GLY B 1 288 ? -0.56 11.719 7.449 1 93.88 288 GLY B N 1
ATOM 4855 C CA . GLY B 1 288 ? 0.552 12.625 7.191 1 93.88 288 GLY B CA 1
ATOM 4856 C C . GLY B 1 288 ? 1.167 13.188 8.461 1 93.88 288 GLY B C 1
ATOM 4857 O O . GLY B 1 288 ? 0.782 14.266 8.914 1 93.88 288 GLY B O 1
ATOM 4858 N N . THR B 1 289 ? 2.094 12.5 9.039 1 92.38 289 THR B N 1
ATOM 4859 C CA . THR B 1 289 ? 2.775 12.953 10.242 1 92.38 289 THR B CA 1
ATOM 4860 C C . THR B 1 289 ? 4.023 13.758 9.891 1 92.38 289 THR B C 1
ATOM 4862 O O . THR B 1 289 ? 4.805 13.352 9.031 1 92.38 289 THR B O 1
ATOM 4865 N N . SER B 1 290 ? 4.129 14.938 10.547 1 92.5 290 SER B N 1
ATOM 4866 C CA . SER B 1 290 ? 5.34 15.727 10.359 1 92.5 290 SER B CA 1
ATOM 4867 C C . SER B 1 290 ? 6.547 15.055 11 1 92.5 290 SER B C 1
ATOM 4869 O O . SER B 1 290 ? 6.492 14.648 12.164 1 92.5 290 SER B O 1
ATOM 4871 N N . ARG B 1 291 ? 7.562 14.953 10.281 1 93.5 291 ARG B N 1
ATOM 4872 C CA . ARG B 1 291 ? 8.812 14.383 10.773 1 93.5 291 ARG B CA 1
ATOM 4873 C C . ARG B 1 291 ? 9.898 15.438 10.867 1 93.5 291 ARG B C 1
ATOM 4875 O O . ARG B 1 291 ? 9.984 16.328 10.016 1 93.5 291 ARG B O 1
ATOM 4882 N N . ALA B 1 292 ? 10.734 15.266 11.875 1 93.88 292 ALA B N 1
ATOM 4883 C CA . ALA B 1 292 ? 11.773 16.266 12.141 1 93.88 292 ALA B CA 1
ATOM 4884 C C . ALA B 1 292 ? 12.633 16.5 10.906 1 93.88 292 ALA B C 1
ATOM 4886 O O . ALA B 1 292 ? 12.844 17.641 10.492 1 93.88 292 ALA B O 1
ATOM 4887 N N . GLN B 1 293 ? 13.055 15.438 10.289 1 93.38 293 GLN B N 1
ATOM 4888 C CA . GLN B 1 293 ? 13.977 15.547 9.164 1 93.38 293 GLN B CA 1
ATOM 4889 C C . GLN B 1 293 ? 13.312 16.25 7.98 1 93.38 293 GLN B C 1
ATOM 4891 O O . GLN B 1 293 ? 13.961 17.016 7.266 1 93.38 293 GLN B O 1
ATOM 4896 N N . ASP B 1 294 ? 12.047 16.016 7.805 1 94.5 294 ASP B N 1
ATOM 4897 C CA . ASP B 1 294 ? 11.336 16.641 6.691 1 94.5 294 ASP B CA 1
ATOM 4898 C C . ASP B 1 294 ? 11.086 18.125 6.965 1 94.5 294 ASP B C 1
ATOM 4900 O O . ASP B 1 294 ? 11.25 18.953 6.074 1 94.5 294 ASP B O 1
ATOM 4904 N N . VAL B 1 295 ? 10.688 18.438 8.188 1 95.44 295 VAL B N 1
ATOM 4905 C CA . VAL B 1 295 ? 10.461 19.812 8.586 1 95.44 295 VAL B CA 1
ATOM 4906 C C . VAL B 1 295 ? 11.75 20.609 8.438 1 95.44 295 VAL B C 1
ATOM 4908 O O . VAL B 1 295 ? 11.75 21.719 7.895 1 95.44 295 VAL B O 1
ATOM 4911 N N . VAL B 1 296 ? 12.844 20.031 8.875 1 96 296 VAL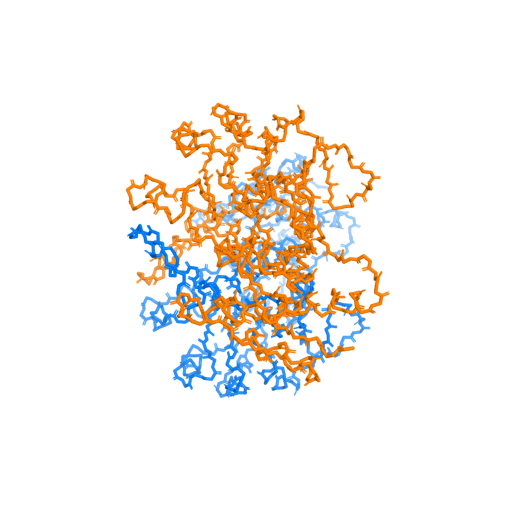 B N 1
ATOM 4912 C CA . VAL B 1 296 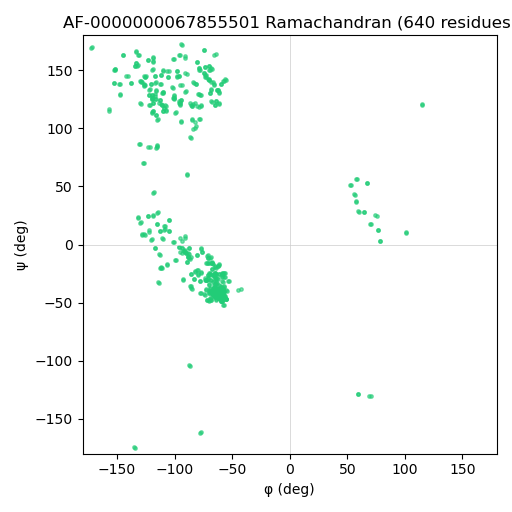? 14.141 20.703 8.836 1 96 296 VAL B CA 1
ATOM 4913 C C . VAL B 1 296 ? 14.578 20.906 7.387 1 96 296 VAL B C 1
ATOM 4915 O O . VAL B 1 296 ? 15.047 21.984 7.016 1 96 296 VAL B O 1
ATOM 4918 N N . LYS B 1 297 ? 14.375 19.859 6.605 1 95.19 297 LYS B N 1
ATOM 4919 C CA . LYS B 1 297 ? 14.734 19.984 5.195 1 95.19 297 LYS B CA 1
ATOM 4920 C C . LYS B 1 297 ? 13.969 21.125 4.531 1 95.19 297 LYS B C 1
ATOM 4922 O O . LYS B 1 297 ? 14.555 21.922 3.785 1 95.19 297 LYS B O 1
ATOM 4927 N N . PHE B 1 298 ? 12.719 21.203 4.773 1 95.19 298 PHE B N 1
ATOM 4928 C CA . PHE B 1 298 ? 11.891 22.266 4.23 1 95.19 298 PHE B CA 1
ATOM 4929 C C . PHE B 1 298 ? 12.32 23.625 4.777 1 95.19 298 PHE B C 1
ATOM 4931 O O . PHE B 1 298 ? 12.391 24.609 4.035 1 95.19 298 PHE B O 1
ATOM 4938 N N . PHE B 1 299 ? 12.656 23.656 6.012 1 96.31 299 PHE B N 1
ATOM 4939 C CA . PHE B 1 299 ? 13.109 24.891 6.652 1 96.31 299 PHE B CA 1
ATOM 4940 C C . PHE B 1 299 ? 14.398 25.391 6.012 1 96.31 299 PHE B C 1
ATOM 4942 O O . PHE B 1 299 ? 14.539 26.578 5.738 1 96.31 299 PHE B O 1
ATOM 4949 N N . ILE B 1 300 ? 15.289 24.484 5.762 1 96.38 300 ILE B N 1
ATOM 4950 C CA . ILE B 1 300 ? 16.594 24.844 5.195 1 96.38 300 ILE B CA 1
ATOM 4951 C C . ILE B 1 300 ? 16.391 25.469 3.812 1 96.38 300 ILE B C 1
ATOM 4953 O O . ILE B 1 300 ? 17.031 26.453 3.471 1 96.38 300 ILE B O 1
ATOM 4957 N N . GLN B 1 301 ? 15.5 24.891 3.072 1 96.25 301 GLN B N 1
ATOM 4958 C CA . GLN B 1 301 ? 15.18 25.453 1.766 1 96.25 301 GLN B CA 1
ATOM 4959 C C . GLN B 1 301 ? 14.664 26.875 1.896 1 96.25 301 GLN B C 1
ATOM 4961 O O . GLN B 1 301 ? 15.094 27.766 1.161 1 96.25 301 GLN B O 1
ATOM 4966 N N . ASN B 1 302 ? 13.789 27.109 2.805 1 96.88 302 ASN B N 1
ATOM 4967 C CA . ASN B 1 302 ? 13.219 28.438 3.037 1 96.88 302 ASN B CA 1
ATOM 4968 C C . ASN B 1 302 ? 14.242 29.391 3.648 1 96.88 302 ASN B C 1
ATOM 4970 O O . ASN B 1 302 ? 14.234 30.594 3.365 1 96.88 302 ASN B O 1
ATOM 4974 N N . TYR B 1 303 ? 15.117 28.812 4.484 1 96.06 303 TYR B N 1
ATOM 4975 C CA . TYR B 1 303 ? 16.141 29.641 5.117 1 96.06 303 TYR B CA 1
ATOM 4976 C C . TYR B 1 303 ? 17.094 30.234 4.078 1 96.06 303 TYR B C 1
ATOM 4978 O O . TYR B 1 303 ? 17.484 31.391 4.168 1 96.06 303 TYR B O 1
ATOM 4986 N N . GLU B 1 304 ? 17.438 29.406 3.17 1 95.81 304 GLU B N 1
ATOM 4987 C CA . GLU B 1 304 ? 18.266 29.891 2.078 1 95.81 304 GLU B CA 1
ATOM 4988 C C . GLU B 1 304 ? 17.594 31.031 1.329 1 95.81 304 GLU B C 1
ATOM 4990 O O . GLU B 1 304 ? 18.25 32.031 0.984 1 95.81 304 GLU B O 1
ATOM 4995 N N . LYS B 1 305 ? 16.359 30.906 1.096 1 97.06 305 LYS B N 1
ATOM 4996 C CA . LYS B 1 305 ? 15.594 31.984 0.451 1 97.06 305 LYS B CA 1
ATOM 4997 C C . LYS B 1 305 ? 15.508 33.219 1.348 1 97.06 305 LYS B C 1
ATOM 4999 O O . LYS B 1 305 ? 15.562 34.344 0.862 1 97.06 305 LYS B O 1
ATOM 5004 N N . TYR B 1 306 ? 15.344 33 2.572 1 95.94 306 TYR B N 1
ATOM 5005 C CA . TYR B 1 306 ? 15.219 34.062 3.561 1 95.94 306 TYR B CA 1
ATOM 5006 C C . TYR B 1 306 ? 16.469 34.906 3.586 1 95.94 306 TYR B C 1
ATOM 5008 O O . TYR B 1 306 ? 16.375 36.156 3.555 1 95.94 306 TYR B O 1
ATOM 5016 N N . ILE B 1 307 ? 17.594 34.312 3.594 1 94.75 307 ILE B N 1
ATOM 5017 C CA . ILE B 1 307 ? 18.859 35.031 3.689 1 94.75 307 ILE B CA 1
ATOM 5018 C C . ILE B 1 307 ? 19.109 35.812 2.404 1 94.75 307 ILE B C 1
ATOM 5020 O O . ILE B 1 307 ? 19.766 36.875 2.424 1 94.75 307 ILE B O 1
ATOM 5024 N N . LYS B 1 308 ? 18.531 35.344 1.351 1 96.19 308 LYS B N 1
ATOM 5025 C CA . LYS B 1 308 ? 18.719 36 0.057 1 96.19 308 LYS B CA 1
ATOM 5026 C C . LYS B 1 308 ? 17.625 37.062 -0.187 1 96.19 308 LYS B C 1
ATOM 5028 O O . LYS B 1 308 ? 17.656 37.75 -1.205 1 96.19 308 LYS B O 1
ATOM 5033 N N . GLY B 1 309 ? 16.719 37.094 0.679 1 95.06 309 GLY B N 1
ATOM 5034 C CA . GLY B 1 309 ? 15.633 38.062 0.522 1 95.06 309 GLY B CA 1
ATOM 5035 C C . GLY B 1 309 ? 14.625 37.656 -0.53 1 95.06 309 GLY B C 1
ATOM 5036 O O . GLY B 1 309 ? 13.953 38.5 -1.124 1 95.06 309 GLY B O 1
ATOM 5037 N N . GLU B 1 310 ? 14.57 36.344 -0.768 1 96.88 310 GLU B N 1
ATOM 5038 C CA . GLU B 1 310 ? 13.641 35.781 -1.747 1 96.88 310 GLU B CA 1
ATOM 5039 C C . GLU B 1 310 ? 12.312 35.406 -1.093 1 96.88 310 GLU B C 1
ATOM 5041 O O . GLU B 1 310 ? 12.219 35.344 0.135 1 96.88 310 GLU B O 1
ATOM 5046 N N . LYS B 1 311 ? 11.352 35.281 -1.938 1 95.75 311 LYS B N 1
ATOM 5047 C CA . LYS B 1 311 ? 10.055 34.844 -1.438 1 95.75 311 LYS B CA 1
ATOM 5048 C C . LYS B 1 311 ? 10.141 33.438 -0.841 1 95.75 311 LYS B C 1
ATOM 5050 O O . LYS B 1 311 ? 10.727 32.531 -1.447 1 95.75 311 LYS B O 1
ATOM 5055 N N . LEU B 1 312 ? 9.57 33.281 0.329 1 96.38 312 LEU B N 1
ATOM 5056 C CA . LEU B 1 312 ? 9.602 32 1.01 1 96.38 312 LEU B CA 1
ATOM 5057 C C . LEU B 1 312 ? 8.57 31.047 0.416 1 96.38 312 LEU B C 1
ATOM 5059 O O . LEU B 1 312 ? 7.555 31.484 -0.132 1 96.38 312 LEU B O 1
ATOM 5063 N N . LEU B 1 313 ? 8.867 29.766 0.503 1 94.06 313 LEU B N 1
ATOM 5064 C CA . LEU B 1 313 ? 7.93 28.734 0.056 1 94.06 313 LEU B CA 1
ATOM 5065 C C . LEU B 1 313 ? 6.758 28.609 1.024 1 94.06 313 LEU B C 1
ATOM 5067 O O . LEU B 1 313 ? 6.934 28.719 2.24 1 94.06 313 LEU B O 1
ATOM 5071 N N . ASN B 1 314 ? 5.547 28.344 0.493 1 92.06 314 ASN B N 1
ATOM 5072 C CA . ASN B 1 314 ? 4.34 28.031 1.256 1 92.06 314 ASN B CA 1
ATOM 5073 C C . ASN B 1 314 ? 3.998 29.156 2.234 1 92.06 314 ASN B C 1
ATOM 5075 O O . ASN B 1 314 ? 3.645 28.891 3.385 1 92.06 314 ASN B O 1
ATOM 5079 N N . THR B 1 315 ? 4.227 30.406 1.823 1 93.38 315 THR B N 1
ATOM 5080 C CA . THR B 1 315 ? 3.828 31.547 2.639 1 93.38 315 THR B CA 1
ATOM 5081 C C . THR B 1 315 ? 2.312 31.578 2.809 1 93.38 315 THR B C 1
ATOM 5083 O O . THR B 1 315 ? 1.568 31.375 1.848 1 93.38 315 THR B O 1
ATOM 5086 N N . VAL B 1 316 ? 1.905 31.781 4.047 1 89.06 316 VAL B N 1
ATOM 5087 C CA . VAL B 1 316 ? 0.486 31.781 4.383 1 89.06 316 VAL B CA 1
ATOM 5088 C C . VAL B 1 316 ? -0.14 33.125 4 1 89.06 316 VAL B C 1
ATOM 5090 O O . VAL B 1 316 ? 0.439 34.188 4.258 1 89.06 316 VAL B O 1
ATOM 5093 N N . ASN B 1 317 ? -1.216 32.969 3.299 1 81.75 317 ASN B N 1
ATOM 5094 C CA . ASN B 1 317 ? -2.068 34.125 3.078 1 81.75 317 ASN B CA 1
ATOM 5095 C C . ASN B 1 317 ? -3.193 34.219 4.105 1 81.75 317 ASN B C 1
ATOM 5097 O O . ASN B 1 317 ? -4.168 33.469 4.02 1 81.75 317 ASN B O 1
ATOM 5101 N N . LEU B 1 318 ? -3.076 35.094 4.996 1 79.25 318 LEU B N 1
ATOM 5102 C CA . LEU B 1 318 ? -4 35.156 6.121 1 79.25 318 LEU B CA 1
ATOM 5103 C C . LEU B 1 318 ? -5.402 35.531 5.648 1 79.25 318 LEU B C 1
ATOM 5105 O O . LEU B 1 318 ? -6.391 35.219 6.316 1 79.25 318 LEU B O 1
ATOM 5109 N N . VAL B 1 319 ? -5.41 36.25 4.508 1 71.69 319 VAL B N 1
ATOM 5110 C CA . VAL B 1 319 ? -6.711 36.625 3.959 1 71.69 319 VAL B CA 1
ATOM 5111 C C . VAL B 1 319 ? -7.395 35.406 3.359 1 71.69 319 VAL B C 1
ATOM 5113 O O . VAL B 1 319 ? -8.578 35.156 3.607 1 71.69 319 VAL B O 1
ATOM 5116 N N . GLU B 1 320 ? -6.562 34.594 2.73 1 66.69 320 GLU B N 1
ATOM 5117 C CA . GLU B 1 320 ? -7.117 33.406 2.076 1 66.69 320 GLU B CA 1
ATOM 5118 C C . GLU B 1 320 ? -7.207 32.219 3.047 1 66.69 320 GLU B C 1
ATOM 5120 O O . GLU B 1 320 ? -7.969 31.281 2.816 1 66.69 320 GLU B O 1
ATOM 5125 N N . GLY B 1 321 ? -6.562 32.438 4.156 1 64.25 321 GLY B N 1
ATOM 5126 C CA . GLY B 1 321 ? -6.66 31.438 5.203 1 64.25 321 GLY B CA 1
ATOM 5127 C C . GLY B 1 321 ? -5.773 30.219 4.957 1 64.25 321 GLY B C 1
ATOM 5128 O O . GLY B 1 321 ? -6.008 29.156 5.52 1 64.25 321 GLY B O 1
ATOM 5129 N N . TYR B 1 322 ? -5.02 30.25 3.91 1 67.5 322 TYR B N 1
ATOM 5130 C CA . TYR B 1 322 ? -4.098 29.156 3.67 1 67.5 322 TYR B CA 1
ATOM 5131 C C . TYR B 1 322 ? -2.844 29.641 2.949 1 67.5 322 TYR B C 1
ATOM 5133 O O . TYR B 1 322 ? -2.846 30.703 2.34 1 67.5 322 TYR B O 1
#

Secondary structure (DSSP, 8-state):
-PPEEEEE--STTHHHHHHHH-TTSEEEE--TT-TTHHHHHHT-SEEEE-HHHHGGGTTS-TT--EEEESSS--HHHHHHHTT----SEEE----HHHHHHHHHHHHHHHHHHHTTHHHHHHHHHTT----TGGGTS---GGG-EEEEE--SHHHHHHHHHHHHTT-EEEEEESS--SS--TT-SEEEEGGGHHHHHHH-SEEEE-----TTTTTTT-TTGGGGGTTTTEEEEE-S-GGGS-HHHHHHHHHTTSEEEEEES--SSSSPPTT-GGGT-TTEEE--S-TT---HHHHHHHHHHHHHHHHTTPPPTTB--TTTT-/-PPEEEEE--STTHHHHHHHH-TTSEEEE--TT-TTHHHHHHT-SEEEE-HHHHGGGTTS-TT--EEEESSS--HHHHHHHTT----SEEE----HHHHHHHHHHHHHHHHHHHTTHHHHHHHHHTT----TGGGTS---GGG-EEEEE--SHHHHHHHHHHHHTT-EEEEEESS--SS--TT-SEEEEGGGHHHHHHH-SEEEE-----TTTTTTT-TTGGGGGTTTTEEEEE-S-GGGS-HHHHHHHHHTTSEEEEEES--SSSSPPTT-GGGT-TTEEE--S-TT---HHHHHHHHHHHHHHHHTTPPPTTB--TTTT-

Nearest PDB structures (foldseek):
  4weq-assembly1_A  TM=8.651E-01  e=3.703E-28  Sinorhizobium meliloti 1021
  5vg6-assembly2_B  TM=8.604E-01  e=4.210E-27  Xanthobacter autotrophicus Py2
  6oxn-assembly1_A-2  TM=8.541E-01  e=8.432E-27  Escherichia coli BL21(DE3)
  6p35-assembly1_A  TM=8.428E-01  e=1.340E-26  Escherichia coli BL21(DE3)
  5bqf-assembly1_A  TM=8.330E-01  e=1.193E-26  Rhizobium etli CFN 42

Foldseek 3Di:
DAAEEEEAEPFPCLQVLLCVVVVPHHYDYAYAPDPCRLVVQLPHQEYEHALVRCLVCQQRHQNYAEYEYLAQANLVVLVSCVPPDGRHWYFYDDDLQQLVLLLCVVQVVLVCLQQVVVVVVVCVVVVHDDCDDSNPDGDFLLRWEEEEEDDDSNSVSNLQSSQVSNHAYEYEDQDDDPDDDPSHPYYYYLVCVLVSLQGGQEYEYADEDDPVQQCSCEDCSLLSNQVSQHEYEYLHEQRNYALVRVVVCCVVSSHVAYEYQYHPDPPDDPPRPLVPPSRYHYHPNVSGDRHSNSSSVLVVVQVVCVVVVHDGPRTDDSVRSD/DAAEEEEAEPFPCLQVLLCVVVVPHHYDYAYAPDPCRLVSQLPHQEYEHALVRCLVCQQPHQNYAEYEYLAQANLVVLVSCVPPDHRHWYFYDDDLQLLVLLLCVVQVVLVCLQQVVVVVVVCVVVVHDDCDDSNVDGDFLLRWEEEEEDDDSNSVSNLQSSLVSNHAYEYEDQDDDPDDDPSHPYYDYLVCVLVSLQGGQEYEYADEDDPVQQCSCEDCSLLSNQVSQHEYEYLHEQRNYALVRVVVCCVVSSHVAYEYQYHPDPPDDPPRPLVPPSRYHYHPNVSGDRHSNSSSVLVVVQVVCVVVVHDGPRTDDSVRSD

Radius of gyration: 27.8 Å; Cα contacts (8 Å, |Δi|>4): 1262; chains: 2; bounding box: 55×83×70 Å

InterPro domains:
  IPR006140 D-isomer specific 2-hydroxyacid dehydrogenase, NAD-binding domain [PF02826] (107-287)
  IPR036291 NAD(P)-binding domain superfamily [SSF51735] (101-288)

Organism: Apis mellifera (NCBI:txid7460)

Solvent-accessible surface area (backbone atoms only — not comparable to full-atom values): 33842 Å² total; per-residue (Å²): 127,88,57,31,34,33,34,38,57,87,59,69,63,37,65,58,54,38,39,71,76,42,68,87,50,52,69,46,81,41,58,81,94,43,94,56,32,65,67,59,49,40,66,15,32,30,36,40,25,29,57,79,73,40,59,88,43,73,87,66,38,86,54,33,46,37,36,36,31,53,39,66,75,51,58,71,54,26,68,69,41,64,88,50,90,70,83,48,48,45,24,43,32,78,56,71,64,44,14,50,40,36,28,51,43,51,55,24,48,53,49,36,61,38,34,38,42,70,56,44,54,54,31,30,73,67,44,46,79,66,56,66,64,34,44,58,58,53,74,53,60,49,75,32,30,36,25,31,39,27,65,51,71,47,34,45,38,33,39,43,54,43,30,75,52,45,25,45,28,33,38,25,31,84,58,81,74,91,66,86,56,90,43,51,76,41,78,40,33,63,90,43,47,60,62,48,39,44,66,15,45,30,41,36,34,51,36,69,78,42,90,83,34,48,41,67,49,35,68,68,54,52,52,45,14,34,90,52,41,13,31,41,33,36,68,38,43,19,51,30,35,46,69,69,33,52,52,48,33,49,74,70,43,12,25,64,30,34,40,34,25,47,47,75,54,80,75,65,60,65,79,47,69,66,48,70,40,88,51,38,46,66,50,71,58,46,50,62,62,74,43,39,66,58,52,39,52,54,45,50,58,33,47,58,26,50,78,69,72,43,83,54,67,56,54,54,34,60,89,77,49,79,128,89,57,31,34,34,33,38,56,88,59,69,61,37,66,59,53,38,40,72,74,42,69,88,49,50,71,46,81,40,58,81,94,43,93,55,34,64,68,58,51,40,66,14,32,30,36,39,24,31,56,79,72,40,60,88,44,73,86,66,38,87,53,33,44,36,35,35,32,52,39,65,75,50,60,70,52,26,67,70,41,66,89,51,91,69,83,46,48,46,24,43,32,77,57,71,64,45,14,49,39,35,29,51,43,51,55,25,48,52,49,35,61,40,33,38,42,70,55,43,54,53,32,30,74,66,41,46,81,67,56,64,64,34,45,59,58,54,75,52,60,49,75,33,29,36,23,31,40,28,63,52,72,48,34,44,38,32,38,44,56,42,31,75,52,44,24,46,28,32,36,25,32,84,58,82,74,90,66,88,57,91,42,49,75,41,78,38,33,64,91,44,46,61,60,46,39,44,66,15,44,28,40,36,36,51,36,69,77,43,90,84,34,48,42,67,49,34,68,67,54,51,52,46,14,34,88,53,41,12,31,40,32,35,67,39,42,19,52,30,34,47,69,68,36,52,52,48,31,48,74,69,43,14,25,63,30,35,42,34,26,45,48,74,54,80,74,65,61,66,79,46,68,66,49,72,39,88,51,40,45,68,50,71,60,46,51,62,62,74,42,40,66,58,52,38,52,55,44,51,57,33,46,57,25,50,79,69,70,42,82,56,66,57,54,53,34,60,88,77,49,79